Protein AF-E1F959-F1 (afdb_monomer)

Radius of gyration: 36.8 Å; Cα contacts (8 Å, |Δi|>4): 689; chains: 1; bounding box: 86×68×92 Å

Structure (mmCIF, N/CA/C/O backbone):
data_AF-E1F959-F1
#
_entry.id   AF-E1F959-F1
#
loop_
_atom_site.group_PDB
_atom_site.id
_atom_site.type_symbol
_atom_site.label_atom_id
_atom_site.label_alt_id
_atom_site.label_comp_id
_atom_site.label_asym_id
_atom_site.label_entity_id
_atom_site.label_seq_id
_atom_site.pdbx_PDB_ins_code
_atom_site.Cartn_x
_atom_site.Cartn_y
_atom_site.Cartn_z
_atom_site.occupancy
_atom_site.B_iso_or_equiv
_atom_site.auth_seq_id
_atom_site.auth_comp_id
_atom_site.auth_asym_id
_atom_site.auth_atom_id
_atom_site.pdbx_PDB_model_num
ATOM 1 N N . MET A 1 1 ? 36.340 -38.175 -16.592 1.00 57.31 1 MET A N 1
ATOM 2 C CA . MET A 1 1 ? 37.494 -37.799 -17.437 1.00 57.31 1 MET A CA 1
ATOM 3 C C . MET A 1 1 ? 37.056 -37.378 -18.830 1.00 57.31 1 MET A C 1
ATOM 5 O O . MET A 1 1 ? 37.502 -36.327 -19.255 1.00 57.31 1 MET A O 1
ATOM 9 N N . ALA A 1 2 ? 36.127 -38.097 -19.476 1.00 70.31 2 ALA A N 1
ATOM 10 C CA . ALA A 1 2 ? 35.686 -37.817 -20.850 1.00 70.31 2 ALA A CA 1
ATOM 11 C C . ALA A 1 2 ? 35.286 -36.357 -21.156 1.00 70.31 2 ALA A C 1
ATOM 13 O O . ALA A 1 2 ? 35.581 -35.875 -22.237 1.00 70.31 2 ALA A O 1
ATOM 14 N N . ALA A 1 3 ? 34.695 -35.631 -20.200 1.00 76.81 3 ALA A N 1
ATOM 15 C CA . ALA A 1 3 ? 34.267 -34.237 -20.387 1.00 76.81 3 ALA A CA 1
ATOM 16 C C . ALA A 1 3 ? 35.383 -33.254 -20.797 1.00 76.81 3 ALA A C 1
ATOM 18 O O . ALA A 1 3 ? 35.093 -32.242 -21.425 1.00 76.81 3 ALA A O 1
ATOM 19 N N . TYR A 1 4 ? 36.638 -33.537 -20.432 1.00 89.25 4 TYR A N 1
ATOM 20 C CA . TYR A 1 4 ? 37.782 -32.682 -20.779 1.00 89.25 4 TYR A CA 1
ATOM 21 C C . TYR A 1 4 ? 38.592 -33.244 -21.947 1.00 89.25 4 TYR A C 1
ATOM 23 O O . TYR A 1 4 ? 39.477 -32.568 -22.449 1.00 89.25 4 TYR A O 1
ATOM 31 N N . MET A 1 5 ? 38.309 -34.473 -22.381 1.00 90.75 5 MET A N 1
ATOM 32 C CA . MET A 1 5 ? 39.080 -35.118 -23.435 1.00 90.75 5 MET A CA 1
ATOM 33 C C . MET A 1 5 ? 38.601 -34.655 -24.807 1.00 90.75 5 MET A C 1
ATOM 35 O O . MET A 1 5 ? 37.400 -34.544 -25.058 1.00 90.75 5 MET A O 1
ATOM 39 N N . ALA A 1 6 ? 39.559 -34.422 -25.697 1.00 93.12 6 ALA A N 1
ATOM 40 C CA . ALA A 1 6 ? 39.275 -34.114 -27.087 1.00 93.12 6 ALA A CA 1
ATOM 41 C C . ALA A 1 6 ? 38.708 -35.335 -27.840 1.00 93.12 6 ALA A C 1
ATOM 43 O O . ALA A 1 6 ? 38.986 -36.477 -27.452 1.00 93.12 6 ALA A O 1
ATOM 44 N N . PRO A 1 7 ? 37.964 -35.127 -28.940 1.00 92.31 7 PRO A N 1
ATOM 45 C CA . PRO A 1 7 ? 37.422 -36.204 -29.766 1.00 92.31 7 PRO A CA 1
ATOM 46 C C . PRO A 1 7 ? 38.467 -37.233 -30.219 1.00 92.31 7 PRO A C 1
ATOM 48 O O . PRO A 1 7 ? 38.224 -38.430 -30.120 1.00 92.31 7 PRO A O 1
ATOM 51 N N . GLU A 1 8 ? 39.651 -36.805 -30.657 1.00 91.38 8 GLU A N 1
ATOM 52 C CA . GLU A 1 8 ? 40.739 -37.693 -31.090 1.00 91.38 8 GLU A CA 1
ATOM 53 C C . GLU A 1 8 ? 41.331 -38.515 -29.936 1.00 91.38 8 GLU A C 1
ATOM 55 O O . GLU A 1 8 ? 41.649 -39.692 -30.111 1.00 91.38 8 GLU A O 1
ATOM 60 N N . ALA A 1 9 ? 41.377 -37.946 -28.729 1.00 90.19 9 ALA A N 1
ATOM 61 C CA . ALA A 1 9 ? 41.812 -38.658 -27.534 1.00 90.19 9 ALA A CA 1
ATOM 62 C C . ALA A 1 9 ? 40.774 -39.705 -27.097 1.00 90.19 9 ALA A C 1
ATOM 64 O O . ALA A 1 9 ? 41.142 -40.762 -26.592 1.00 90.19 9 ALA A O 1
ATOM 65 N N . LEU A 1 10 ? 39.481 -39.440 -27.313 1.00 88.56 10 LEU A N 1
ATOM 66 C CA . LEU A 1 10 ? 38.388 -40.373 -27.009 1.00 88.56 10 LEU A CA 1
ATOM 67 C C . LEU A 1 10 ? 38.234 -41.481 -28.058 1.00 88.56 10 LEU A C 1
ATOM 69 O O . LEU A 1 10 ? 37.941 -42.618 -27.705 1.00 88.56 10 LEU A O 1
ATOM 73 N N . LEU A 1 11 ? 38.406 -41.151 -29.339 1.00 87.75 11 LEU A N 1
ATOM 74 C CA . LEU A 1 11 ? 38.149 -42.060 -30.459 1.00 87.75 11 LEU A CA 1
ATOM 75 C C . LEU A 1 11 ? 39.374 -42.879 -30.867 1.00 87.75 11 LEU A C 1
ATOM 77 O O . LEU A 1 11 ? 39.223 -43.982 -31.388 1.00 87.75 11 LEU A O 1
ATOM 81 N N . ARG A 1 12 ? 40.578 -42.326 -30.693 1.00 86.12 12 ARG A N 1
ATOM 82 C CA . ARG A 1 12 ? 41.828 -42.901 -31.219 1.00 86.12 12 ARG A CA 1
ATOM 83 C C . ARG A 1 12 ? 42.929 -43.020 -30.170 1.00 86.12 12 ARG A C 1
ATOM 85 O O . ARG A 1 12 ? 43.983 -43.565 -30.474 1.00 86.12 12 ARG A O 1
ATOM 92 N N . SER A 1 13 ? 42.688 -42.557 -28.940 1.00 85.62 13 SER A N 1
ATOM 93 C CA . SER A 1 13 ? 43.695 -42.493 -27.870 1.00 85.62 13 SER A CA 1
ATOM 94 C C . SER A 1 13 ? 44.940 -41.682 -28.259 1.00 85.62 13 SER A C 1
ATOM 96 O O . SER A 1 13 ? 46.043 -41.957 -27.788 1.00 85.62 13 SER A O 1
ATOM 98 N N . GLU A 1 14 ? 44.770 -40.676 -29.119 1.00 85.88 14 GLU A N 1
ATOM 99 C CA . GLU A 1 14 ? 45.839 -39.784 -29.570 1.00 85.88 14 GLU A CA 1
ATOM 100 C C . GLU A 1 14 ? 45.836 -38.500 -28.731 1.00 85.88 14 GLU A C 1
ATOM 102 O O . GLU A 1 14 ? 44.826 -37.802 -28.650 1.00 85.88 14 GLU A O 1
ATOM 107 N N . ALA A 1 15 ? 46.971 -38.179 -28.107 1.00 86.56 15 ALA A N 1
ATOM 108 C CA . ALA A 1 15 ? 47.177 -36.916 -27.404 1.00 86.56 15 ALA A CA 1
ATOM 109 C C . ALA A 1 15 ? 48.065 -35.990 -28.242 1.00 86.56 15 ALA A C 1
ATOM 111 O O . ALA A 1 15 ? 49.070 -36.409 -28.818 1.00 86.56 15 ALA A O 1
ATOM 112 N N . SER A 1 16 ? 47.692 -34.719 -28.298 1.00 91.19 16 SER A N 1
ATOM 113 C CA . SER A 1 16 ? 48.387 -33.669 -29.038 1.00 91.19 16 SER A CA 1
ATOM 114 C C . SER A 1 16 ? 48.251 -32.313 -28.333 1.00 91.19 16 SER A C 1
ATOM 116 O O . SER A 1 16 ? 47.322 -32.126 -27.541 1.00 91.19 16 SER A O 1
ATOM 118 N N . PRO A 1 17 ? 49.078 -31.310 -28.677 1.00 91.44 17 PRO A N 1
ATOM 119 C CA . PRO A 1 17 ? 48.876 -29.944 -28.191 1.00 91.44 17 PRO A CA 1
ATOM 120 C C . PRO A 1 17 ? 47.469 -29.389 -28.486 1.00 91.44 17 PRO A C 1
ATOM 122 O O . PRO A 1 17 ? 46.925 -28.609 -27.709 1.00 91.44 17 PRO A O 1
ATOM 125 N N . ALA A 1 18 ? 46.835 -29.818 -29.582 1.00 91.94 18 ALA A N 1
ATOM 126 C CA . ALA A 1 18 ? 45.460 -29.445 -29.914 1.00 91.94 18 ALA A CA 1
ATOM 127 C C . ALA A 1 18 ? 44.419 -30.127 -29.002 1.00 91.94 18 ALA A C 1
ATOM 129 O O . ALA A 1 18 ? 43.348 -29.564 -28.752 1.00 91.94 18 ALA A O 1
ATOM 130 N N . SER A 1 19 ? 44.723 -31.315 -28.472 1.00 93.38 19 SER A N 1
ATOM 131 C CA . SER A 1 19 ? 43.902 -31.977 -27.449 1.00 93.38 19 SER A CA 1
ATOM 132 C C . SER A 1 19 ? 44.046 -31.323 -26.065 1.00 93.38 19 SER A C 1
ATOM 134 O O . SER A 1 19 ? 43.071 -31.241 -25.313 1.00 93.38 19 SER A O 1
ATOM 136 N N . ASP A 1 20 ? 45.219 -30.756 -25.759 1.00 92.81 20 ASP A N 1
ATOM 137 C CA . ASP A 1 20 ? 45.430 -29.951 -24.549 1.00 92.81 20 ASP A CA 1
ATOM 138 C C . ASP A 1 20 ? 44.637 -28.641 -24.621 1.00 92.81 20 ASP A C 1
ATOM 140 O O . ASP A 1 20 ? 43.988 -28.246 -23.650 1.00 92.81 20 ASP A O 1
ATOM 144 N N . MET A 1 21 ? 44.606 -28.001 -25.797 1.00 95.56 21 MET A N 1
ATOM 145 C CA . MET A 1 21 ? 43.771 -26.818 -26.032 1.00 95.56 21 MET A CA 1
ATOM 146 C C . MET A 1 21 ? 42.283 -27.112 -25.830 1.00 95.56 21 MET A C 1
ATOM 148 O O . MET A 1 21 ? 41.586 -26.304 -25.220 1.00 95.56 21 MET A O 1
ATOM 152 N N . TRP A 1 22 ? 41.795 -28.280 -26.259 1.00 95.88 22 TRP A N 1
ATOM 153 C CA . TRP A 1 22 ? 40.418 -28.707 -25.982 1.00 95.88 22 TRP A CA 1
ATOM 154 C C . TRP A 1 22 ? 40.149 -28.845 -24.480 1.00 95.88 22 TRP A C 1
ATOM 156 O O . TRP A 1 22 ? 39.135 -28.355 -23.980 1.00 95.88 22 TRP A O 1
ATOM 166 N N . SER A 1 23 ? 41.079 -29.468 -23.752 1.00 94.75 23 SER A N 1
ATOM 167 C CA . SER A 1 23 ? 40.993 -29.625 -22.295 1.00 94.75 23 SER A CA 1
ATOM 168 C C . SER A 1 23 ? 40.932 -28.266 -21.594 1.00 94.75 23 SER A C 1
ATOM 170 O O . SER A 1 23 ? 40.102 -28.057 -20.707 1.00 94.75 23 SER A O 1
ATOM 172 N N . LEU A 1 24 ? 41.750 -27.310 -22.043 1.00 94.06 24 LEU A N 1
ATOM 173 C CA . LEU A 1 24 ? 41.714 -25.926 -21.576 1.00 94.06 24 LEU A CA 1
ATOM 174 C C . LEU A 1 24 ? 40.365 -25.257 -21.877 1.00 94.06 24 LEU A C 1
ATOM 176 O O . LEU A 1 24 ? 39.817 -24.582 -21.009 1.00 94.06 24 LEU A O 1
ATOM 180 N N . GLY A 1 25 ? 39.797 -25.476 -23.064 1.00 95.12 25 GLY A N 1
ATOM 181 C CA . GLY A 1 25 ? 38.454 -25.005 -23.411 1.00 95.12 25 GLY A CA 1
ATOM 182 C C . GLY A 1 25 ? 37.379 -25.560 -22.481 1.00 95.12 25 GLY A C 1
ATOM 183 O O . GLY A 1 25 ? 36.523 -24.816 -22.012 1.00 95.12 25 GLY A O 1
ATOM 184 N N . ALA A 1 26 ? 37.436 -26.851 -22.154 1.00 94.81 26 ALA A N 1
ATOM 185 C CA . ALA A 1 26 ? 36.497 -27.469 -21.221 1.00 94.81 26 ALA A CA 1
ATOM 186 C C . ALA A 1 26 ? 36.595 -26.860 -19.808 1.00 94.81 26 ALA A C 1
ATOM 188 O O . ALA A 1 26 ? 35.565 -26.617 -19.181 1.00 94.81 26 ALA A O 1
ATOM 189 N N . ILE A 1 27 ? 37.809 -26.534 -19.345 1.00 93.88 27 ILE A N 1
ATOM 190 C CA . ILE A 1 27 ? 38.030 -25.809 -18.083 1.00 93.88 27 ILE A CA 1
ATOM 191 C C . ILE A 1 27 ? 37.467 -24.383 -18.166 1.00 93.88 27 ILE A C 1
ATOM 193 O O . ILE A 1 27 ? 36.765 -23.946 -17.259 1.00 93.88 27 ILE A O 1
ATOM 197 N N . LEU A 1 28 ? 37.733 -23.656 -19.253 1.00 93.00 28 LEU A N 1
ATOM 198 C CA . LEU A 1 28 ? 37.223 -22.295 -19.454 1.00 93.00 28 LEU A CA 1
ATOM 199 C C . LEU A 1 28 ? 35.689 -22.254 -19.496 1.00 93.00 28 LEU A C 1
ATOM 201 O O . LEU A 1 28 ? 35.085 -21.380 -18.877 1.00 93.00 28 LEU A O 1
ATOM 205 N N . TYR A 1 29 ? 35.056 -23.212 -20.176 1.00 94.06 29 TYR A N 1
ATOM 206 C CA . TYR A 1 29 ? 33.602 -23.370 -20.190 1.00 94.06 29 TYR A CA 1
ATOM 207 C C . TYR A 1 29 ? 33.056 -23.596 -18.777 1.00 94.06 29 TYR A C 1
ATOM 209 O O . TYR A 1 29 ? 32.074 -22.970 -18.374 1.00 94.06 29 TYR A O 1
ATOM 217 N N . GLU A 1 30 ? 33.697 -24.470 -18.003 1.00 94.38 30 GLU A N 1
ATOM 218 C CA . GLU A 1 30 ? 33.279 -24.758 -16.635 1.00 94.38 30 GLU A CA 1
ATOM 219 C C . GLU A 1 30 ? 33.447 -23.549 -15.715 1.00 94.38 30 GLU A C 1
ATOM 221 O O . GLU A 1 30 ? 32.536 -23.245 -14.952 1.00 94.38 30 GLU A O 1
ATOM 226 N N . LEU A 1 31 ? 34.543 -22.800 -15.834 1.00 89.94 31 LEU A N 1
ATOM 227 C CA . LEU A 1 31 ? 34.739 -21.561 -15.078 1.00 89.94 31 LEU A CA 1
ATOM 228 C C . LEU A 1 31 ? 33.701 -20.493 -15.442 1.00 89.94 31 LEU A C 1
ATOM 230 O O . LEU A 1 31 ? 33.212 -19.790 -14.561 1.00 89.94 31 LEU A O 1
ATOM 234 N N . ALA A 1 32 ? 33.335 -20.384 -16.720 1.00 89.62 32 ALA A N 1
ATOM 235 C CA . ALA A 1 32 ? 32.368 -19.395 -17.187 1.00 89.62 32 ALA A CA 1
ATOM 236 C C . ALA A 1 32 ? 30.915 -19.733 -16.811 1.00 89.62 32 ALA A C 1
ATOM 238 O O . ALA A 1 32 ? 30.085 -18.832 -16.702 1.00 89.62 32 ALA A O 1
ATOM 239 N N . THR A 1 33 ? 30.592 -21.016 -16.631 1.00 91.06 33 THR A N 1
ATOM 240 C CA . THR A 1 33 ? 29.206 -21.484 -16.432 1.00 91.06 33 THR A CA 1
ATOM 241 C C . THR A 1 33 ? 28.951 -22.117 -15.065 1.00 91.06 33 THR A C 1
ATOM 243 O O . THR A 1 33 ? 27.796 -22.374 -14.721 1.00 91.06 33 THR A O 1
ATOM 246 N N . LEU A 1 34 ? 30.010 -22.393 -14.294 1.00 89.81 34 LEU A N 1
ATOM 247 C CA . LEU A 1 34 ? 30.013 -23.222 -13.082 1.00 89.81 34 LEU A CA 1
ATOM 248 C C . LEU A 1 34 ? 29.400 -24.616 -13.304 1.00 89.81 34 LEU A C 1
ATOM 250 O O . LEU A 1 34 ? 28.852 -25.228 -12.385 1.00 89.81 34 LEU A O 1
ATOM 254 N N . ARG A 1 35 ? 29.453 -25.114 -14.545 1.00 89.62 35 ARG A N 1
ATOM 255 C CA . ARG A 1 35 ? 28.904 -26.407 -14.954 1.00 89.62 35 ARG A CA 1
ATOM 256 C C . ARG A 1 35 ? 29.916 -27.162 -15.791 1.00 89.62 35 ARG A C 1
ATOM 258 O O . ARG A 1 35 ? 30.474 -26.636 -16.750 1.00 89.62 35 ARG A O 1
ATOM 265 N N . ARG A 1 36 ? 30.083 -28.441 -15.478 1.00 88.31 36 ARG A N 1
ATOM 266 C CA . ARG A 1 36 ? 30.911 -29.331 -16.282 1.00 88.31 36 ARG A CA 1
ATOM 267 C C . ARG A 1 36 ? 30.313 -29.483 -17.690 1.00 88.31 36 ARG A C 1
ATOM 269 O O . ARG A 1 36 ? 29.110 -29.740 -17.788 1.00 88.31 36 ARG A O 1
ATOM 276 N N . PRO A 1 37 ? 31.110 -29.368 -18.766 1.00 88.50 37 PRO A N 1
ATOM 277 C CA . PRO A 1 37 ? 30.608 -29.604 -20.111 1.00 88.50 37 PRO A CA 1
ATOM 278 C C . PRO A 1 37 ? 30.191 -31.069 -20.284 1.00 88.50 37 PRO A C 1
ATOM 280 O O . PRO A 1 37 ? 30.927 -31.989 -19.920 1.00 88.50 37 PRO A O 1
ATOM 283 N N . ASP A 1 38 ? 29.011 -31.278 -20.863 1.00 89.69 38 ASP A N 1
ATOM 284 C CA . ASP A 1 38 ? 28.498 -32.596 -21.236 1.00 89.69 38 ASP A CA 1
ATOM 285 C C . ASP A 1 38 ? 28.215 -32.634 -22.740 1.00 89.69 38 ASP A C 1
ATOM 287 O O . ASP A 1 38 ? 27.079 -32.513 -23.203 1.00 89.69 38 ASP A O 1
ATOM 291 N N . PHE A 1 39 ? 29.291 -32.750 -23.521 1.00 89.50 39 PHE A N 1
ATOM 292 C CA . PHE A 1 39 ? 29.199 -32.805 -24.980 1.00 89.50 39 PHE A CA 1
ATOM 293 C C . PHE A 1 39 ? 28.570 -34.108 -25.478 1.00 89.50 39 PHE A C 1
ATOM 295 O O . PHE A 1 39 ? 27.923 -34.110 -26.523 1.00 89.50 39 PHE A O 1
ATOM 302 N N . LEU A 1 40 ? 28.739 -35.202 -24.731 1.00 88.62 40 LEU A N 1
ATOM 303 C CA . LEU A 1 40 ? 28.311 -36.536 -25.145 1.00 88.62 40 LEU A CA 1
ATOM 304 C C . LEU A 1 40 ? 26.839 -36.812 -24.820 1.00 88.62 40 LEU A C 1
ATOM 306 O O . LEU A 1 40 ? 26.185 -37.545 -25.563 1.00 88.62 40 LEU A O 1
ATOM 310 N N . LYS A 1 41 ? 26.300 -36.231 -23.736 1.00 86.25 41 LYS A N 1
ATOM 311 C CA . LYS A 1 41 ? 24.921 -36.459 -23.263 1.00 86.25 41 LYS A CA 1
ATOM 312 C C . LYS A 1 41 ? 24.586 -37.953 -23.135 1.00 86.25 41 LYS A C 1
ATOM 314 O O . LYS A 1 41 ? 23.497 -38.390 -23.496 1.00 86.25 41 LYS A O 1
ATOM 319 N N . GLY A 1 42 ? 25.560 -38.742 -22.677 1.00 85.25 42 GLY A N 1
ATOM 320 C CA . GLY A 1 42 ? 25.441 -40.195 -22.507 1.00 85.25 42 GLY A CA 1
ATOM 321 C C . GLY A 1 42 ? 25.511 -41.038 -23.789 1.00 85.25 42 GLY A C 1
ATOM 322 O O . GLY A 1 42 ? 25.240 -42.232 -23.711 1.00 85.25 42 GLY A O 1
ATOM 323 N N . ARG A 1 43 ? 25.858 -40.456 -24.946 1.00 89.12 43 ARG A N 1
ATOM 324 C CA . ARG A 1 43 ? 26.044 -41.177 -26.221 1.00 89.12 43 ARG A CA 1
ATOM 325 C C . ARG A 1 43 ? 27.511 -41.499 -26.503 1.00 89.12 43 ARG A C 1
ATOM 327 O O . ARG A 1 43 ? 28.409 -40.862 -25.950 1.00 89.12 43 ARG A O 1
ATOM 334 N N . GLU A 1 44 ? 27.741 -42.459 -27.394 1.00 89.38 44 GLU A N 1
ATOM 335 C CA . GLU A 1 44 ? 29.087 -42.846 -27.821 1.00 89.38 44 GLU A CA 1
ATOM 336 C C . GLU A 1 44 ? 29.780 -41.695 -28.579 1.00 89.38 44 GLU A C 1
ATOM 338 O O . GLU A 1 44 ? 29.154 -41.067 -29.440 1.00 89.38 44 GLU A O 1
ATOM 343 N N . PRO A 1 45 ? 31.075 -41.406 -28.327 1.00 89.56 45 PRO A N 1
ATOM 344 C CA . PRO A 1 45 ? 31.782 -40.295 -28.971 1.00 89.56 45 PRO A CA 1
ATOM 345 C C . PRO A 1 45 ? 31.708 -40.294 -30.503 1.00 89.56 45 PRO A C 1
ATOM 347 O O . PRO A 1 45 ? 31.637 -39.224 -31.107 1.00 89.56 45 PRO A O 1
ATOM 350 N N . ALA A 1 46 ? 31.675 -41.474 -31.132 1.00 89.50 46 ALA A N 1
ATOM 351 C CA . ALA A 1 46 ? 31.609 -41.622 -32.589 1.00 89.50 46 ALA A CA 1
ATOM 352 C C . ALA A 1 46 ? 30.257 -41.188 -33.183 1.00 89.50 46 ALA A C 1
ATOM 354 O O . ALA A 1 46 ? 30.193 -40.818 -34.352 1.00 89.50 46 ALA A O 1
ATOM 355 N N . GLU A 1 47 ? 29.186 -41.209 -32.385 1.00 90.38 47 GLU A N 1
ATOM 356 C CA . GLU A 1 47 ? 27.847 -40.757 -32.789 1.00 90.38 47 GLU A CA 1
ATOM 357 C C . GLU A 1 47 ? 27.669 -39.245 -32.613 1.00 90.38 47 GLU A C 1
ATOM 359 O O . GLU A 1 47 ? 26.790 -38.634 -33.221 1.00 90.38 47 GLU A O 1
ATOM 364 N N . VAL A 1 48 ? 28.477 -38.641 -31.739 1.00 90.12 48 VAL A N 1
ATOM 365 C CA . VAL A 1 48 ? 28.372 -37.229 -31.364 1.00 90.12 48 VAL A CA 1
ATOM 366 C C . VAL A 1 48 ? 29.300 -36.371 -32.212 1.00 90.12 48 VAL A C 1
ATOM 368 O O . VAL A 1 48 ? 28.864 -35.363 -32.762 1.00 90.12 48 VAL A O 1
ATOM 371 N N . PHE A 1 49 ? 30.569 -36.758 -32.334 1.00 92.25 49 PHE A N 1
ATOM 372 C CA . PHE A 1 49 ? 31.594 -35.981 -33.028 1.00 92.25 49 PHE A CA 1
ATOM 373 C C . PHE A 1 49 ? 31.642 -36.320 -34.522 1.00 92.25 49 PHE A C 1
ATOM 375 O O . PHE A 1 49 ? 32.616 -36.877 -35.026 1.00 92.25 49 PHE A O 1
ATOM 382 N N . VAL A 1 50 ? 30.559 -35.984 -35.219 1.00 91.75 50 VAL A N 1
ATOM 383 C CA . VAL A 1 50 ? 30.402 -36.140 -36.672 1.00 91.75 50 VAL A CA 1
ATOM 384 C C . VAL A 1 50 ? 30.604 -34.812 -37.404 1.00 91.75 50 VAL A C 1
ATOM 386 O O . VAL A 1 50 ? 30.593 -33.744 -36.788 1.00 91.75 50 VAL A O 1
ATOM 389 N N . ASP A 1 51 ? 30.774 -34.867 -38.726 1.00 88.12 51 ASP A N 1
ATOM 390 C CA . ASP A 1 51 ? 30.933 -33.663 -39.546 1.00 88.12 51 ASP A CA 1
ATOM 391 C C . ASP A 1 51 ? 29.767 -32.677 -39.332 1.00 88.12 51 ASP A C 1
ATOM 393 O O . ASP A 1 51 ? 28.600 -33.067 -39.252 1.00 88.12 51 ASP A O 1
ATOM 397 N N . GLY A 1 52 ? 30.096 -31.394 -39.178 1.00 84.62 52 GLY A N 1
ATOM 398 C CA . GLY A 1 52 ? 29.137 -30.342 -38.825 1.00 84.62 52 GLY A CA 1
ATOM 399 C C . GLY A 1 52 ? 28.816 -30.188 -37.330 1.00 84.62 52 GLY A C 1
ATOM 400 O O . GLY A 1 52 ? 28.003 -29.327 -36.985 1.00 84.62 52 GLY A O 1
ATOM 401 N N . TRP A 1 53 ? 29.448 -30.948 -36.427 1.00 93.56 53 TRP A N 1
ATOM 402 C CA . TRP A 1 53 ? 29.257 -30.773 -34.981 1.00 93.56 53 TRP A CA 1
ATOM 403 C C . TRP A 1 53 ? 29.585 -29.346 -34.505 1.00 93.56 53 TRP A C 1
ATOM 405 O O . TRP A 1 53 ? 30.525 -28.688 -34.976 1.00 93.56 53 TRP A O 1
ATOM 415 N N . ARG A 1 54 ? 28.800 -28.870 -33.533 1.00 89.56 54 ARG A N 1
ATOM 416 C CA . ARG A 1 54 ? 28.973 -27.577 -32.864 1.00 89.56 54 ARG A CA 1
ATOM 417 C C . ARG A 1 54 ? 28.727 -27.718 -31.360 1.00 89.56 54 ARG A C 1
ATOM 419 O O . ARG A 1 54 ? 27.784 -28.415 -30.973 1.00 89.56 54 ARG A O 1
ATOM 426 N N . PRO A 1 55 ? 29.526 -27.048 -30.513 1.00 89.75 55 PRO A N 1
ATOM 427 C CA . PRO A 1 55 ? 29.282 -27.022 -29.078 1.00 89.75 55 PRO A CA 1
ATOM 428 C C . PRO A 1 55 ? 28.035 -26.186 -28.755 1.00 89.75 55 PRO A C 1
ATOM 430 O O . PRO A 1 55 ? 27.796 -25.140 -29.358 1.00 89.75 55 PRO A O 1
ATOM 433 N N . ASP A 1 56 ? 27.262 -26.610 -27.755 1.00 90.06 56 ASP A N 1
ATOM 434 C CA . ASP A 1 56 ? 26.254 -25.745 -27.140 1.00 90.06 56 ASP A CA 1
ATOM 435 C C . ASP A 1 56 ? 26.945 -24.815 -26.140 1.00 90.06 56 ASP A C 1
ATOM 437 O O . ASP A 1 56 ? 27.391 -25.243 -25.076 1.00 90.06 56 ASP A O 1
ATOM 441 N N . LEU A 1 57 ? 27.051 -23.539 -26.505 1.00 93.25 57 LEU A N 1
ATOM 442 C CA . LEU A 1 57 ? 27.651 -22.492 -25.677 1.00 93.25 57 LEU A CA 1
ATOM 443 C C . LEU A 1 57 ? 26.609 -21.472 -25.198 1.00 93.25 57 LEU A C 1
ATOM 445 O O . LEU A 1 57 ? 26.965 -20.360 -24.816 1.00 93.25 57 LEU A O 1
ATOM 449 N N . SER A 1 58 ? 25.317 -21.821 -25.222 1.00 91.31 58 SER A N 1
ATOM 450 C CA . SER A 1 58 ? 24.226 -20.924 -24.803 1.00 91.31 58 SER A CA 1
ATOM 451 C C . SER A 1 58 ? 24.331 -20.480 -23.340 1.00 91.31 58 SER A C 1
ATOM 453 O O . SER A 1 58 ? 23.891 -19.387 -22.993 1.00 91.31 58 SER A O 1
ATOM 455 N N . ALA A 1 59 ? 24.955 -21.302 -22.492 1.00 89.00 59 ALA A N 1
ATOM 456 C CA . ALA A 1 59 ? 25.187 -21.005 -21.083 1.00 89.00 59 ALA A CA 1
ATOM 457 C C . ALA A 1 59 ? 26.337 -20.008 -20.833 1.00 89.00 59 ALA A C 1
ATOM 459 O O . ALA A 1 59 ? 26.452 -19.488 -19.724 1.00 89.00 59 ALA A O 1
ATOM 460 N N . VAL A 1 60 ? 27.192 -19.742 -21.827 1.00 91.50 60 VAL A N 1
ATOM 461 C CA . VAL A 1 60 ? 28.335 -18.829 -21.693 1.00 91.50 60 VAL A CA 1
ATOM 462 C C . VAL A 1 60 ? 27.866 -17.401 -21.975 1.00 91.50 60 VAL A C 1
ATOM 464 O O . VAL A 1 60 ? 27.621 -17.036 -23.123 1.00 91.50 60 VAL A O 1
ATOM 467 N N . ALA A 1 61 ? 27.723 -16.597 -20.918 1.00 86.88 61 ALA A N 1
ATOM 468 C CA . ALA A 1 61 ? 27.208 -15.227 -21.012 1.00 86.88 61 ALA A CA 1
ATOM 469 C C . ALA A 1 61 ? 28.235 -14.220 -21.562 1.00 86.88 61 ALA A C 1
ATOM 471 O O . ALA A 1 61 ? 27.862 -13.249 -22.217 1.00 86.88 61 ALA A O 1
ATOM 472 N N . ASP A 1 62 ? 29.521 -14.442 -21.289 1.00 86.25 62 ASP A N 1
ATOM 473 C CA . ASP A 1 62 ? 30.600 -13.563 -21.732 1.00 86.25 62 ASP A CA 1
ATOM 474 C C . ASP A 1 62 ? 30.926 -13.820 -23.212 1.00 86.25 62 ASP A C 1
ATOM 476 O O . ASP A 1 62 ? 31.382 -14.905 -23.583 1.00 86.25 62 ASP A O 1
ATOM 480 N N . GLY A 1 63 ? 30.683 -12.821 -24.065 1.00 84.44 63 GLY A N 1
ATOM 481 C CA . GLY A 1 63 ? 30.883 -12.930 -25.513 1.00 84.44 63 GLY A CA 1
ATOM 482 C C . GLY A 1 63 ? 32.343 -13.141 -25.928 1.00 84.44 63 GLY A C 1
ATOM 483 O O . GLY A 1 63 ? 32.599 -13.801 -26.934 1.00 84.44 63 GLY A O 1
ATOM 484 N N . PHE A 1 64 ? 33.302 -12.649 -25.140 1.00 85.56 64 PHE A N 1
ATOM 485 C CA . PHE A 1 64 ? 34.728 -12.838 -25.400 1.00 85.56 64 PHE A CA 1
ATOM 486 C C . PHE A 1 64 ? 35.150 -14.280 -25.104 1.00 85.56 64 PHE A C 1
ATOM 488 O O . PHE A 1 64 ? 35.763 -14.937 -25.949 1.00 85.56 64 PHE A O 1
ATOM 495 N N . ILE A 1 65 ? 34.753 -14.813 -23.944 1.00 88.88 65 ILE A N 1
ATOM 496 C CA . ILE A 1 65 ? 34.996 -16.220 -23.596 1.00 88.88 65 ILE A CA 1
ATOM 497 C C . ILE A 1 65 ? 34.273 -17.148 -24.571 1.00 88.88 65 ILE A C 1
ATOM 499 O O . ILE A 1 65 ? 34.859 -18.129 -25.030 1.00 88.88 65 ILE A O 1
ATOM 503 N N . LYS A 1 66 ? 33.032 -16.821 -24.946 1.00 92.62 66 LYS A N 1
ATOM 504 C CA . LYS A 1 66 ? 32.273 -17.584 -25.938 1.00 92.62 66 LYS A CA 1
ATOM 505 C C . LYS A 1 66 ? 33.015 -17.669 -27.277 1.00 92.62 66 LYS A C 1
ATOM 507 O O . LYS A 1 66 ? 33.191 -18.774 -27.781 1.00 92.62 66 LYS A O 1
ATOM 512 N N . GLY A 1 67 ? 33.544 -16.554 -27.787 1.00 92.25 67 GLY A N 1
ATOM 513 C CA . GLY A 1 67 ? 34.331 -16.539 -29.026 1.00 92.25 67 GLY A CA 1
ATOM 514 C C . GLY A 1 67 ? 35.636 -17.347 -28.947 1.00 92.25 67 GLY A C 1
ATOM 515 O O . GLY A 1 67 ? 36.032 -17.988 -29.921 1.00 92.25 67 GLY A O 1
ATOM 516 N N . ILE A 1 68 ? 36.296 -17.384 -27.783 1.00 92.94 68 ILE A N 1
ATOM 517 C CA . ILE A 1 68 ? 37.462 -18.258 -27.561 1.00 92.94 68 ILE A CA 1
ATOM 518 C C . ILE A 1 68 ? 37.046 -19.735 -27.611 1.00 92.94 68 ILE A C 1
ATOM 520 O O . ILE A 1 68 ? 37.689 -20.532 -28.295 1.00 92.94 68 ILE A O 1
ATOM 524 N N . LEU A 1 69 ? 35.964 -20.101 -26.918 1.00 95.06 69 LEU A N 1
ATOM 525 C CA . LEU A 1 69 ? 35.470 -21.479 -26.855 1.00 95.06 69 LEU A CA 1
ATOM 526 C C . LEU A 1 69 ? 35.009 -21.998 -28.222 1.00 95.06 69 LEU A C 1
ATOM 528 O O . LEU A 1 69 ? 35.290 -23.149 -28.551 1.00 95.06 69 LEU A O 1
ATOM 532 N N . GLU A 1 70 ? 34.384 -21.155 -29.048 1.00 95.06 70 GLU A N 1
ATOM 533 C CA . GLU A 1 70 ? 33.996 -21.493 -30.428 1.00 95.06 70 GLU A CA 1
ATOM 534 C C . GLU A 1 70 ? 35.201 -21.869 -31.302 1.00 95.06 70 GLU A C 1
ATOM 536 O O . GLU A 1 70 ? 35.100 -22.757 -32.147 1.00 95.06 70 GLU A O 1
ATOM 541 N N . ARG A 1 71 ? 36.362 -21.241 -31.074 1.00 94.94 71 ARG A N 1
ATOM 542 C CA . ARG A 1 71 ? 37.606 -21.537 -31.806 1.00 94.94 71 ARG A CA 1
ATOM 543 C C . ARG A 1 71 ? 38.396 -22.709 -31.219 1.00 94.94 71 ARG A C 1
ATOM 545 O O . ARG A 1 71 ? 39.242 -23.275 -31.909 1.00 94.94 71 ARG A O 1
ATOM 552 N N . ILE A 1 72 ? 38.156 -23.067 -29.958 1.00 95.50 72 ILE A N 1
ATOM 553 C CA . ILE A 1 72 ? 38.785 -24.226 -29.309 1.00 95.50 72 ILE A CA 1
ATOM 554 C C . ILE A 1 72 ? 38.014 -25.518 -29.620 1.00 95.50 72 ILE A C 1
ATOM 556 O O . ILE A 1 72 ? 38.628 -26.534 -29.944 1.00 95.50 72 ILE A O 1
ATOM 560 N N . PHE A 1 73 ? 36.681 -25.495 -29.553 1.00 95.06 73 PHE A N 1
ATOM 561 C CA . PHE A 1 73 ? 35.827 -26.668 -29.767 1.00 95.06 73 PHE A CA 1
ATOM 562 C C . PHE A 1 73 ? 35.535 -26.913 -31.255 1.00 95.06 73 PHE A C 1
ATOM 564 O O . PHE A 1 73 ? 34.391 -26.883 -31.709 1.00 95.06 73 PHE A O 1
ATOM 571 N N . VAL A 1 74 ? 36.597 -27.187 -32.010 1.00 94.25 74 VAL A N 1
ATOM 572 C CA . VAL A 1 74 ? 36.561 -27.564 -33.431 1.00 94.25 74 VAL A CA 1
ATOM 573 C C . VAL A 1 74 ? 36.999 -29.021 -33.564 1.00 94.25 74 VAL A C 1
ATOM 575 O O . VAL A 1 74 ? 37.959 -29.421 -32.913 1.00 94.25 74 VAL A O 1
ATOM 578 N N . LEU A 1 75 ? 36.317 -29.843 -34.367 1.00 92.69 75 LEU A N 1
ATOM 579 C CA . LEU A 1 75 ? 36.642 -31.275 -34.441 1.00 92.69 75 LEU A CA 1
ATOM 580 C C . LEU A 1 75 ? 38.032 -31.530 -35.028 1.00 92.69 75 LEU A C 1
ATOM 582 O O . LEU A 1 75 ? 38.783 -32.312 -34.449 1.00 92.69 75 LEU A O 1
ATOM 586 N N . GLU A 1 76 ? 38.400 -30.839 -36.110 1.00 92.62 76 GLU A N 1
ATOM 587 C CA . GLU A 1 76 ? 39.714 -30.986 -36.742 1.00 92.62 76 GLU A CA 1
ATOM 588 C C . GLU A 1 76 ? 40.825 -30.382 -35.859 1.00 92.62 76 GLU A C 1
ATOM 590 O O . GLU A 1 76 ? 40.847 -29.159 -35.679 1.00 92.62 76 GLU A O 1
ATOM 595 N N . PRO A 1 77 ? 41.786 -31.182 -35.349 1.00 92.25 77 PRO A N 1
ATOM 596 C CA . PRO A 1 77 ? 42.836 -30.684 -34.454 1.00 92.25 77 PRO A CA 1
ATOM 597 C C . PRO A 1 77 ? 43.666 -29.542 -35.057 1.00 92.25 77 PRO A C 1
ATOM 599 O O . PRO A 1 77 ? 43.971 -28.573 -34.368 1.00 92.25 77 PRO A O 1
ATOM 602 N N . GLU A 1 78 ? 43.943 -29.609 -36.362 1.00 92.06 78 GLU A N 1
ATOM 603 C CA . GLU A 1 78 ? 44.732 -28.618 -37.116 1.00 92.06 78 GLU A CA 1
ATOM 604 C C . GLU A 1 78 ? 44.052 -27.240 -37.235 1.00 92.06 78 GLU A C 1
ATOM 606 O O . GLU A 1 78 ? 44.695 -26.255 -37.588 1.00 92.06 78 GLU A O 1
ATOM 611 N N . ARG A 1 79 ? 42.737 -27.161 -36.986 1.00 92.19 79 ARG A N 1
ATOM 612 C CA . ARG A 1 79 ? 41.944 -25.923 -37.089 1.00 92.19 79 ARG A CA 1
ATOM 613 C C . ARG A 1 79 ? 41.647 -25.281 -35.737 1.00 92.19 79 ARG A C 1
ATOM 615 O O . ARG A 1 79 ? 41.063 -24.197 -35.702 1.00 92.19 79 ARG A O 1
ATOM 622 N N . ARG A 1 80 ? 41.997 -25.945 -34.632 1.00 94.94 80 ARG A N 1
ATOM 623 C CA . ARG A 1 80 ? 41.756 -25.423 -33.283 1.00 94.94 80 ARG A CA 1
ATOM 624 C C . ARG A 1 80 ? 42.666 -24.243 -32.991 1.00 94.94 80 ARG A C 1
ATOM 626 O O . ARG A 1 80 ? 43.815 -24.202 -33.422 1.00 94.94 80 ARG A O 1
ATOM 633 N N . LEU A 1 81 ? 42.152 -23.320 -32.183 1.00 93.19 81 LEU A N 1
ATOM 634 C CA . LEU A 1 81 ? 42.938 -22.234 -31.615 1.00 93.19 81 LEU A CA 1
ATOM 635 C C . LEU A 1 81 ? 44.190 -22.786 -30.925 1.00 93.19 81 LEU A C 1
ATOM 637 O O . LEU A 1 81 ? 44.098 -23.633 -30.036 1.00 93.19 81 LEU A O 1
ATOM 641 N N . THR A 1 82 ? 45.353 -22.265 -31.298 1.00 94.62 82 THR A N 1
ATOM 642 C CA . THR A 1 82 ? 46.624 -22.637 -30.671 1.00 94.62 82 THR A CA 1
ATOM 643 C C . THR A 1 82 ? 46.890 -21.813 -29.409 1.00 94.62 82 THR A C 1
ATOM 645 O O . THR A 1 82 ? 46.403 -20.690 -29.255 1.00 94.62 82 THR A O 1
ATOM 648 N N . ALA A 1 83 ? 47.742 -22.321 -28.513 1.00 89.00 83 ALA A N 1
ATOM 649 C CA . ALA A 1 83 ? 48.151 -21.590 -27.310 1.00 89.00 83 ALA A CA 1
ATOM 650 C C . ALA A 1 83 ? 48.789 -20.221 -27.632 1.00 89.00 83 ALA A C 1
ATOM 652 O O . ALA A 1 83 ? 48.558 -19.240 -26.926 1.00 89.00 83 ALA A O 1
ATOM 653 N N . GLY A 1 84 ? 49.556 -20.131 -28.727 1.00 88.06 84 GLY A N 1
ATOM 654 C CA . GLY A 1 84 ? 50.175 -18.881 -29.173 1.00 88.06 84 GLY A CA 1
ATOM 655 C C . GLY A 1 84 ? 49.164 -17.848 -29.681 1.00 88.06 84 GLY A C 1
ATOM 656 O O . GLY A 1 84 ? 49.313 -16.655 -29.416 1.00 88.06 84 GLY A O 1
ATOM 657 N N . GLU A 1 85 ? 48.115 -18.282 -30.381 1.00 89.56 85 GLU A N 1
ATOM 658 C CA . GLU A 1 85 ? 47.022 -17.400 -30.814 1.00 89.56 85 GLU A CA 1
ATOM 659 C C . GLU A 1 85 ? 46.138 -16.966 -29.648 1.00 89.56 85 GLU A C 1
ATOM 661 O O . GLU A 1 85 ? 45.726 -15.805 -29.595 1.00 89.56 85 GLU A O 1
ATOM 666 N N . LEU A 1 86 ? 45.884 -17.863 -28.691 1.00 87.88 86 LEU A N 1
ATOM 667 C CA . LEU A 1 86 ? 45.179 -17.527 -27.459 1.00 87.88 86 LEU A CA 1
ATOM 668 C C . LEU A 1 86 ? 45.952 -16.463 -26.673 1.00 87.88 86 LEU A C 1
ATOM 670 O O . LEU A 1 86 ? 45.373 -15.447 -26.301 1.00 87.88 86 LEU A O 1
ATOM 674 N N . TYR A 1 87 ? 47.265 -16.642 -26.497 1.00 83.62 87 TYR A N 1
ATOM 675 C CA . TYR A 1 87 ? 48.124 -15.648 -25.851 1.00 83.62 87 TYR A CA 1
ATOM 676 C C . TYR A 1 87 ? 48.025 -14.283 -26.539 1.00 83.62 87 TYR A C 1
ATOM 678 O O . TYR A 1 87 ? 47.750 -13.286 -25.878 1.00 83.62 87 TYR A O 1
ATOM 686 N N . LYS A 1 88 ? 48.149 -14.240 -27.873 1.00 84.81 88 LYS A N 1
ATOM 687 C CA . LYS A 1 88 ? 48.009 -12.996 -28.649 1.00 84.81 88 LYS A CA 1
ATOM 688 C C . LYS A 1 88 ? 46.636 -12.344 -28.462 1.00 84.81 88 LYS A C 1
ATOM 690 O O . LYS A 1 88 ? 46.570 -11.137 -28.241 1.00 84.81 88 LYS A O 1
ATOM 695 N N . THR A 1 89 ? 45.564 -13.136 -28.499 1.00 82.81 89 THR A N 1
ATOM 696 C CA . THR A 1 89 ? 44.178 -12.670 -28.305 1.00 82.81 89 THR A CA 1
ATOM 697 C C . THR A 1 89 ? 43.994 -12.054 -26.916 1.00 82.81 89 THR A C 1
ATOM 699 O O . THR A 1 89 ? 43.447 -10.962 -26.793 1.00 82.81 89 THR A O 1
ATOM 702 N N . LEU A 1 90 ? 44.524 -12.703 -25.876 1.00 77.38 90 LEU A N 1
ATOM 703 C CA . LEU A 1 90 ? 44.477 -12.204 -24.501 1.00 77.38 90 LEU A CA 1
ATOM 704 C C . LEU A 1 90 ? 45.327 -10.938 -24.313 1.00 77.38 90 LEU A C 1
ATOM 706 O O . LEU A 1 90 ? 44.904 -10.020 -23.618 1.00 77.38 90 LEU A O 1
ATOM 710 N N . THR A 1 91 ? 46.495 -10.850 -24.958 1.00 73.69 91 THR A N 1
ATOM 711 C CA . THR A 1 91 ? 47.343 -9.646 -24.898 1.00 73.69 91 THR A CA 1
ATOM 712 C C . THR A 1 91 ? 46.773 -8.463 -25.680 1.00 73.69 91 THR A C 1
ATOM 714 O O . THR A 1 91 ? 46.972 -7.323 -25.273 1.00 73.69 91 THR A O 1
ATOM 717 N N . ALA A 1 92 ? 46.054 -8.708 -26.780 1.00 73.25 92 ALA A N 1
ATOM 718 C CA . ALA A 1 92 ? 45.398 -7.661 -27.562 1.00 73.25 92 ALA A CA 1
ATOM 719 C C . ALA A 1 92 ? 44.150 -7.105 -26.854 1.00 73.25 92 ALA A C 1
ATOM 721 O O . ALA A 1 92 ? 43.823 -5.933 -27.015 1.00 73.25 92 ALA A O 1
ATOM 722 N N . ALA A 1 93 ? 43.490 -7.921 -26.028 1.00 66.50 93 ALA A N 1
ATOM 723 C CA . ALA A 1 93 ? 42.315 -7.551 -25.240 1.00 66.50 93 ALA A CA 1
ATOM 724 C C . ALA A 1 93 ? 42.641 -6.812 -23.919 1.00 66.50 93 ALA A C 1
ATOM 726 O O . ALA A 1 93 ? 41.786 -6.747 -23.041 1.00 66.50 93 ALA A O 1
ATOM 727 N N . ALA A 1 94 ? 43.867 -6.299 -23.747 1.00 51.94 94 ALA A N 1
ATOM 728 C CA . ALA A 1 94 ? 44.438 -5.844 -22.475 1.00 51.94 94 ALA A CA 1
ATOM 729 C C . ALA A 1 94 ? 43.503 -4.987 -21.587 1.00 51.94 94 ALA A C 1
ATOM 731 O O . ALA A 1 94 ? 43.462 -3.762 -21.690 1.00 51.94 94 ALA A O 1
ATOM 732 N N . ILE A 1 95 ? 42.854 -5.639 -20.615 1.00 55.97 95 ILE A N 1
ATOM 733 C CA . ILE A 1 95 ? 42.463 -5.034 -19.338 1.00 55.97 95 ILE A CA 1
ATOM 734 C C . ILE A 1 95 ? 43.760 -4.899 -18.522 1.00 55.97 95 ILE A C 1
ATOM 736 O O . ILE A 1 95 ? 44.444 -5.909 -18.321 1.00 55.97 95 ILE A O 1
ATOM 740 N N . PRO A 1 96 ? 44.144 -3.701 -18.046 1.00 54.44 96 PRO A N 1
ATOM 741 C CA . PRO A 1 96 ? 45.342 -3.540 -17.234 1.00 54.44 96 PRO A CA 1
ATOM 742 C C . PRO A 1 96 ? 45.292 -4.456 -16.004 1.00 54.44 96 PRO A C 1
ATOM 744 O O . PRO A 1 96 ? 44.330 -4.443 -15.237 1.00 54.44 96 PRO A O 1
ATOM 747 N N . VAL A 1 97 ? 46.350 -5.237 -15.775 1.00 53.47 97 VAL A N 1
ATOM 748 C CA . VAL A 1 97 ? 46.474 -6.154 -14.621 1.00 53.47 97 VAL A CA 1
ATOM 749 C C . VAL A 1 97 ? 46.296 -5.418 -13.278 1.00 53.47 97 VAL A C 1
ATOM 751 O O . VAL A 1 97 ? 45.813 -5.994 -12.303 1.00 53.47 97 VAL A O 1
ATOM 754 N N . SER A 1 98 ? 46.601 -4.117 -13.237 1.00 56.84 98 SER A N 1
ATOM 755 C CA . SER A 1 98 ? 46.348 -3.231 -12.094 1.00 56.84 98 SER A CA 1
ATOM 756 C C . SER A 1 98 ? 44.858 -3.062 -11.758 1.00 56.84 98 SER A C 1
ATOM 758 O O . SER A 1 98 ? 44.501 -2.942 -10.587 1.00 56.84 98 SER A O 1
ATOM 760 N N . GLU A 1 99 ? 43.977 -3.093 -12.757 1.00 55.31 99 GLU A N 1
ATOM 761 C CA . GLU A 1 99 ? 42.532 -2.915 -12.595 1.00 55.31 99 GLU A CA 1
ATOM 762 C C . GLU A 1 99 ? 41.840 -4.218 -12.161 1.00 55.31 99 GLU A C 1
ATOM 764 O O . GLU A 1 99 ? 40.909 -4.195 -11.353 1.00 55.31 99 GLU A O 1
ATOM 769 N N . LEU A 1 100 ? 42.363 -5.372 -12.590 1.00 57.53 100 LEU A N 1
ATOM 770 C CA . LEU A 1 100 ? 41.967 -6.695 -12.089 1.00 57.53 100 LEU A CA 1
ATOM 771 C C . LEU A 1 100 ? 42.304 -6.874 -10.604 1.00 57.53 100 LEU A C 1
ATOM 773 O O . LEU A 1 100 ? 41.464 -7.364 -9.852 1.00 57.53 100 LEU A O 1
ATOM 777 N N . GLY A 1 101 ? 43.481 -6.420 -10.161 1.00 61.53 101 GLY A N 1
ATOM 778 C CA . GLY A 1 101 ? 43.862 -6.453 -8.745 1.00 61.53 101 GLY A CA 1
ATOM 779 C C . GLY A 1 101 ? 42.930 -5.615 -7.864 1.00 61.53 101 GLY A C 1
ATOM 780 O O . GLY A 1 101 ? 42.485 -6.073 -6.812 1.00 61.53 101 GLY A O 1
ATOM 781 N N . HIS A 1 102 ? 42.557 -4.416 -8.326 1.00 62.31 102 HIS A N 1
ATOM 782 C CA . HIS A 1 102 ? 41.598 -3.569 -7.615 1.00 62.31 102 HIS A CA 1
ATOM 783 C C . HIS A 1 102 ? 40.191 -4.189 -7.588 1.00 62.31 102 HIS A C 1
ATOM 785 O O . HIS A 1 102 ? 39.549 -4.226 -6.539 1.00 62.31 102 HIS A O 1
ATOM 791 N N . ARG A 1 103 ? 39.704 -4.721 -8.719 1.00 61.81 103 ARG A N 1
ATOM 792 C CA . ARG A 1 103 ? 38.387 -5.380 -8.791 1.00 61.81 103 ARG A CA 1
ATOM 793 C C . ARG A 1 103 ? 38.327 -6.648 -7.941 1.00 61.81 103 ARG A C 1
ATOM 795 O O . ARG A 1 103 ? 37.310 -6.860 -7.289 1.00 61.81 103 ARG A O 1
ATOM 802 N N . HIS A 1 104 ? 39.396 -7.444 -7.907 1.00 72.19 104 HIS A N 1
ATOM 803 C CA . HIS A 1 104 ? 39.495 -8.627 -7.052 1.00 72.19 104 HIS A CA 1
ATOM 804 C C . HIS A 1 104 ? 39.420 -8.243 -5.574 1.00 72.19 104 HIS A C 1
ATOM 806 O O . HIS A 1 104 ? 38.574 -8.772 -4.864 1.00 72.19 104 HIS A O 1
ATOM 812 N N . LYS A 1 105 ? 40.200 -7.243 -5.145 1.00 71.75 105 LYS A N 1
ATOM 813 C CA . LYS A 1 105 ? 40.185 -6.760 -3.760 1.00 71.75 105 LYS A CA 1
ATOM 814 C C . LYS A 1 105 ? 38.810 -6.227 -3.335 1.00 71.75 105 LYS A C 1
ATOM 816 O O . LYS A 1 105 ? 38.319 -6.568 -2.266 1.00 71.75 105 LYS A O 1
ATOM 821 N N . VAL A 1 106 ? 38.141 -5.455 -4.198 1.00 75.25 106 VAL A N 1
ATOM 822 C CA . VAL A 1 106 ? 36.774 -4.963 -3.934 1.00 75.25 106 VAL A CA 1
ATOM 823 C C . VAL A 1 106 ? 35.758 -6.110 -3.871 1.00 75.25 106 VAL A C 1
ATOM 825 O O . VAL A 1 106 ? 34.813 -6.049 -3.083 1.00 75.25 106 VAL A O 1
ATOM 828 N N . LEU A 1 107 ? 35.905 -7.146 -4.703 1.00 72.69 107 LEU A N 1
ATOM 829 C CA . LEU A 1 107 ? 35.047 -8.330 -4.629 1.00 72.69 107 LEU A CA 1
ATOM 830 C C . LEU A 1 107 ? 35.304 -9.140 -3.358 1.00 72.69 107 LEU A C 1
ATOM 832 O O . LEU A 1 107 ? 34.341 -9.580 -2.743 1.00 72.69 107 LEU A O 1
ATOM 836 N N . GLU A 1 108 ? 36.559 -9.306 -2.958 1.00 81.25 108 GLU A N 1
ATOM 837 C CA . GLU A 1 108 ? 36.963 -10.024 -1.748 1.00 81.25 108 GLU A CA 1
ATOM 838 C C . GLU A 1 108 ? 36.427 -9.328 -0.486 1.00 81.25 108 GLU A C 1
ATOM 840 O O . GLU A 1 108 ? 35.805 -9.963 0.361 1.00 81.25 108 GLU A O 1
ATOM 845 N N . GLU A 1 109 ? 36.532 -7.998 -0.404 1.00 84.38 109 GLU A N 1
ATOM 846 C CA . GLU A 1 109 ? 35.952 -7.202 0.689 1.00 84.38 109 GLU A CA 1
ATOM 847 C C . GLU A 1 109 ? 34.419 -7.331 0.756 1.00 84.38 109 GLU A C 1
ATOM 849 O O . GLU A 1 109 ? 33.839 -7.473 1.839 1.00 84.38 109 GLU A O 1
ATOM 854 N N . LYS A 1 110 ? 33.743 -7.320 -0.402 1.00 86.25 110 LYS A N 1
ATOM 855 C CA . LYS A 1 110 ? 32.289 -7.533 -0.484 1.00 86.25 110 LYS A CA 1
ATOM 856 C C . LYS A 1 110 ? 31.891 -8.961 -0.126 1.00 86.25 110 LYS A C 1
ATOM 858 O O . LYS A 1 110 ? 30.876 -9.138 0.541 1.00 86.25 110 LYS A O 1
ATOM 863 N N . TYR A 1 111 ? 32.668 -9.951 -0.557 1.00 85.38 111 TYR A N 1
ATOM 864 C CA . TYR A 1 111 ? 32.443 -11.358 -0.249 1.00 85.38 111 TYR A CA 1
ATOM 865 C C . TYR A 1 111 ? 32.569 -11.602 1.255 1.00 85.38 111 TYR A C 1
ATOM 867 O O . TYR A 1 111 ? 31.629 -12.108 1.855 1.00 85.38 111 TYR A O 1
ATOM 875 N N . ASN A 1 112 ? 33.641 -11.114 1.883 1.00 87.62 112 ASN A N 1
ATOM 876 C CA . ASN A 1 112 ? 33.838 -11.216 3.331 1.00 87.62 112 ASN A CA 1
ATOM 877 C C . ASN A 1 112 ? 32.713 -10.511 4.108 1.00 87.62 112 ASN A C 1
ATOM 879 O O . ASN A 1 112 ? 32.201 -11.033 5.095 1.00 87.62 112 ASN A O 1
ATOM 883 N N . SER A 1 113 ? 32.270 -9.339 3.636 1.00 88.81 113 SER A N 1
ATOM 884 C CA . SER A 1 113 ? 31.131 -8.626 4.234 1.00 88.81 113 SER A CA 1
ATOM 885 C C . SER A 1 113 ? 29.826 -9.422 4.123 1.00 88.81 113 SER A C 1
ATOM 887 O O . SER A 1 113 ? 29.019 -9.431 5.054 1.00 88.81 113 SER A O 1
ATOM 889 N N . LEU A 1 114 ? 29.612 -10.093 2.989 1.00 86.50 114 LEU A N 1
ATOM 890 C CA . LEU A 1 114 ? 28.443 -10.936 2.763 1.00 86.50 114 LEU A CA 1
ATOM 891 C C . LEU A 1 114 ? 28.500 -12.211 3.609 1.00 86.50 114 LEU A C 1
ATOM 893 O O . LEU A 1 114 ? 27.487 -12.586 4.185 1.00 86.50 114 LEU A O 1
ATOM 897 N N . GLU A 1 115 ? 29.666 -12.841 3.728 1.00 91.06 115 GLU A N 1
ATOM 898 C CA . GLU A 1 115 ? 29.883 -14.036 4.545 1.00 91.06 115 GLU A CA 1
ATOM 899 C C . GLU A 1 115 ? 29.586 -13.758 6.025 1.00 91.06 115 GLU A C 1
ATOM 901 O O . GLU A 1 115 ? 28.825 -14.494 6.653 1.00 91.06 115 GLU A O 1
ATOM 906 N N . ILE A 1 116 ? 30.063 -12.624 6.551 1.00 91.25 116 ILE A N 1
ATOM 907 C CA . ILE A 1 116 ? 29.732 -12.162 7.908 1.00 91.25 116 ILE A CA 1
ATOM 908 C C . ILE A 1 116 ? 28.223 -11.922 8.051 1.00 91.25 116 ILE A C 1
ATOM 910 O O . ILE A 1 116 ? 27.614 -12.343 9.035 1.00 91.25 116 ILE A O 1
ATOM 914 N N . ALA A 1 117 ? 27.591 -11.258 7.078 1.00 87.94 117 ALA A N 1
ATOM 915 C CA . ALA A 1 117 ? 26.153 -10.994 7.120 1.00 87.94 117 ALA A CA 1
ATOM 916 C C . ALA A 1 117 ? 25.322 -12.288 7.082 1.00 87.94 117 ALA A C 1
ATOM 918 O O . ALA A 1 117 ? 24.322 -12.395 7.792 1.00 87.94 117 ALA A O 1
ATOM 919 N N . VAL A 1 118 ? 25.738 -13.273 6.283 1.00 88.94 118 VAL A N 1
ATOM 920 C CA . VAL A 1 118 ? 25.104 -14.594 6.207 1.00 88.94 118 VAL A CA 1
ATOM 921 C C . VAL A 1 118 ? 25.283 -15.350 7.520 1.00 88.94 118 VAL A C 1
ATOM 923 O O . VAL A 1 118 ? 24.292 -15.857 8.037 1.00 88.94 118 VAL A O 1
ATOM 926 N N . SER A 1 119 ? 26.484 -15.359 8.107 1.00 91.44 119 SER A N 1
ATOM 927 C CA . SER A 1 119 ? 26.723 -15.974 9.421 1.00 91.44 119 SER A CA 1
ATOM 928 C C . SER A 1 119 ? 25.822 -15.364 10.496 1.00 91.44 119 SER A C 1
ATOM 930 O O . SER A 1 119 ? 25.082 -16.083 11.158 1.00 91.44 119 SER A O 1
ATOM 932 N N . ASN A 1 120 ? 25.779 -14.031 10.589 1.00 91.62 120 ASN A N 1
ATOM 933 C CA . ASN A 1 120 ? 24.926 -13.330 11.551 1.00 91.62 120 ASN A CA 1
ATOM 934 C C . ASN A 1 120 ? 23.433 -13.625 11.334 1.00 91.62 120 ASN A C 1
ATOM 936 O O . ASN A 1 120 ? 22.665 -13.715 12.290 1.00 91.62 120 ASN A O 1
ATOM 940 N N . ASN A 1 121 ? 22.990 -13.744 10.079 1.00 89.00 121 ASN A N 1
ATOM 941 C CA . ASN A 1 121 ? 21.606 -14.100 9.781 1.00 89.00 121 ASN A CA 1
ATOM 942 C C . ASN A 1 121 ? 21.301 -15.552 10.158 1.00 89.00 121 ASN A C 1
ATOM 944 O O . ASN A 1 121 ? 20.228 -15.800 10.700 1.00 89.00 121 ASN A O 1
ATOM 948 N N . ASN A 1 122 ? 22.230 -16.483 9.936 1.00 90.62 122 ASN A N 1
ATOM 949 C CA . ASN A 1 122 ? 22.078 -17.873 10.361 1.00 90.62 122 ASN A CA 1
ATOM 950 C C . ASN A 1 122 ? 21.978 -17.982 11.889 1.00 90.62 122 ASN A C 1
ATOM 952 O O . ASN A 1 122 ? 21.086 -18.667 12.383 1.00 90.62 122 ASN A O 1
ATOM 956 N N . ASP A 1 123 ? 22.800 -17.237 12.635 1.00 91.88 123 ASP A N 1
ATOM 957 C CA . ASP A 1 123 ? 22.727 -17.192 14.103 1.00 91.88 123 ASP A CA 1
ATOM 958 C C . ASP A 1 123 ? 21.375 -16.639 14.585 1.00 91.88 123 ASP A C 1
ATOM 960 O O . ASP A 1 123 ? 20.755 -17.170 15.509 1.00 91.88 123 ASP A O 1
ATOM 964 N N . ARG A 1 124 ? 20.863 -15.592 13.922 1.00 91.62 124 ARG A N 1
ATOM 965 C CA . ARG A 1 124 ? 19.532 -15.036 14.216 1.00 91.62 124 ARG A CA 1
ATOM 966 C C . ARG A 1 124 ? 18.408 -16.018 13.904 1.00 91.62 124 ARG A C 1
ATOM 968 O O . ARG A 1 124 ? 17.446 -16.073 14.664 1.00 91.62 124 ARG A O 1
ATOM 975 N N . VAL A 1 125 ? 18.506 -16.761 12.803 1.00 90.62 125 VAL A N 1
ATOM 976 C CA . VAL A 1 125 ? 17.525 -17.796 12.445 1.00 90.62 125 VAL A CA 1
ATOM 977 C C . VAL A 1 125 ? 17.531 -18.907 13.490 1.00 90.62 125 VAL A C 1
ATOM 979 O O . VAL A 1 125 ? 16.462 -19.249 13.981 1.00 90.62 125 VAL A O 1
ATOM 982 N N . ALA A 1 126 ? 18.703 -19.385 13.915 1.00 92.56 126 ALA A N 1
ATOM 983 C CA . ALA A 1 126 ? 18.812 -20.403 14.960 1.00 92.56 126 ALA A CA 1
ATOM 984 C C . ALA A 1 126 ? 18.153 -19.958 16.281 1.00 92.56 126 ALA A C 1
ATOM 986 O O . ALA A 1 126 ? 17.394 -20.717 16.882 1.00 92.56 126 ALA A O 1
ATOM 987 N N . LEU A 1 127 ? 18.367 -18.702 16.698 1.00 92.31 127 LEU A N 1
ATOM 988 C CA . LEU A 1 127 ? 17.715 -18.134 17.886 1.00 92.31 127 LEU A CA 1
ATOM 989 C C . LEU A 1 127 ? 16.188 -18.048 17.744 1.00 92.31 127 LEU A C 1
ATOM 991 O O . LEU A 1 127 ? 15.457 -18.318 18.696 1.00 92.31 127 LEU A O 1
ATOM 995 N N . LEU A 1 128 ? 15.693 -17.668 16.562 1.00 90.75 128 LEU A N 1
ATOM 996 C CA . LEU A 1 128 ? 14.255 -17.601 16.292 1.00 90.75 128 LEU A CA 1
ATOM 997 C C . LEU A 1 128 ? 13.614 -18.993 16.249 1.00 90.75 128 LEU A C 1
ATOM 999 O O . LEU A 1 128 ? 12.494 -19.155 16.730 1.00 90.75 128 LEU A O 1
ATOM 1003 N N . GLU A 1 129 ? 14.309 -19.994 15.710 1.00 93.31 129 GLU A N 1
ATOM 1004 C CA . GLU A 1 129 ? 13.857 -21.387 15.715 1.00 93.31 129 GLU A CA 1
ATOM 1005 C C . GLU A 1 129 ? 13.780 -21.950 17.140 1.00 93.31 129 GLU A C 1
ATOM 1007 O O . GLU A 1 129 ? 12.810 -22.633 17.480 1.00 93.31 129 GLU A O 1
ATOM 1012 N N . GLU A 1 130 ? 14.751 -21.627 17.998 1.00 94.12 130 GLU A N 1
ATOM 1013 C CA . GLU A 1 130 ? 14.736 -22.028 19.407 1.00 94.12 130 GLU A CA 1
ATOM 1014 C C . GLU A 1 130 ? 13.574 -21.374 20.176 1.00 94.12 130 GLU A C 1
ATOM 1016 O O . GLU A 1 130 ? 12.829 -22.068 20.874 1.00 94.12 130 GLU A O 1
ATOM 1021 N N . ASP A 1 131 ? 13.349 -20.067 19.992 1.00 93.88 131 ASP A N 1
ATOM 1022 C CA . ASP A 1 131 ? 12.220 -19.347 20.598 1.00 93.88 131 ASP A CA 1
ATOM 1023 C C . ASP A 1 131 ? 10.865 -19.866 20.088 1.00 93.88 131 ASP A C 1
ATOM 1025 O O . ASP A 1 131 ? 9.941 -20.089 20.875 1.00 93.88 131 ASP A O 1
ATOM 1029 N N . ALA A 1 132 ? 10.743 -20.137 18.785 1.00 89.62 132 ALA A N 1
ATOM 1030 C CA . ALA A 1 132 ? 9.540 -20.729 18.204 1.00 89.62 132 ALA A CA 1
ATOM 1031 C C . ALA A 1 132 ? 9.261 -22.121 18.787 1.00 89.62 132 ALA A C 1
ATOM 1033 O O . ALA A 1 132 ? 8.122 -22.423 19.151 1.00 89.62 132 ALA A O 1
ATOM 1034 N N . LYS A 1 133 ? 10.298 -22.949 18.952 1.00 93.50 133 LYS A N 1
ATOM 1035 C CA . LYS A 1 133 ? 10.179 -24.271 19.575 1.00 93.50 133 LYS A CA 1
ATOM 1036 C C . LYS A 1 133 ? 9.760 -24.168 21.043 1.00 93.50 133 LYS A C 1
ATOM 1038 O O . LYS A 1 133 ? 8.876 -24.908 21.467 1.00 93.50 133 LYS A O 1
ATOM 1043 N N . ALA A 1 134 ? 10.328 -23.229 21.801 1.00 92.62 134 ALA A N 1
ATOM 1044 C CA . ALA A 1 134 ? 9.948 -22.974 23.192 1.00 92.62 134 ALA A CA 1
ATOM 1045 C C . ALA A 1 134 ? 8.504 -22.459 23.329 1.00 92.62 134 ALA A C 1
ATOM 1047 O O . ALA A 1 134 ? 7.792 -22.806 24.273 1.00 92.62 134 ALA A O 1
ATOM 1048 N N . LYS A 1 135 ? 8.040 -21.642 22.379 1.00 92.81 135 LYS A N 1
ATOM 1049 C CA . LYS A 1 135 ? 6.642 -21.195 22.321 1.00 92.81 135 LYS A CA 1
ATOM 1050 C C . LYS A 1 135 ? 5.698 -22.337 21.955 1.00 92.81 135 LYS A C 1
ATOM 1052 O O . LYS A 1 135 ? 4.660 -22.459 22.598 1.00 92.81 135 LYS A O 1
ATOM 1057 N N . SER A 1 136 ? 6.068 -23.189 20.997 1.00 93.06 136 SER A N 1
ATOM 1058 C CA . SER A 1 136 ? 5.282 -24.369 20.610 1.00 93.06 136 SER A CA 1
ATOM 1059 C C . SER A 1 136 ? 5.064 -25.308 21.794 1.00 93.06 136 SER A C 1
ATOM 1061 O O . SER A 1 136 ? 3.924 -25.629 22.102 1.00 93.06 136 SER A O 1
ATOM 1063 N N . THR A 1 137 ? 6.119 -25.661 22.536 1.00 93.50 137 THR A N 1
ATOM 1064 C CA . THR A 1 137 ? 5.984 -26.546 23.708 1.00 93.50 137 THR A CA 1
ATOM 1065 C C . THR A 1 137 ? 5.114 -25.936 24.806 1.00 93.50 137 THR A C 1
ATOM 1067 O O . THR A 1 137 ? 4.407 -26.648 25.517 1.00 93.50 137 THR A O 1
ATOM 1070 N N . LYS A 1 138 ? 5.132 -24.606 24.950 1.00 93.81 138 LYS A N 1
ATOM 1071 C CA . LYS A 1 138 ? 4.257 -23.896 25.887 1.00 93.81 138 LYS A CA 1
ATOM 1072 C C . LYS A 1 138 ? 2.798 -23.886 25.431 1.00 93.81 138 LYS A C 1
ATOM 1074 O O . LYS A 1 138 ? 1.917 -23.957 26.284 1.00 93.81 138 LYS A O 1
ATOM 1079 N N . ILE A 1 139 ? 2.543 -23.796 24.125 1.00 90.62 139 ILE A N 1
ATOM 1080 C CA . ILE A 1 139 ? 1.200 -23.942 23.551 1.00 90.62 139 ILE A CA 1
ATOM 1081 C C . ILE A 1 139 ? 0.693 -25.362 23.800 1.00 90.62 139 ILE A C 1
ATOM 1083 O O . ILE A 1 139 ? -0.385 -25.496 24.368 1.00 90.62 139 ILE A O 1
ATOM 1087 N N . ASP A 1 140 ? 1.494 -26.389 23.507 1.00 92.00 140 ASP A N 1
ATOM 1088 C CA . ASP A 1 140 ? 1.125 -27.793 23.738 1.00 92.00 140 ASP A CA 1
ATOM 1089 C C . ASP A 1 140 ? 0.756 -28.040 25.214 1.00 92.00 140 ASP A C 1
ATOM 1091 O O . ASP A 1 140 ? -0.286 -28.617 25.523 1.00 92.00 140 ASP A O 1
ATOM 1095 N N . ALA A 1 141 ? 1.557 -27.513 26.151 1.00 91.31 141 ALA A N 1
ATOM 1096 C CA . ALA A 1 141 ? 1.273 -27.613 27.584 1.00 91.31 141 ALA A CA 1
ATOM 1097 C C . ALA A 1 141 ? -0.034 -26.903 27.989 1.00 91.31 141 ALA A C 1
ATOM 1099 O O . ALA A 1 141 ? -0.778 -27.400 28.836 1.00 91.31 141 ALA A O 1
ATOM 1100 N N . LEU A 1 142 ? -0.326 -25.741 27.396 1.00 90.69 142 LEU A N 1
ATOM 1101 C CA . LEU A 1 142 ? -1.574 -25.014 27.639 1.00 90.69 142 LEU A CA 1
ATOM 1102 C C . LEU A 1 142 ? -2.781 -25.716 27.011 1.00 90.69 142 LEU A C 1
ATOM 1104 O O . LEU A 1 142 ? -3.863 -25.683 27.595 1.00 90.69 142 LEU A O 1
ATOM 1108 N N . GLU A 1 143 ? -2.620 -26.358 25.855 1.00 92.00 143 GLU A N 1
ATOM 1109 C CA . GLU A 1 143 ? -3.665 -27.174 25.238 1.00 92.00 143 GLU A CA 1
ATOM 1110 C C . GLU A 1 143 ? -3.994 -28.394 26.093 1.00 92.00 143 GLU A C 1
ATOM 1112 O O . GLU A 1 143 ? -5.171 -28.687 26.307 1.00 92.00 143 GLU A O 1
ATOM 1117 N N . ASP A 1 144 ? -2.983 -29.080 26.622 1.00 91.38 144 ASP A N 1
ATOM 1118 C CA . ASP A 1 144 ? -3.185 -30.216 27.518 1.00 91.38 144 ASP A CA 1
ATOM 1119 C C . ASP A 1 144 ? -3.844 -29.781 28.830 1.00 91.38 144 ASP A C 1
ATOM 1121 O O . ASP A 1 144 ? -4.832 -30.389 29.247 1.00 91.38 144 ASP A O 1
ATOM 1125 N N . GLN A 1 145 ? -3.421 -28.652 29.405 1.00 89.56 145 GLN A N 1
ATOM 1126 C CA . GLN A 1 145 ? -4.114 -28.047 30.543 1.00 89.56 145 GLN A CA 1
ATOM 1127 C C . GLN A 1 145 ? -5.566 -27.671 30.192 1.00 89.56 145 GLN A C 1
ATOM 1129 O O . GLN A 1 145 ? -6.483 -27.869 30.989 1.00 89.56 145 GLN A O 1
ATOM 1134 N N . GLY A 1 146 ? -5.809 -27.164 28.982 1.00 89.00 146 GLY A N 1
ATOM 1135 C CA . GLY A 1 146 ? -7.145 -26.876 28.468 1.00 89.00 146 GLY A CA 1
ATOM 1136 C C . GLY A 1 146 ? -8.014 -28.130 28.349 1.00 89.00 146 GLY A C 1
ATOM 1137 O O . GLY A 1 146 ? -9.183 -28.102 28.737 1.00 89.00 146 GLY A O 1
ATOM 1138 N N . LYS A 1 147 ? -7.449 -29.251 27.881 1.00 90.88 147 LYS A N 1
ATOM 1139 C CA . LYS A 1 147 ? -8.129 -30.556 27.826 1.00 90.88 147 LYS A CA 1
ATOM 1140 C C . LYS A 1 147 ? -8.440 -31.077 29.227 1.00 90.88 147 LYS A C 1
ATOM 1142 O O . LYS A 1 147 ? -9.556 -31.544 29.441 1.00 90.88 147 LYS A O 1
ATOM 1147 N N . GLU A 1 148 ? -7.514 -30.969 30.180 1.00 88.94 148 GLU A N 1
ATOM 1148 C CA . GLU A 1 148 ? -7.746 -31.333 31.587 1.00 88.94 148 GLU A CA 1
ATOM 1149 C C . GLU A 1 148 ? -8.842 -30.480 32.227 1.00 88.94 148 GLU A C 1
ATOM 1151 O O . GLU A 1 148 ? -9.749 -30.992 32.882 1.00 88.94 148 GLU A O 1
ATOM 1156 N N . HIS A 1 149 ? -8.819 -29.169 31.999 1.00 88.50 149 HIS A N 1
ATOM 1157 C CA . HIS A 1 149 ? -9.884 -28.291 32.465 1.00 88.50 149 HIS A CA 1
ATOM 1158 C C . HIS A 1 149 ? -11.220 -28.655 31.811 1.00 88.50 149 HIS A C 1
ATOM 1160 O O . HIS A 1 149 ? -12.239 -28.687 32.494 1.00 88.50 149 HIS A O 1
ATOM 1166 N N . LEU A 1 150 ? -11.235 -28.992 30.519 1.00 89.12 150 LEU A N 1
ATOM 1167 C CA . LEU A 1 150 ? -12.444 -29.415 29.817 1.00 89.12 150 LEU A CA 1
ATOM 1168 C C . LEU A 1 150 ? -12.992 -30.745 30.354 1.00 89.12 150 LEU A C 1
ATOM 1170 O O . LEU A 1 150 ? -14.206 -30.886 30.492 1.00 89.12 150 LEU A O 1
ATOM 1174 N N . THR A 1 151 ? -12.139 -31.722 30.676 1.00 88.06 151 THR A N 1
ATOM 1175 C CA . THR A 1 151 ? -12.581 -32.983 31.295 1.00 88.06 151 THR A CA 1
ATOM 1176 C C . THR A 1 151 ? -13.074 -32.758 32.721 1.00 88.06 151 THR A C 1
ATOM 1178 O O . THR A 1 151 ? -14.101 -33.322 33.093 1.00 88.06 151 THR A O 1
ATOM 1181 N N . MET A 1 152 ? -12.420 -31.883 33.490 1.00 86.38 152 MET A N 1
ATOM 1182 C CA . MET A 1 152 ? -12.859 -31.471 34.825 1.00 86.38 152 MET A CA 1
ATOM 1183 C C . MET A 1 152 ? -14.211 -30.747 34.775 1.00 86.38 152 MET A C 1
ATOM 1185 O O . MET A 1 152 ? -15.084 -31.044 35.589 1.00 86.38 152 MET A O 1
ATOM 1189 N N . ILE A 1 153 ? -14.412 -29.849 33.804 1.00 83.62 153 ILE A N 1
ATOM 1190 C CA . ILE A 1 153 ? -15.687 -29.162 33.551 1.00 83.62 153 ILE A CA 1
ATOM 1191 C C . ILE A 1 153 ? -16.759 -30.185 33.188 1.00 83.62 153 ILE A C 1
ATOM 1193 O O . ILE A 1 153 ? -17.776 -30.225 33.863 1.00 83.62 153 ILE A O 1
ATOM 1197 N N . LYS A 1 154 ? -16.511 -31.088 32.232 1.00 85.56 154 LYS A N 1
ATOM 1198 C CA . LYS A 1 154 ? -17.461 -32.160 31.879 1.00 85.56 154 LYS A CA 1
ATOM 1199 C C . LYS A 1 154 ? -17.783 -33.073 33.066 1.00 85.56 154 LYS A C 1
ATOM 1201 O O . LYS A 1 154 ? -18.923 -33.489 33.242 1.00 85.56 154 LYS A O 1
ATOM 1206 N N . ALA A 1 155 ? -16.803 -33.389 33.913 1.00 84.06 155 ALA A N 1
ATOM 1207 C CA . ALA A 1 155 ? -17.010 -34.184 35.123 1.00 84.06 155 ALA A CA 1
ATOM 1208 C C . ALA A 1 155 ? -17.794 -33.414 36.199 1.00 84.06 155 ALA A C 1
ATOM 1210 O O . ALA A 1 155 ? -18.599 -33.999 36.922 1.00 84.06 155 ALA A O 1
ATOM 1211 N N . LEU A 1 156 ? -17.574 -32.104 36.323 1.00 75.06 156 LEU A N 1
ATOM 1212 C CA . LEU A 1 156 ? -18.368 -31.218 37.170 1.00 75.06 156 LEU A CA 1
ATOM 1213 C C . LEU A 1 156 ? -19.794 -31.087 36.641 1.00 75.06 156 LEU A C 1
ATOM 1215 O O . LEU A 1 156 ? -20.709 -31.229 37.435 1.00 75.06 156 LEU A O 1
ATOM 1219 N N . GLU A 1 157 ? -19.995 -30.912 35.338 1.00 76.44 157 GLU A N 1
ATOM 1220 C CA . GLU A 1 157 ? -21.302 -30.894 34.673 1.00 76.44 157 GLU A CA 1
ATOM 1221 C C . GLU A 1 157 ? -22.038 -32.225 34.856 1.00 76.44 157 GLU A C 1
ATOM 1223 O O . GLU A 1 157 ? -23.220 -32.227 35.183 1.00 76.44 157 GLU A O 1
ATOM 1228 N N . ASN A 1 158 ? -21.352 -33.366 34.749 1.00 77.50 158 ASN A N 1
ATOM 1229 C CA . ASN A 1 158 ? -21.937 -34.683 35.024 1.00 77.50 158 ASN A CA 1
ATOM 1230 C C . ASN A 1 158 ? -22.318 -34.862 36.504 1.00 77.50 158 ASN A C 1
ATOM 1232 O O . ASN A 1 158 ? -23.382 -35.392 36.815 1.00 77.50 158 ASN A O 1
ATOM 1236 N N . ARG A 1 159 ? -21.487 -34.388 37.440 1.00 77.44 159 ARG A N 1
ATOM 1237 C CA . ARG A 1 159 ? -21.830 -34.393 38.875 1.00 77.44 159 ARG A CA 1
ATOM 1238 C C . ARG A 1 159 ? -22.952 -33.414 39.201 1.00 77.44 159 ARG A C 1
ATOM 1240 O O . ARG A 1 159 ? -23.787 -33.699 40.051 1.00 77.44 159 ARG A O 1
ATOM 1247 N N . PHE A 1 160 ? -22.980 -32.275 38.521 1.00 56.97 160 PHE A N 1
ATOM 1248 C CA . PHE A 1 160 ? -24.022 -31.276 38.664 1.00 56.97 160 PHE A CA 1
ATOM 1249 C C . PHE A 1 160 ? -25.336 -31.819 38.112 1.00 56.97 160 PHE A C 1
ATOM 1251 O O . PHE A 1 160 ? -26.321 -31.776 38.820 1.00 56.97 160 PHE A O 1
ATOM 1258 N N . THR A 1 161 ? -25.348 -32.458 36.940 1.00 60.88 161 THR A N 1
ATOM 1259 C CA . THR A 1 161 ? -26.540 -33.110 36.366 1.00 60.88 161 THR A CA 1
ATOM 1260 C C . THR A 1 161 ? -27.030 -34.308 37.185 1.00 60.88 161 THR A C 1
ATOM 1262 O O . THR A 1 161 ? -28.239 -34.486 37.301 1.00 60.88 161 THR A O 1
ATOM 1265 N N . GLN A 1 162 ? -26.136 -35.072 37.827 1.00 58.56 162 GLN A N 1
ATOM 1266 C CA . GLN A 1 162 ? -26.513 -36.095 38.817 1.00 58.56 162 GLN A CA 1
ATOM 1267 C C . GLN A 1 162 ? -27.066 -35.503 40.125 1.00 58.56 162 GLN A C 1
ATOM 1269 O O . GLN A 1 162 ? -27.929 -36.111 40.745 1.00 58.56 162 GLN A O 1
ATOM 1274 N N . SER A 1 163 ? -26.611 -34.318 40.537 1.00 52.84 163 SER A N 1
ATOM 1275 C CA . SER A 1 163 ? -27.187 -33.565 41.665 1.00 52.84 163 SER A CA 1
ATOM 1276 C C . SER A 1 163 ? -28.505 -32.864 41.273 1.00 52.84 163 SER A C 1
ATOM 1278 O O . SER A 1 163 ? -29.419 -32.702 42.076 1.00 52.84 163 SER A O 1
ATOM 1280 N N . SER A 1 164 ? -28.647 -32.495 39.998 1.00 42.75 164 SER A N 1
ATOM 1281 C CA . SER A 1 164 ? -29.809 -31.815 39.421 1.00 42.75 164 SER A CA 1
ATOM 1282 C C . SER A 1 164 ? -30.936 -32.761 39.001 1.00 42.75 164 SER A C 1
ATOM 1284 O O . SER A 1 164 ? -31.998 -32.273 38.623 1.00 42.75 164 SER A O 1
ATOM 1286 N N . SER A 1 165 ? -30.800 -34.088 39.135 1.00 43.47 165 SER A N 1
ATOM 1287 C CA . SER A 1 165 ? -31.973 -34.977 39.055 1.00 43.47 165 SER A CA 1
ATOM 1288 C C . SER A 1 165 ? -32.938 -34.807 40.237 1.00 43.47 165 SER A C 1
ATOM 1290 O O . SER A 1 165 ? -34.014 -35.396 40.222 1.00 43.47 165 SER A O 1
ATOM 1292 N N . GLU A 1 166 ? -32.600 -33.967 41.223 1.00 43.03 166 GLU A N 1
ATOM 1293 C CA . GLU A 1 166 ? -33.523 -33.542 42.280 1.00 43.03 166 GLU A CA 1
ATOM 1294 C C . GLU A 1 166 ? -34.083 -32.119 42.107 1.00 43.03 166 GLU A C 1
ATOM 1296 O O . GLU A 1 166 ? -35.010 -31.762 42.829 1.00 43.03 166 GLU A O 1
ATOM 1301 N N . THR A 1 167 ? -33.633 -31.300 41.142 1.00 38.53 167 THR A N 1
ATOM 1302 C CA . THR A 1 167 ? -34.237 -29.967 40.925 1.00 38.53 167 THR A CA 1
ATOM 1303 C C . THR A 1 167 ? -34.191 -29.487 39.469 1.00 38.53 167 THR A C 1
ATOM 1305 O O . THR A 1 167 ? -33.164 -29.458 38.801 1.00 38.53 167 THR A O 1
ATOM 1308 N N . ASN A 1 168 ? -35.374 -29.099 38.998 1.00 38.97 168 ASN A N 1
ATOM 1309 C CA . ASN A 1 168 ? -35.752 -28.756 37.634 1.00 38.97 168 ASN A CA 1
ATOM 1310 C C . ASN A 1 168 ? -34.984 -27.603 36.946 1.00 38.97 168 ASN A C 1
ATOM 1312 O O . ASN A 1 168 ? -34.750 -26.545 37.520 1.00 38.97 168 ASN A O 1
ATOM 1316 N N . THR A 1 169 ? -34.879 -27.778 35.620 1.00 40.78 169 THR A N 1
ATOM 1317 C CA . THR A 1 169 ? -35.008 -26.805 34.506 1.00 40.78 169 THR A CA 1
ATOM 1318 C C . THR A 1 169 ? -33.928 -25.756 34.187 1.00 40.78 169 THR A C 1
ATOM 1320 O O . THR A 1 169 ? -33.591 -24.881 34.975 1.00 40.78 169 THR A O 1
ATOM 1323 N N . SER A 1 170 ? -33.622 -25.738 32.880 1.00 40.50 170 SER A N 1
ATOM 1324 C CA . SER A 1 170 ? -33.063 -24.669 32.031 1.00 40.50 170 SER A CA 1
ATOM 1325 C C . SER A 1 170 ? -31.535 -24.544 31.952 1.00 40.50 170 SER A C 1
ATOM 1327 O O . SER A 1 170 ? -30.851 -24.131 32.882 1.00 40.50 170 SER A O 1
ATOM 1329 N N . GLY A 1 171 ? -31.012 -24.913 30.777 1.00 42.47 171 GLY A N 1
ATOM 1330 C CA . GLY A 1 171 ? -29.631 -24.689 30.366 1.00 42.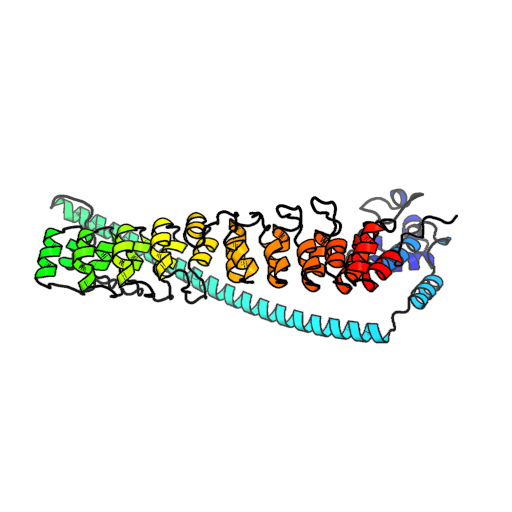47 171 GLY A CA 1
ATOM 1331 C C . GLY A 1 171 ? -29.363 -23.235 29.961 1.00 42.47 171 GLY A C 1
ATOM 1332 O O . GLY A 1 171 ? -30.283 -22.481 29.650 1.00 42.47 171 GLY A O 1
ATOM 1333 N N . SER A 1 172 ? -28.069 -22.899 29.928 1.00 43.94 172 SER A N 1
ATOM 1334 C CA . SER A 1 172 ? -27.461 -21.580 29.675 1.00 43.94 172 SER A CA 1
ATOM 1335 C C . SER A 1 172 ? -27.320 -20.640 30.885 1.00 43.94 172 SER A C 1
ATOM 1337 O O . SER A 1 172 ? -27.503 -19.428 30.772 1.00 43.94 172 SER A O 1
ATOM 1339 N N . GLN A 1 173 ? -26.913 -21.166 32.042 1.00 43.72 173 GLN A N 1
ATOM 1340 C CA . GLN A 1 173 ? -26.346 -20.349 33.119 1.00 43.72 173 GLN A CA 1
ATOM 1341 C C . GLN A 1 173 ? -24.960 -20.848 33.511 1.00 43.72 173 GLN A C 1
ATOM 1343 O O . GLN A 1 173 ? -24.820 -21.678 34.402 1.00 43.72 173 GLN A O 1
ATOM 1348 N N . THR A 1 174 ? -23.921 -20.285 32.909 1.00 48.56 174 THR A N 1
ATOM 1349 C CA . THR A 1 174 ? -22.594 -20.281 33.524 1.00 48.56 174 THR A CA 1
ATOM 1350 C C . THR A 1 174 ? -22.007 -18.870 33.383 1.00 48.56 174 THR A C 1
ATOM 1352 O O . THR A 1 174 ? -21.973 -18.296 32.302 1.00 48.56 174 THR A O 1
ATOM 1355 N N . ASN A 1 175 ? -21.619 -18.284 34.523 1.00 55.00 175 ASN A N 1
ATOM 1356 C CA . ASN A 1 175 ? -20.976 -16.973 34.752 1.00 55.00 175 ASN A CA 1
ATOM 1357 C C . ASN A 1 175 ? -21.777 -15.655 34.885 1.00 55.00 175 ASN A C 1
ATOM 1359 O O . ASN A 1 175 ? -21.189 -14.676 35.342 1.00 55.00 175 ASN A O 1
ATOM 1363 N N . LEU A 1 176 ? -23.096 -15.583 34.655 1.00 60.22 176 LEU A N 1
ATOM 1364 C CA . LEU A 1 176 ? -23.856 -14.346 34.973 1.00 60.22 176 LEU A CA 1
ATOM 1365 C C . LEU A 1 176 ? -23.966 -14.047 36.487 1.00 60.22 176 LEU A C 1
ATOM 1367 O O . LEU A 1 176 ? -24.288 -12.917 36.871 1.00 60.22 176 LEU A O 1
ATOM 1371 N N . SER A 1 177 ? -23.731 -15.043 37.349 1.00 62.06 177 SER A N 1
ATOM 1372 C CA . SER A 1 177 ? -23.863 -14.917 38.808 1.00 62.06 177 SER A CA 1
ATOM 1373 C C . SER A 1 177 ? -22.773 -14.052 39.449 1.00 62.06 177 SER A C 1
ATOM 1375 O O . SER A 1 177 ? -23.050 -13.397 40.451 1.00 62.06 177 SER A O 1
ATOM 1377 N N . LEU A 1 178 ? -21.570 -14.007 38.861 1.00 74.06 178 LEU A N 1
ATOM 1378 C CA . LEU A 1 178 ? -20.434 -13.212 39.352 1.00 74.06 178 LEU A CA 1
ATOM 1379 C C . LEU A 1 178 ? -20.496 -11.741 38.915 1.00 74.06 178 LEU A C 1
ATOM 1381 O O . LEU A 1 178 ? -19.780 -10.897 39.452 1.00 74.06 178 LEU A O 1
ATOM 1385 N N . LEU A 1 179 ? -21.362 -11.413 37.954 1.00 86.31 179 LEU A N 1
ATOM 1386 C CA . LEU A 1 179 ? -21.563 -10.041 37.508 1.00 86.31 179 LEU A CA 1
ATOM 1387 C C . LEU A 1 179 ? -22.367 -9.245 38.538 1.00 86.31 179 LEU A C 1
ATOM 1389 O O . LEU A 1 179 ? -23.374 -9.724 39.080 1.00 86.31 179 LEU A O 1
ATOM 1393 N N . THR A 1 180 ? -21.967 -7.984 38.729 1.00 91.50 180 THR A N 1
ATOM 1394 C CA . THR A 1 180 ? -22.787 -6.997 39.444 1.00 91.50 180 THR A CA 1
ATOM 1395 C C . THR A 1 180 ? -24.166 -6.902 38.791 1.00 91.50 180 THR A C 1
ATOM 1397 O O . THR A 1 180 ? -24.329 -7.180 37.599 1.00 91.50 180 THR A O 1
ATOM 1400 N N . GLU A 1 181 ? -25.174 -6.480 39.550 1.00 90.69 181 GLU A N 1
ATOM 1401 C CA . GLU A 1 181 ? -26.535 -6.356 39.019 1.00 90.69 181 GLU A CA 1
ATOM 1402 C C . GLU A 1 181 ? -26.592 -5.415 37.803 1.00 90.69 181 GLU A C 1
ATOM 1404 O O . GLU A 1 181 ? -27.273 -5.713 36.822 1.00 90.69 181 GLU A O 1
ATOM 1409 N N . LEU A 1 182 ? -25.803 -4.332 37.824 1.00 94.88 182 LEU A N 1
ATOM 1410 C CA . LEU A 1 182 ? -25.710 -3.392 36.710 1.00 94.88 182 LEU A CA 1
ATOM 1411 C C . LEU A 1 182 ? -25.067 -4.027 35.469 1.00 94.88 182 LEU A C 1
ATOM 1413 O O . LEU A 1 182 ? -25.602 -3.875 34.375 1.00 94.88 182 LEU A O 1
ATOM 1417 N N . MET A 1 183 ? -23.962 -4.765 35.624 1.00 96.12 183 MET A N 1
ATOM 1418 C CA . MET A 1 183 ? -23.321 -5.472 34.505 1.00 96.12 183 MET A CA 1
ATOM 1419 C C . MET A 1 183 ? -24.253 -6.514 33.898 1.00 96.12 183 MET A C 1
ATOM 1421 O O . MET A 1 183 ? -24.372 -6.592 32.682 1.00 96.12 183 MET A O 1
ATOM 1425 N N . ARG A 1 184 ? -24.956 -7.285 34.733 1.00 94.44 184 ARG A N 1
ATOM 1426 C CA . ARG A 1 184 ? -25.906 -8.299 34.270 1.00 94.44 184 ARG A CA 1
ATOM 1427 C C . ARG A 1 184 ? -27.078 -7.673 33.517 1.00 94.44 184 ARG A C 1
ATOM 1429 O O . ARG A 1 184 ? -27.472 -8.179 32.469 1.00 94.44 184 ARG A O 1
ATOM 1436 N N . ALA A 1 185 ? -27.618 -6.566 34.027 1.00 94.19 185 ALA A N 1
ATOM 1437 C CA . ALA A 1 185 ? -28.683 -5.820 33.363 1.00 94.19 185 ALA A CA 1
ATOM 1438 C C . ALA A 1 185 ? -28.218 -5.243 32.018 1.00 94.19 185 ALA A C 1
ATOM 1440 O O . ALA A 1 185 ? -28.939 -5.352 31.029 1.00 94.19 185 ALA A O 1
ATOM 1441 N N . ALA A 1 186 ? -27.001 -4.698 31.963 1.00 96.50 186 ALA A N 1
ATOM 1442 C CA . ALA A 1 186 ? -26.399 -4.193 30.736 1.00 96.50 186 ALA A CA 1
ATOM 1443 C C . ALA A 1 186 ? -26.139 -5.309 29.709 1.00 96.50 186 ALA A C 1
ATOM 1445 O O . ALA A 1 186 ? -26.469 -5.133 28.544 1.00 96.50 186 ALA A O 1
ATOM 1446 N N . HIS A 1 187 ? -25.635 -6.465 30.151 1.00 95.12 187 HIS A N 1
ATOM 1447 C CA . HIS A 1 187 ? -25.351 -7.642 29.321 1.00 95.12 187 HIS A CA 1
ATOM 1448 C C . HIS A 1 187 ? -26.610 -8.300 28.736 1.00 95.12 187 HIS A C 1
ATOM 1450 O O . HIS A 1 187 ? -26.550 -8.892 27.672 1.00 95.12 187 HIS A O 1
ATOM 1456 N N . THR A 1 188 ? -27.750 -8.226 29.431 1.00 93.88 188 THR A N 1
ATOM 1457 C CA . THR A 1 188 ? -29.015 -8.880 29.024 1.00 93.88 188 THR A CA 1
ATOM 1458 C C . THR A 1 188 ? -30.028 -7.913 28.406 1.00 93.88 188 THR A C 1
ATOM 1460 O O . THR A 1 188 ? -31.203 -8.248 28.264 1.00 93.88 188 THR A O 1
ATOM 1463 N N . ASN A 1 189 ? -29.600 -6.688 28.092 1.00 96.38 189 ASN A N 1
ATOM 1464 C CA . ASN A 1 189 ? -30.448 -5.600 27.601 1.00 96.38 189 ASN A CA 1
ATOM 1465 C C . ASN A 1 189 ? -31.649 -5.255 28.508 1.00 96.38 189 ASN A C 1
ATOM 1467 O O . ASN A 1 189 ? -32.708 -4.832 28.041 1.00 96.38 189 ASN A O 1
ATOM 1471 N N . ASN A 1 190 ? -31.525 -5.412 29.830 1.00 96.00 190 ASN A N 1
ATOM 1472 C CA . ASN A 1 190 ? -32.588 -5.036 30.762 1.00 96.00 190 ASN A CA 1
ATOM 1473 C C . ASN A 1 190 ? -32.590 -3.518 31.007 1.00 96.00 190 ASN A C 1
ATOM 1475 O O . ASN A 1 190 ? -32.162 -3.028 32.055 1.00 96.00 190 ASN A O 1
ATOM 1479 N N . VAL A 1 191 ? -33.103 -2.765 30.030 1.00 96.75 191 VAL A N 1
ATOM 1480 C CA . VAL A 1 191 ? -33.116 -1.291 30.005 1.00 96.75 191 VAL A CA 1
ATOM 1481 C C . VAL A 1 191 ? -33.724 -0.689 31.272 1.00 96.75 191 VAL A C 1
ATOM 1483 O O . VAL A 1 191 ? -33.198 0.281 31.822 1.00 96.75 191 VAL A O 1
ATOM 1486 N N . ARG A 1 192 ? -34.819 -1.272 31.779 1.00 95.69 192 ARG A N 1
ATOM 1487 C CA . ARG A 1 192 ? -35.503 -0.781 32.983 1.00 95.69 192 ARG A CA 1
ATOM 1488 C C . ARG A 1 192 ? -34.603 -0.877 34.212 1.00 95.69 192 ARG A C 1
ATOM 1490 O O . ARG A 1 192 ? -34.477 0.107 34.945 1.00 95.69 192 ARG A O 1
ATOM 1497 N N . THR A 1 193 ? -33.980 -2.034 34.427 1.00 93.81 193 THR A N 1
ATOM 1498 C CA . THR A 1 193 ? -33.062 -2.244 35.551 1.00 93.81 193 THR A CA 1
ATOM 1499 C C . THR A 1 193 ? -31.810 -1.388 35.394 1.00 93.81 193 THR A C 1
ATOM 1501 O O . THR A 1 193 ? -31.444 -0.691 36.339 1.00 93.81 193 THR A O 1
ATOM 1504 N N . THR A 1 194 ? -31.222 -1.325 34.196 1.00 95.88 194 THR A N 1
ATOM 1505 C CA . THR A 1 194 ? -30.071 -0.456 33.907 1.00 95.88 194 THR A CA 1
ATOM 1506 C C . THR A 1 194 ? -30.383 1.003 34.243 1.00 95.88 194 THR A C 1
ATOM 1508 O O . THR A 1 194 ? -29.663 1.625 35.020 1.00 95.88 194 THR A O 1
ATOM 1511 N N . LYS A 1 195 ? -31.510 1.547 33.765 1.00 96.06 195 LYS A N 1
ATOM 1512 C CA . LYS A 1 195 ? -31.919 2.936 34.035 1.00 96.06 195 LYS A CA 1
ATOM 1513 C C . LYS A 1 195 ? -32.117 3.214 35.526 1.00 96.06 195 LYS A C 1
ATOM 1515 O O . LYS A 1 195 ? -31.688 4.258 36.027 1.00 96.06 195 LYS A O 1
ATOM 1520 N N . MET A 1 196 ? -32.763 2.291 36.239 1.00 94.81 196 MET A N 1
ATOM 1521 C CA . MET A 1 196 ? -32.971 2.392 37.685 1.00 94.81 196 MET A CA 1
ATOM 1522 C C . MET A 1 196 ? -31.634 2.422 38.441 1.00 94.81 196 MET A C 1
ATOM 1524 O O . MET A 1 196 ? -31.426 3.304 39.278 1.00 94.81 196 MET A O 1
ATOM 1528 N N . LEU A 1 197 ? -30.728 1.489 38.140 1.00 93.06 197 LEU A N 1
ATOM 1529 C CA . LEU A 1 197 ? -29.429 1.367 38.807 1.00 93.06 197 LEU A CA 1
ATOM 1530 C C . LEU A 1 197 ? -28.505 2.552 38.492 1.00 93.06 197 LEU A C 1
ATOM 1532 O O . LEU A 1 197 ? -27.882 3.091 39.408 1.00 93.06 197 LEU A O 1
ATOM 1536 N N . VAL A 1 198 ? -28.498 3.034 37.243 1.00 94.38 198 VAL A N 1
ATOM 1537 C CA . VAL A 1 198 ? -27.758 4.240 36.830 1.00 94.38 198 VAL A CA 1
ATOM 1538 C C . VAL A 1 198 ? -28.255 5.480 37.574 1.00 94.38 198 VAL A C 1
ATOM 1540 O O . VAL A 1 198 ? -27.448 6.256 38.087 1.00 94.38 198 VAL A O 1
ATOM 1543 N N . THR A 1 199 ? -29.575 5.650 37.705 1.00 93.19 199 THR A N 1
ATOM 1544 C CA . THR A 1 199 ? -30.174 6.792 38.422 1.00 93.19 199 THR A CA 1
ATOM 1545 C C . THR A 1 199 ? -29.808 6.772 39.907 1.00 93.19 199 THR A C 1
ATOM 1547 O O . THR A 1 199 ? -29.536 7.815 40.500 1.00 93.19 199 THR A O 1
ATOM 1550 N N . ARG A 1 200 ? -29.741 5.578 40.505 1.00 91.12 200 ARG A N 1
ATOM 1551 C CA . ARG A 1 200 ? -29.308 5.377 41.894 1.00 91.12 200 ARG A CA 1
ATOM 1552 C C . ARG A 1 200 ? -27.783 5.367 42.071 1.00 91.12 200 ARG A C 1
ATOM 1554 O O . ARG A 1 200 ? -27.327 5.256 43.204 1.00 91.12 200 ARG A O 1
ATOM 1561 N N . LYS A 1 201 ? -27.002 5.490 40.988 1.00 89.75 201 LYS A N 1
ATOM 1562 C CA . LYS A 1 201 ? -25.529 5.406 40.970 1.00 89.75 201 LYS A CA 1
ATOM 1563 C C . LYS A 1 201 ? -24.979 4.124 41.620 1.00 89.75 201 L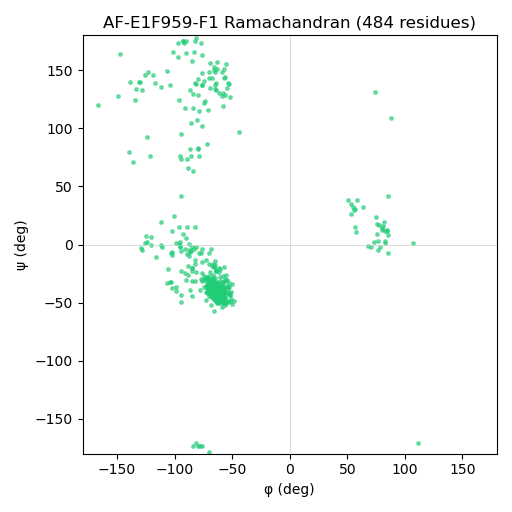YS A C 1
ATOM 1565 O O . LYS A 1 201 ? -23.924 4.146 42.249 1.00 89.75 201 LYS A O 1
ATOM 1570 N N . VAL A 1 202 ? -25.690 3.007 41.480 1.00 85.38 202 VAL A N 1
ATOM 1571 C CA . VAL A 1 202 ? -25.293 1.714 42.061 1.00 85.38 202 VAL A CA 1
ATOM 1572 C C . VAL A 1 202 ? -24.307 1.015 41.129 1.00 85.38 202 VAL A C 1
ATOM 1574 O O . VAL A 1 202 ? -24.585 0.882 39.942 1.00 85.38 202 VAL A O 1
ATOM 1577 N N . SER A 1 203 ? -23.169 0.561 41.665 1.00 86.56 203 SER A N 1
ATOM 1578 C CA . SER A 1 203 ? -22.150 -0.233 40.950 1.00 86.56 203 SER A CA 1
ATOM 1579 C C . SER A 1 203 ? -21.555 0.396 39.678 1.00 86.56 203 SER A C 1
ATOM 1581 O O . SER A 1 203 ? -20.881 -0.294 38.917 1.00 86.56 203 SER A O 1
ATOM 1583 N N . ILE A 1 204 ? -21.742 1.701 39.460 1.00 92.12 204 ILE A N 1
ATOM 1584 C CA . ILE A 1 204 ? -21.152 2.431 38.329 1.00 92.12 204 ILE A CA 1
ATOM 1585 C C . ILE A 1 204 ? -19.625 2.370 38.407 1.00 92.12 204 ILE A C 1
ATOM 1587 O O . ILE A 1 204 ? -19.040 2.658 39.452 1.00 92.12 204 ILE A O 1
ATOM 1591 N N . GLY A 1 205 ? -18.982 2.001 37.299 1.00 92.44 205 GLY A N 1
ATOM 1592 C CA . GLY A 1 205 ? -17.527 1.897 37.199 1.00 92.44 205 GLY A CA 1
ATOM 1593 C C . GLY A 1 205 ? -16.921 0.694 37.930 1.00 92.44 205 GLY A C 1
ATOM 1594 O O . GLY A 1 205 ? -15.697 0.536 37.910 1.00 92.44 205 GLY A O 1
ATOM 1595 N N . GLN A 1 206 ? -17.741 -0.166 38.553 1.00 94.06 206 GLN A N 1
ATOM 1596 C CA . GLN A 1 206 ? -17.262 -1.455 39.050 1.00 94.06 206 GLN A CA 1
ATOM 1597 C C . GLN A 1 206 ? -16.794 -2.324 37.883 1.00 94.06 206 GLN A C 1
ATOM 1599 O O . GLN A 1 206 ? -17.189 -2.129 36.732 1.00 94.06 206 GLN A O 1
ATOM 1604 N N . ARG A 1 207 ? -15.921 -3.281 38.195 1.00 94.88 207 ARG A N 1
ATOM 1605 C CA . ARG A 1 207 ? -15.276 -4.148 37.213 1.00 94.88 207 ARG A CA 1
ATOM 1606 C C . ARG A 1 207 ? -15.399 -5.604 37.623 1.00 94.88 207 ARG A C 1
ATOM 1608 O O . ARG A 1 207 ? -15.266 -5.909 38.805 1.00 94.88 207 ARG A O 1
ATOM 1615 N N . ASP A 1 208 ? -15.650 -6.470 36.652 1.00 91.75 208 ASP A N 1
ATOM 1616 C CA . ASP A 1 208 ? -15.621 -7.916 36.857 1.00 91.75 208 ASP A CA 1
ATOM 1617 C C . ASP A 1 208 ? -14.178 -8.461 36.900 1.00 91.75 208 ASP A C 1
ATOM 1619 O O . ASP A 1 208 ? -13.190 -7.717 36.871 1.00 91.75 208 ASP A O 1
ATOM 1623 N N . GLU A 1 209 ? -14.035 -9.784 36.942 1.00 92.31 209 GLU A N 1
ATOM 1624 C CA . GLU A 1 209 ? -12.734 -10.456 36.983 1.00 92.31 209 GLU A CA 1
ATOM 1625 C C . GLU A 1 209 ? -11.876 -10.226 35.730 1.00 92.31 209 GLU A C 1
ATOM 1627 O O . GLU A 1 209 ? -10.648 -10.312 35.804 1.00 92.31 209 GLU A O 1
ATOM 1632 N N . ARG A 1 210 ? -12.475 -9.886 34.584 1.00 92.88 210 ARG A N 1
ATOM 1633 C CA . ARG A 1 210 ? -11.763 -9.501 33.353 1.00 92.88 210 ARG A CA 1
ATOM 1634 C C . ARG A 1 210 ? -11.430 -8.008 33.333 1.00 92.88 210 ARG A C 1
ATOM 1636 O O . ARG A 1 210 ? -10.677 -7.549 32.473 1.00 92.88 210 ARG A O 1
ATOM 1643 N N . GLY A 1 211 ? -11.917 -7.256 34.316 1.00 95.50 211 GLY A N 1
ATOM 1644 C CA . GLY A 1 211 ? -11.796 -5.809 34.388 1.00 95.50 211 GLY A CA 1
ATOM 1645 C C . GLY A 1 211 ? -12.892 -5.072 33.618 1.00 95.50 211 GLY A C 1
ATOM 1646 O O . GLY A 1 211 ? -12.776 -3.857 33.472 1.00 95.50 211 GLY A O 1
ATOM 1647 N N . MET A 1 212 ? -13.909 -5.774 33.110 1.00 97.75 212 MET A N 1
ATOM 1648 C CA . MET A 1 212 ? -14.952 -5.186 32.274 1.00 97.75 212 MET A CA 1
ATOM 1649 C C . MET A 1 212 ? -16.001 -4.459 33.109 1.00 97.75 212 MET A C 1
ATOM 1651 O O . MET A 1 212 ? -16.368 -4.914 34.192 1.00 97.75 212 MET A O 1
ATOM 1655 N N . THR A 1 213 ? -16.491 -3.334 32.591 1.00 98.19 213 THR A N 1
ATOM 1656 C CA . THR A 1 213 ? -17.578 -2.546 33.190 1.00 98.19 213 THR A CA 1
ATOM 1657 C C . THR A 1 213 ? -18.924 -2.880 32.544 1.00 98.19 213 THR A C 1
ATOM 1659 O O . THR A 1 213 ? -18.984 -3.606 31.549 1.00 98.19 213 THR A O 1
ATOM 1662 N N . ALA A 1 214 ? -20.020 -2.333 33.075 1.00 98.00 214 ALA A N 1
ATOM 1663 C CA . ALA A 1 214 ? -21.348 -2.539 32.499 1.00 98.00 214 ALA A CA 1
ATOM 1664 C C . ALA A 1 214 ? -21.456 -1.994 31.062 1.00 98.00 214 ALA A C 1
ATOM 1666 O O . ALA A 1 214 ? -22.043 -2.652 30.206 1.00 98.00 214 ALA A O 1
ATOM 1667 N N . LEU A 1 215 ? -20.836 -0.843 30.778 1.00 98.75 215 LEU A N 1
ATOM 1668 C CA . LEU A 1 215 ? -20.764 -0.261 29.437 1.00 98.75 215 LEU A CA 1
ATOM 1669 C C . LEU A 1 215 ? -20.044 -1.187 28.449 1.00 98.75 215 LEU A C 1
ATOM 1671 O O . LEU A 1 215 ? -20.513 -1.352 27.329 1.00 98.75 215 LEU A O 1
ATOM 1675 N N . MET A 1 216 ? -18.941 -1.825 28.862 1.00 98.69 216 MET A N 1
ATOM 1676 C CA . MET A 1 216 ? -18.215 -2.774 28.007 1.00 98.69 216 MET A CA 1
ATOM 1677 C C . MET A 1 216 ? -19.046 -4.021 27.710 1.00 98.69 216 MET A C 1
ATOM 1679 O O . MET A 1 216 ? -19.051 -4.481 26.575 1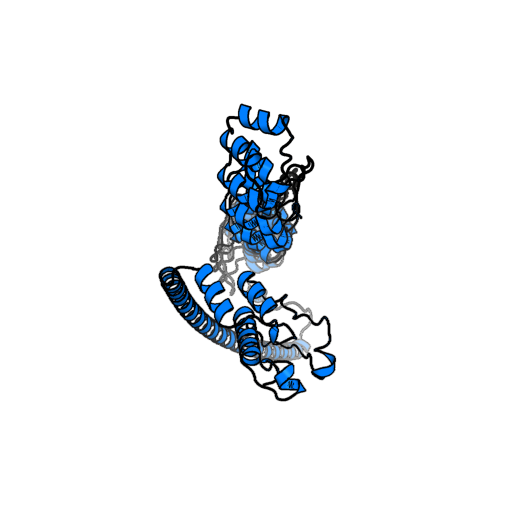.00 98.69 216 MET A O 1
ATOM 1683 N N . HIS A 1 217 ? -19.779 -4.542 28.700 1.00 98.00 217 HIS A N 1
ATOM 1684 C CA . HIS A 1 217 ? -20.708 -5.657 28.488 1.00 98.00 217 HIS A CA 1
ATOM 1685 C C . HIS A 1 217 ? -21.827 -5.284 27.511 1.00 98.00 217 HIS A C 1
ATOM 1687 O O . HIS A 1 217 ? -22.083 -6.038 26.582 1.00 98.00 217 HIS A O 1
ATOM 1693 N N . ALA A 1 218 ? -22.454 -4.115 27.667 1.00 98.50 218 ALA A N 1
ATOM 1694 C CA . ALA A 1 218 ? -23.476 -3.645 26.729 1.00 98.50 218 ALA A CA 1
ATOM 1695 C C . ALA A 1 218 ? -22.928 -3.458 25.306 1.00 98.50 218 ALA A C 1
ATOM 1697 O O . ALA A 1 218 ? -23.572 -3.862 24.340 1.00 98.50 218 ALA A O 1
ATOM 1698 N N . ALA A 1 219 ? -21.733 -2.874 25.191 1.00 98.69 219 ALA A N 1
ATOM 1699 C CA . ALA A 1 219 ? -21.067 -2.639 23.918 1.00 98.69 219 ALA A CA 1
ATOM 1700 C C . ALA A 1 219 ? -20.685 -3.945 23.210 1.00 98.69 219 ALA A C 1
ATOM 1702 O O . ALA A 1 219 ? -20.911 -4.060 22.013 1.00 98.69 219 ALA A O 1
ATOM 1703 N N . GLN A 1 220 ? -20.181 -4.940 23.949 1.00 98.38 220 GLN A N 1
ATOM 1704 C CA . GLN A 1 220 ? -19.846 -6.265 23.415 1.00 98.38 220 GLN A CA 1
ATOM 1705 C C . GLN A 1 220 ? -21.089 -7.055 22.959 1.00 98.38 220 GLN A C 1
ATOM 1707 O O . GLN A 1 220 ? -20.964 -7.945 22.133 1.00 98.38 220 GLN A O 1
ATOM 1712 N N . GLN A 1 221 ? -22.273 -6.785 23.521 1.00 97.62 221 GLN A N 1
ATOM 1713 C CA . GLN A 1 221 ? -23.516 -7.501 23.186 1.00 97.62 221 GLN A CA 1
ATOM 1714 C C . GLN A 1 221 ? -24.414 -6.752 22.185 1.00 97.62 221 GLN A C 1
ATOM 1716 O O . GLN A 1 221 ? -25.520 -7.206 21.890 1.00 97.62 221 GLN A O 1
ATOM 1721 N N . GLY A 1 222 ? -24.006 -5.578 21.695 1.00 97.69 222 GLY A N 1
ATOM 1722 C CA . GLY A 1 222 ? -24.815 -4.834 20.724 1.00 97.69 222 GLY A CA 1
ATOM 1723 C C . GLY A 1 222 ? -26.044 -4.149 21.336 1.00 97.69 222 GLY A C 1
ATOM 1724 O O . GLY A 1 222 ? -27.024 -3.880 20.646 1.00 97.69 222 GLY A O 1
ATOM 1725 N N . HIS A 1 223 ? -26.039 -3.859 22.641 1.00 98.44 223 HIS A N 1
ATOM 1726 C CA . HIS A 1 223 ? -27.191 -3.279 23.338 1.00 98.44 223 HIS A CA 1
ATOM 1727 C C . HIS A 1 223 ? -27.133 -1.743 23.425 1.00 98.44 223 HIS A C 1
ATOM 1729 O O . HIS A 1 223 ? -26.562 -1.171 24.356 1.00 98.44 223 HIS A O 1
ATOM 1735 N N . ILE A 1 224 ? -27.792 -1.073 22.472 1.00 98.56 224 ILE A N 1
ATOM 1736 C CA . ILE A 1 224 ? -27.798 0.394 22.298 1.00 98.56 224 ILE A CA 1
ATOM 1737 C C . ILE A 1 224 ? -28.333 1.149 23.528 1.00 98.56 224 ILE A C 1
ATOM 1739 O O . ILE A 1 224 ? -27.709 2.100 24.000 1.00 98.56 224 ILE A O 1
ATOM 1743 N N . ASP A 1 225 ? -29.482 0.742 24.073 1.00 98.31 225 ASP A N 1
ATOM 1744 C CA . ASP A 1 225 ? -30.133 1.464 25.175 1.00 98.31 225 ASP A CA 1
ATOM 1745 C C . ASP A 1 225 ? -29.276 1.487 26.459 1.00 98.31 225 ASP A C 1
ATOM 1747 O O . ASP A 1 225 ? -29.051 2.570 27.013 1.00 98.31 225 ASP A O 1
ATOM 1751 N N . PRO A 1 226 ? -28.735 0.347 26.945 1.00 98.38 226 PRO A N 1
ATOM 1752 C CA . PRO A 1 226 ? -27.756 0.356 28.024 1.00 98.38 226 PRO A CA 1
ATOM 1753 C C . PRO A 1 226 ? -26.515 1.205 27.730 1.00 98.38 226 PRO A C 1
ATOM 1755 O O . PRO A 1 226 ? -26.068 1.913 28.633 1.00 98.38 226 PRO A O 1
ATOM 1758 N N . VAL A 1 227 ? -25.982 1.190 26.500 1.00 98.75 227 VAL A N 1
ATOM 1759 C CA . VAL A 1 227 ? -24.840 2.042 26.120 1.00 98.75 227 VAL A CA 1
ATOM 1760 C C . VAL A 1 227 ? -25.175 3.522 26.305 1.00 98.75 227 VAL A C 1
ATOM 1762 O O . VAL A 1 227 ? -24.442 4.223 27.003 1.00 98.75 227 VAL A O 1
ATOM 1765 N N . ASN A 1 228 ? -26.311 3.988 25.780 1.00 98.56 228 ASN A N 1
ATOM 1766 C CA . ASN A 1 228 ? -26.750 5.383 25.918 1.00 98.56 228 ASN A CA 1
ATOM 1767 C C . ASN A 1 228 ? -26.912 5.816 27.383 1.00 98.56 228 ASN A C 1
ATOM 1769 O O . ASN A 1 228 ? -26.607 6.951 27.748 1.00 98.56 228 ASN A O 1
ATOM 1773 N N . LEU A 1 229 ? -27.373 4.910 28.249 1.00 98.25 229 LEU A N 1
ATOM 1774 C CA . LEU A 1 229 ? -27.519 5.186 29.680 1.00 98.25 229 LEU A CA 1
ATOM 1775 C C . LEU A 1 229 ? -26.172 5.253 30.419 1.00 98.25 229 LEU A C 1
ATOM 1777 O O . LEU A 1 229 ? -26.072 5.939 31.441 1.00 98.25 229 LEU A O 1
ATOM 1781 N N . LEU A 1 230 ? -25.155 4.532 29.941 1.00 98.44 230 LEU A N 1
ATOM 1782 C CA . LEU A 1 230 ? -23.894 4.309 30.653 1.00 98.44 230 LEU A CA 1
ATOM 1783 C C . LEU A 1 230 ? -22.709 5.114 30.109 1.00 98.44 230 LEU A C 1
ATOM 1785 O O . LEU A 1 230 ? -21.758 5.341 30.859 1.00 98.44 230 LEU A O 1
ATOM 1789 N N . VAL A 1 231 ? -22.751 5.579 28.858 1.00 98.31 231 VAL A N 1
ATOM 1790 C CA . VAL A 1 231 ? -21.611 6.222 28.179 1.00 98.31 231 VAL A CA 1
ATOM 1791 C C . VAL A 1 231 ? -21.027 7.387 28.981 1.00 98.31 231 VAL A C 1
ATOM 1793 O O . VAL A 1 231 ? -19.843 7.393 29.305 1.00 98.31 231 VAL A O 1
ATOM 1796 N N . GLU A 1 232 ? -21.859 8.315 29.455 1.00 97.69 232 GLU A N 1
ATOM 1797 C CA . GLU A 1 232 ? -21.402 9.465 30.251 1.00 97.69 232 GLU A CA 1
ATOM 1798 C C . GLU A 1 232 ? -20.916 9.099 31.663 1.00 97.69 232 GLU A C 1
ATOM 1800 O O . GLU A 1 232 ? -20.421 9.958 32.395 1.00 97.69 232 GLU A O 1
ATOM 1805 N N . LYS A 1 233 ? -21.087 7.843 32.087 1.00 97.38 233 LYS A N 1
ATOM 1806 C CA . LYS A 1 233 ? -20.691 7.355 33.414 1.00 97.38 233 LYS A CA 1
ATOM 1807 C C . LYS A 1 233 ? -19.426 6.513 33.380 1.00 97.38 233 LYS A C 1
ATOM 1809 O O . LYS A 1 233 ? -18.670 6.546 34.345 1.00 97.38 233 LYS A O 1
ATOM 1814 N N . GLU A 1 234 ? -19.206 5.776 32.296 1.00 98.12 234 GLU A N 1
ATOM 1815 C CA . GLU A 1 234 ? -18.141 4.774 32.212 1.00 98.12 234 GLU A CA 1
ATOM 1816 C C . GLU A 1 234 ? -17.194 4.958 31.015 1.00 98.12 234 GLU A C 1
ATOM 1818 O O . GLU A 1 234 ? -16.256 4.169 30.878 1.00 98.12 234 GLU A O 1
ATOM 1823 N N . LYS A 1 235 ? -17.375 5.998 30.181 1.00 97.19 235 LYS A N 1
ATOM 1824 C CA . LYS A 1 235 ? -16.481 6.263 29.041 1.00 97.19 235 LYS A CA 1
ATOM 1825 C C . LYS A 1 235 ? -15.011 6.332 29.449 1.00 97.19 235 LYS A C 1
ATOM 1827 O O . LYS A 1 235 ? -14.636 6.949 30.448 1.00 97.19 235 LYS A O 1
ATOM 1832 N N . GLY A 1 236 ? -14.161 5.725 28.631 1.00 97.06 236 GLY A N 1
ATOM 183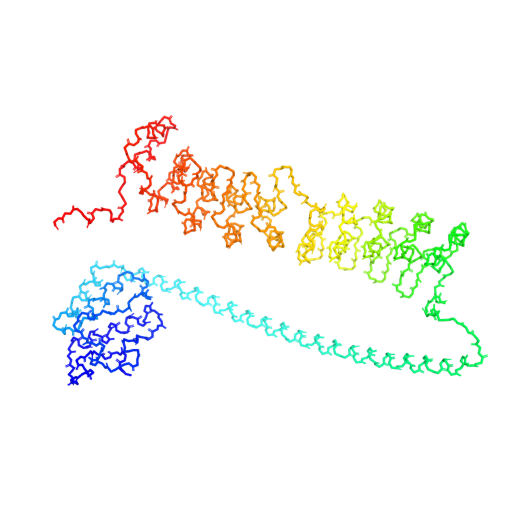3 C CA . GLY A 1 236 ? -12.708 5.749 28.770 1.00 97.06 236 GLY A CA 1
ATOM 1834 C C . GLY A 1 236 ? -12.148 4.804 29.834 1.00 97.06 236 GLY A C 1
ATOM 1835 O O . GLY A 1 236 ? -10.923 4.720 29.970 1.00 97.06 236 GLY A O 1
ATOM 1836 N N . LEU A 1 237 ? -12.997 4.077 30.571 1.00 98.19 237 LEU A N 1
ATOM 1837 C CA . LEU A 1 237 ? -12.542 2.971 31.410 1.00 98.19 237 LEU A CA 1
ATOM 1838 C C . LEU A 1 237 ? -11.988 1.845 30.525 1.00 98.19 237 LEU A C 1
ATOM 1840 O O . LEU A 1 237 ? -12.366 1.695 29.366 1.00 98.19 237 LEU A O 1
ATOM 1844 N N . LYS A 1 238 ? -11.054 1.067 31.080 1.00 98.25 238 LYS A N 1
ATOM 1845 C CA . LYS A 1 238 ? -10.331 0.010 30.362 1.00 98.25 238 LYS A CA 1
ATOM 1846 C C . LYS A 1 238 ? -10.329 -1.296 31.134 1.00 98.25 238 LYS A C 1
ATOM 1848 O O . LYS A 1 238 ? -10.108 -1.267 32.345 1.00 98.25 238 LYS A O 1
ATOM 1853 N N . ASP A 1 239 ? -10.496 -2.413 30.441 1.00 97.94 239 ASP A N 1
ATOM 1854 C CA . ASP A 1 239 ? -10.370 -3.748 31.027 1.00 97.94 239 ASP A CA 1
ATOM 1855 C C . ASP A 1 239 ? -8.898 -4.162 31.258 1.00 97.94 239 ASP A C 1
ATOM 1857 O O . ASP A 1 239 ? -7.962 -3.374 31.075 1.00 97.94 239 ASP A O 1
ATOM 1861 N N . LYS A 1 240 ? -8.659 -5.415 31.671 1.00 97.69 240 LYS A N 1
ATOM 1862 C CA . LYS A 1 240 ? -7.298 -5.930 31.915 1.00 97.69 240 LYS A CA 1
ATOM 1863 C C . LYS A 1 240 ? -6.429 -6.033 30.651 1.00 97.69 240 LYS A C 1
ATOM 1865 O O . LYS A 1 240 ? -5.203 -6.071 30.788 1.00 97.69 240 LYS A O 1
ATOM 1870 N N . ARG A 1 241 ? -7.008 -6.058 29.446 1.00 96.25 241 ARG A N 1
ATOM 1871 C CA . ARG A 1 241 ? -6.298 -6.001 28.149 1.00 96.25 241 ARG A CA 1
ATOM 1872 C C . ARG A 1 241 ? -6.063 -4.558 27.684 1.00 96.25 241 ARG A C 1
ATOM 1874 O O . ARG A 1 241 ? -5.379 -4.329 26.688 1.00 96.25 241 ARG A O 1
ATOM 1881 N N . GLY A 1 242 ? -6.587 -3.581 28.422 1.00 97.69 242 GLY A N 1
ATOM 1882 C CA . GLY A 1 242 ? -6.557 -2.173 28.049 1.00 97.69 242 GLY A CA 1
ATOM 1883 C C . GLY A 1 242 ? -7.678 -1.780 27.086 1.00 97.69 242 GLY A C 1
ATOM 1884 O O . GLY A 1 242 ? -7.608 -0.686 26.533 1.00 97.69 242 GLY A O 1
ATOM 1885 N N . TRP A 1 243 ? -8.674 -2.644 26.865 1.00 98.62 243 TRP A N 1
ATOM 1886 C CA . TRP A 1 243 ? -9.759 -2.387 25.921 1.00 98.62 243 TRP A CA 1
ATOM 1887 C C . TRP A 1 243 ? -10.832 -1.494 26.533 1.00 98.62 243 TRP A C 1
ATOM 1889 O O . TRP A 1 243 ? -11.196 -1.669 27.697 1.00 98.62 243 TRP A O 1
ATOM 1899 N N . THR A 1 244 ? -11.327 -0.541 25.745 1.00 98.69 244 THR A N 1
ATOM 1900 C CA . THR A 1 244 ? -12.491 0.289 26.085 1.00 98.69 244 THR A CA 1
ATOM 1901 C C . THR A 1 244 ? -13.777 -0.329 25.531 1.00 98.69 244 THR A C 1
ATOM 1903 O O . THR A 1 244 ? -13.727 -1.321 24.801 1.00 98.69 244 THR A O 1
ATOM 1906 N N . ALA A 1 245 ? -14.936 0.252 25.846 1.00 98.75 245 ALA A N 1
ATOM 1907 C CA . ALA A 1 245 ? -16.209 -0.211 25.298 1.00 98.75 245 ALA A CA 1
ATOM 1908 C C . ALA A 1 245 ? -16.253 -0.092 23.762 1.00 98.75 245 ALA A C 1
ATOM 1910 O O . ALA A 1 245 ? -16.726 -1.010 23.097 1.00 98.75 245 ALA A O 1
ATOM 1911 N N . LEU A 1 246 ? -15.673 0.975 23.202 1.00 98.88 246 LEU A N 1
ATOM 1912 C CA . LEU A 1 246 ? -15.532 1.175 21.759 1.00 98.88 246 LEU A CA 1
ATOM 1913 C C . LEU A 1 246 ? -14.742 0.045 21.087 1.00 98.88 246 LEU A C 1
ATOM 1915 O O . LEU A 1 246 ? -15.126 -0.407 20.015 1.00 98.88 246 LEU A O 1
ATOM 1919 N N . MET A 1 247 ? -13.671 -0.449 21.718 1.00 98.81 247 MET A N 1
ATOM 1920 C CA . MET A 1 247 ? -12.879 -1.565 21.178 1.00 98.81 247 MET A CA 1
ATOM 1921 C C . MET A 1 247 ? -13.652 -2.885 21.181 1.00 98.81 247 MET A C 1
ATOM 1923 O O . MET A 1 247 ? -13.537 -3.650 20.230 1.00 98.81 247 MET A O 1
ATOM 1927 N N . HIS A 1 248 ? -14.453 -3.141 22.221 1.00 98.69 248 HIS A N 1
ATOM 1928 C CA . HIS A 1 248 ? -15.341 -4.309 22.262 1.00 98.69 248 HIS A CA 1
ATOM 1929 C C . HIS A 1 248 ? -16.429 -4.222 21.182 1.00 98.69 248 HIS A C 1
ATOM 1931 O O . HIS A 1 248 ? -16.623 -5.186 20.452 1.00 98.69 248 HIS A O 1
ATOM 1937 N N . ALA A 1 249 ? -17.074 -3.063 21.011 1.00 98.75 249 ALA A N 1
ATOM 1938 C CA . ALA A 1 249 ? -18.059 -2.862 19.942 1.00 98.75 249 ALA A CA 1
ATOM 1939 C C . ALA A 1 249 ? -17.442 -3.001 18.542 1.00 98.75 249 ALA A C 1
ATOM 1941 O O . ALA A 1 249 ? -18.042 -3.611 17.661 1.00 98.75 249 ALA A O 1
ATOM 1942 N N . ALA A 1 250 ? -16.229 -2.472 18.349 1.00 98.69 250 ALA A N 1
ATOM 1943 C CA . ALA A 1 250 ? -15.512 -2.574 17.086 1.00 98.69 250 ALA A CA 1
ATOM 1944 C C . ALA A 1 250 ? -15.088 -4.014 16.766 1.00 98.69 250 ALA A C 1
ATOM 1946 O O . ALA A 1 250 ? -15.143 -4.413 15.610 1.00 98.69 250 ALA A O 1
ATOM 1947 N N . HIS A 1 251 ? -14.702 -4.805 17.772 1.00 98.50 251 HIS A N 1
ATOM 1948 C CA . HIS A 1 251 ? -14.357 -6.219 17.605 1.00 98.50 251 HIS A CA 1
ATOM 1949 C C . HIS A 1 251 ? -15.552 -7.068 17.141 1.00 98.50 251 HIS A C 1
ATOM 1951 O O . HIS A 1 251 ? -15.393 -7.908 16.255 1.00 98.50 251 HIS A O 1
ATOM 1957 N N . GLU A 1 252 ? -16.735 -6.814 17.709 1.00 97.88 252 GLU A N 1
ATOM 1958 C CA . GLU A 1 252 ? -17.984 -7.552 17.447 1.00 97.88 252 GLU A CA 1
ATOM 1959 C C . GLU A 1 252 ? -18.828 -6.965 16.292 1.00 97.88 252 GLU A C 1
ATOM 1961 O O . GLU A 1 252 ? -19.933 -7.432 16.030 1.00 97.88 252 GLU A O 1
ATOM 1966 N N . ASN A 1 253 ? -18.317 -5.950 15.583 1.00 97.62 253 ASN A N 1
ATOM 1967 C CA . ASN A 1 253 ? -18.993 -5.261 14.473 1.00 97.62 253 ASN A CA 1
ATOM 1968 C C . ASN A 1 253 ? -20.348 -4.610 14.825 1.00 97.62 253 ASN A C 1
ATOM 1970 O O . ASN A 1 253 ? -21.290 -4.618 14.032 1.00 97.62 253 ASN A O 1
ATOM 1974 N N . HIS A 1 254 ? -20.468 -4.024 16.015 1.00 98.25 254 HIS A N 1
ATOM 1975 C CA . HIS A 1 254 ? -21.664 -3.279 16.418 1.00 98.25 254 HIS A CA 1
ATOM 1976 C C . HIS A 1 254 ? -21.549 -1.800 16.022 1.00 98.25 254 HIS A C 1
ATOM 1978 O O . HIS A 1 254 ? -21.315 -0.936 16.873 1.00 98.25 254 HIS A O 1
ATOM 1984 N N . PHE A 1 255 ? -21.681 -1.507 14.724 1.00 96.38 255 PHE A N 1
ATOM 1985 C CA . PHE A 1 255 ? -21.380 -0.184 14.165 1.00 96.38 255 PHE A CA 1
ATOM 1986 C C . PHE A 1 255 ? -22.247 0.951 14.749 1.00 96.38 255 PHE A C 1
ATOM 1988 O O . PHE A 1 255 ? -21.721 2.035 14.986 1.00 96.38 255 PHE A O 1
ATOM 1995 N N . GLU A 1 256 ? -23.522 0.722 15.091 1.00 98.19 256 GLU A N 1
ATOM 1996 C CA . GLU A 1 256 ? -24.365 1.754 15.723 1.00 98.19 256 GLU A CA 1
ATOM 1997 C C . GLU A 1 256 ? -23.862 2.126 17.126 1.00 98.19 256 GLU A C 1
ATOM 1999 O O . GLU A 1 256 ? -23.937 3.277 17.557 1.00 98.19 256 GLU A O 1
ATOM 2004 N N . ILE A 1 257 ? -23.302 1.160 17.861 1.00 98.69 257 ILE A N 1
ATOM 2005 C CA . ILE A 1 257 ? -22.658 1.431 19.153 1.00 98.69 257 ILE A CA 1
ATOM 2006 C C . ILE A 1 257 ? -21.338 2.167 18.948 1.00 98.69 257 ILE A C 1
ATOM 2008 O O . ILE A 1 257 ? -20.995 3.048 19.739 1.00 98.69 257 ILE A O 1
ATOM 2012 N N . VAL A 1 258 ? -20.602 1.829 17.892 1.00 98.75 258 VAL A N 1
ATOM 2013 C CA . VAL A 1 258 ? -19.375 2.531 17.514 1.00 98.75 258 VAL A CA 1
ATOM 2014 C C . VAL A 1 258 ? -19.672 3.999 17.197 1.00 98.75 258 VAL A C 1
ATOM 2016 O O . VAL A 1 258 ? -18.949 4.856 17.698 1.00 98.75 258 VAL A O 1
ATOM 2019 N N . GLU A 1 259 ? -20.758 4.314 16.484 1.00 98.50 259 GLU A N 1
ATOM 2020 C CA . GLU A 1 259 ? -21.202 5.699 16.248 1.00 98.50 259 GLU A CA 1
ATOM 2021 C C . GLU A 1 259 ? -21.456 6.461 17.557 1.00 98.50 259 GLU A C 1
ATOM 2023 O O . GLU A 1 259 ? -21.050 7.616 17.697 1.00 98.50 259 GLU A O 1
ATOM 2028 N N . ILE A 1 260 ? -22.076 5.807 18.546 1.00 98.56 260 ILE A N 1
ATOM 2029 C CA . ILE A 1 260 ? -22.342 6.408 19.861 1.00 98.56 260 ILE A CA 1
ATOM 2030 C C . ILE A 1 260 ? -21.041 6.626 20.648 1.00 98.56 260 ILE A C 1
ATOM 2032 O O . ILE A 1 260 ? -20.873 7.653 21.304 1.00 98.56 260 ILE A O 1
ATOM 2036 N N . LEU A 1 261 ? -20.118 5.663 20.622 1.00 98.69 261 LEU A N 1
ATOM 2037 C CA . LEU A 1 261 ? -18.928 5.663 21.478 1.00 98.69 261 LEU A CA 1
ATOM 2038 C C . LEU A 1 261 ? -17.722 6.404 20.876 1.00 98.69 261 LEU A C 1
ATOM 2040 O O . LEU A 1 261 ? -16.893 6.913 21.637 1.00 98.69 261 LEU A O 1
ATOM 2044 N N . ALA A 1 262 ? -17.606 6.504 19.548 1.00 98.31 262 ALA A N 1
ATOM 2045 C CA . ALA A 1 262 ? -16.458 7.113 18.869 1.00 98.31 262 ALA A CA 1
ATOM 2046 C C . ALA A 1 262 ? -16.172 8.563 19.317 1.00 98.31 262 ALA A C 1
ATOM 2048 O O . ALA A 1 262 ? -15.017 8.863 19.639 1.00 98.31 262 ALA A O 1
ATOM 2049 N N . PRO A 1 263 ? -17.169 9.459 19.482 1.00 98.12 263 PRO A N 1
ATOM 2050 C CA . PRO A 1 263 ? -16.931 10.813 19.993 1.00 98.12 263 PRO A CA 1
ATOM 2051 C C . PRO A 1 263 ? -16.321 10.859 21.404 1.00 98.12 263 PRO A C 1
ATOM 2053 O O . PRO A 1 263 ? -15.725 11.865 21.786 1.00 98.12 263 PRO A O 1
ATOM 2056 N N . HIS A 1 264 ? -16.463 9.786 22.185 1.00 97.94 264 HIS A N 1
ATOM 2057 C CA . HIS A 1 264 ? -16.044 9.725 23.584 1.00 97.94 264 HIS A CA 1
ATOM 2058 C C . HIS A 1 264 ? -14.738 8.958 23.809 1.00 97.94 264 HIS A C 1
ATOM 2060 O O . HIS A 1 264 ? -14.001 9.275 24.747 1.00 97.94 264 HIS A O 1
ATOM 2066 N N . GLU A 1 265 ? -14.466 7.938 22.994 1.00 98.44 265 GLU A N 1
ATOM 2067 C CA . GLU A 1 265 ? -13.387 6.976 23.244 1.00 98.44 265 GLU A CA 1
ATOM 2068 C C . GLU A 1 265 ? -12.366 6.837 22.109 1.00 98.44 265 GLU A C 1
ATOM 2070 O O . GLU A 1 265 ? -11.428 6.052 22.260 1.00 98.44 265 GLU A O 1
ATOM 2075 N N . HIS A 1 266 ? -12.484 7.594 21.012 1.00 97.56 266 HIS A N 1
ATOM 2076 C CA . HIS A 1 266 ? -11.494 7.526 19.935 1.00 97.56 266 HIS A CA 1
ATOM 2077 C C . HIS A 1 266 ? -10.067 7.826 20.421 1.00 97.56 266 HIS A C 1
ATOM 2079 O O . HIS A 1 266 ? -9.830 8.556 21.391 1.00 97.56 266 HIS A O 1
ATOM 2085 N N . GLY A 1 267 ? -9.087 7.238 19.740 1.00 97.75 267 GLY A N 1
ATOM 2086 C CA . GLY A 1 267 ? -7.663 7.414 20.018 1.00 97.75 267 GLY A CA 1
ATOM 2087 C C . GLY A 1 267 ? -7.191 6.748 21.313 1.00 97.75 267 GLY A C 1
ATOM 2088 O O . GLY A 1 267 ? -5.995 6.772 21.621 1.00 97.75 267 GLY A O 1
ATOM 2089 N N . LYS A 1 268 ? -8.088 6.123 22.089 1.00 98.19 268 LYS A N 1
ATOM 2090 C CA . LYS A 1 268 ? -7.682 5.258 23.198 1.00 98.19 268 LYS A CA 1
ATOM 2091 C C . LYS A 1 268 ? -6.996 4.017 22.635 1.00 98.19 268 LYS A C 1
ATOM 2093 O O . LYS A 1 268 ? -7.368 3.485 21.598 1.00 98.19 268 LYS A O 1
ATOM 2098 N N . ARG A 1 269 ? -5.978 3.561 23.362 1.00 97.50 269 ARG A N 1
ATOM 2099 C CA . ARG A 1 269 ? -5.106 2.454 22.963 1.00 97.50 269 ARG A CA 1
ATOM 2100 C C . ARG A 1 269 ? -5.197 1.273 23.919 1.00 97.50 269 ARG A C 1
ATOM 2102 O O . ARG A 1 269 ? -5.256 1.477 25.139 1.00 97.50 269 ARG A O 1
ATOM 2109 N N . SER A 1 270 ? -5.206 0.064 23.368 1.00 96.25 270 SER A N 1
ATOM 2110 C CA . SER A 1 270 ? -5.035 -1.178 24.125 1.00 96.25 270 SER A CA 1
ATOM 2111 C C . SER A 1 270 ? -3.593 -1.312 24.634 1.00 96.25 270 SER A C 1
ATOM 2113 O O . SER A 1 270 ? -2.763 -0.434 24.411 1.00 96.25 270 SER A O 1
ATOM 2115 N N . LYS A 1 271 ? -3.265 -2.411 25.323 1.00 95.31 271 LYS A N 1
ATOM 2116 C CA . LYS A 1 271 ? -1.882 -2.677 25.758 1.00 95.31 271 LYS A CA 1
ATOM 2117 C C . LYS A 1 271 ? -0.882 -2.882 24.611 1.00 95.31 271 LYS A C 1
ATOM 2119 O O . LYS A 1 271 ? 0.302 -2.680 24.839 1.00 95.31 271 LYS A O 1
ATOM 2124 N N . ASN A 1 272 ? -1.353 -3.242 23.418 1.00 90.31 272 ASN A N 1
ATOM 2125 C CA . ASN A 1 272 ? -0.521 -3.409 22.219 1.00 90.31 272 ASN A CA 1
ATOM 2126 C C . ASN A 1 272 ? -0.624 -2.181 21.298 1.00 90.31 272 ASN A C 1
ATOM 2128 O O . ASN A 1 272 ? -0.535 -2.299 20.083 1.00 90.31 272 ASN A O 1
ATOM 2132 N N . ASP A 1 273 ? -0.964 -1.017 21.856 1.00 95.44 273 ASP A N 1
ATOM 2133 C CA . ASP A 1 273 ? -1.182 0.237 21.129 1.00 95.44 273 ASP A CA 1
ATOM 2134 C C . ASP A 1 273 ? -2.255 0.223 20.022 1.00 95.44 273 ASP A C 1
ATOM 2136 O O . ASP A 1 273 ? -2.432 1.212 19.315 1.00 95.44 273 ASP A O 1
ATOM 2140 N N . ARG A 1 274 ? -3.057 -0.845 19.942 1.00 97.44 274 ARG A N 1
ATOM 2141 C CA . ARG A 1 274 ? -4.181 -0.967 18.999 1.00 97.44 274 ARG A CA 1
ATOM 2142 C C . ARG A 1 274 ? -5.316 -0.011 19.355 1.00 97.44 274 ARG A C 1
ATOM 2144 O O . ARG A 1 274 ? -5.711 0.042 20.527 1.00 97.44 274 ARG A O 1
ATOM 2151 N N . THR A 1 275 ? -5.857 0.681 18.355 1.00 98.56 275 THR A N 1
ATOM 2152 C CA . THR A 1 275 ? -7.093 1.476 18.451 1.00 98.56 275 THR A CA 1
ATOM 2153 C C . THR A 1 275 ? -8.317 0.642 18.060 1.00 98.56 275 THR A C 1
ATOM 2155 O O . THR A 1 27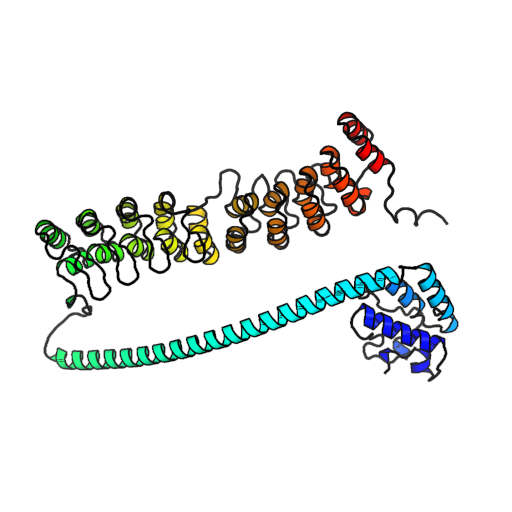5 ? -8.176 -0.498 17.611 1.00 98.56 275 THR A O 1
ATOM 2158 N N . ALA A 1 276 ? -9.525 1.187 18.223 1.00 98.69 276 ALA A N 1
ATOM 2159 C CA . ALA A 1 276 ? -10.747 0.490 17.820 1.00 98.69 276 ALA A CA 1
ATOM 2160 C C . ALA A 1 276 ? -10.793 0.255 16.301 1.00 98.69 276 ALA A C 1
ATOM 2162 O O . ALA A 1 276 ? -11.157 -0.833 15.858 1.00 98.69 276 ALA A O 1
ATOM 2163 N N . LEU A 1 277 ? -10.341 1.233 15.512 1.00 98.81 277 LEU A N 1
ATOM 2164 C CA . LEU A 1 277 ? -10.282 1.122 14.059 1.00 98.81 277 LEU A CA 1
ATOM 2165 C C . LEU A 1 277 ? -9.319 0.025 13.595 1.00 98.81 277 LEU A C 1
ATOM 2167 O O . LEU A 1 277 ? -9.633 -0.700 12.660 1.00 98.81 277 LEU A O 1
ATOM 2171 N N . MET A 1 278 ? -8.168 -0.129 14.253 1.00 98.75 278 MET A N 1
ATOM 2172 C CA . MET A 1 278 ? -7.211 -1.197 13.932 1.00 98.75 278 MET A CA 1
ATOM 2173 C C . MET A 1 278 ? -7.792 -2.587 14.196 1.00 98.75 278 MET A C 1
ATOM 2175 O O . MET A 1 278 ? -7.568 -3.498 13.407 1.00 98.75 278 MET A O 1
ATOM 2179 N N . ILE A 1 279 ? -8.557 -2.736 15.283 1.00 98.56 279 ILE A N 1
ATOM 2180 C CA . ILE A 1 279 ? -9.251 -3.987 15.615 1.00 98.56 279 ILE A CA 1
ATOM 2181 C C . ILE A 1 279 ? -10.326 -4.293 14.563 1.00 98.56 279 ILE A C 1
ATOM 2183 O O . ILE A 1 279 ? -10.385 -5.409 14.057 1.00 98.56 279 ILE A O 1
ATOM 2187 N N . ALA A 1 280 ? -11.141 -3.302 14.188 1.00 98.69 280 ALA A N 1
ATOM 2188 C CA . ALA A 1 280 ? -12.139 -3.462 13.129 1.00 98.69 280 ALA A CA 1
ATOM 2189 C C . ALA A 1 280 ? -11.497 -3.811 11.778 1.00 98.69 280 ALA A C 1
ATOM 2191 O O . ALA A 1 280 ? -12.012 -4.649 11.042 1.00 98.69 280 ALA A O 1
ATOM 2192 N N . ALA A 1 281 ? -10.358 -3.187 11.471 1.00 98.69 281 ALA A N 1
ATOM 2193 C CA . ALA A 1 281 ? -9.649 -3.391 10.222 1.00 98.69 281 ALA A CA 1
ATOM 2194 C C . ALA A 1 281 ? -9.036 -4.787 10.096 1.00 98.69 281 ALA A C 1
ATOM 2196 O O . ALA A 1 281 ? -9.152 -5.399 9.039 1.00 98.69 281 ALA A O 1
ATOM 2197 N N . GLU A 1 282 ? -8.441 -5.302 11.172 1.00 98.06 282 GLU A N 1
ATOM 2198 C CA . GLU A 1 282 ? -7.906 -6.668 11.247 1.00 98.06 282 GLU A CA 1
ATOM 2199 C C . GLU A 1 282 ? -9.004 -7.740 11.173 1.00 98.06 282 GLU A C 1
ATOM 2201 O O . GLU A 1 282 ? -8.754 -8.819 10.650 1.00 98.06 282 GLU A O 1
ATOM 2206 N N . ASN A 1 283 ? -10.217 -7.435 11.646 1.00 97.69 283 ASN A N 1
ATOM 2207 C CA . ASN A 1 283 ? -11.361 -8.353 11.614 1.00 97.69 283 ASN A CA 1
ATOM 2208 C C . ASN A 1 283 ? -12.238 -8.229 10.351 1.00 97.69 283 ASN A C 1
ATOM 2210 O O . ASN A 1 283 ? -13.196 -8.988 10.201 1.00 97.69 283 ASN A O 1
ATOM 2214 N N . GLY A 1 284 ? -11.953 -7.279 9.455 1.00 98.19 284 GLY A N 1
ATOM 2215 C CA . GLY A 1 284 ? -12.678 -7.127 8.188 1.00 98.19 284 GLY A CA 1
ATOM 2216 C C . GLY A 1 284 ? -14.008 -6.370 8.268 1.00 98.19 284 GLY A C 1
ATOM 2217 O O . GLY A 1 284 ? -14.824 -6.469 7.352 1.00 98.19 284 GLY A O 1
ATOM 2218 N N . HIS A 1 285 ? -14.232 -5.591 9.326 1.00 98.56 285 HIS A N 1
ATOM 2219 C CA . HIS A 1 285 ? -15.501 -4.906 9.597 1.00 98.56 285 HIS A CA 1
ATOM 2220 C C . HIS A 1 285 ? -15.577 -3.537 8.904 1.00 98.56 285 HIS A C 1
ATOM 2222 O O . HIS A 1 285 ? -15.283 -2.503 9.508 1.00 98.56 285 HIS A O 1
ATOM 2228 N N . ALA A 1 286 ? -15.945 -3.525 7.619 1.00 98.25 286 ALA A N 1
ATOM 2229 C CA . ALA A 1 286 ? -15.889 -2.342 6.750 1.00 98.25 286 ALA A CA 1
ATOM 2230 C C . ALA A 1 286 ? -16.785 -1.177 7.207 1.00 98.25 286 ALA A C 1
ATOM 2232 O O . ALA A 1 286 ? -16.335 -0.031 7.217 1.00 98.25 286 ALA A O 1
ATOM 2233 N N . GLU A 1 287 ? -18.019 -1.444 7.633 1.00 97.62 287 GLU A N 1
ATOM 2234 C CA . GLU A 1 287 ? -18.958 -0.420 8.106 1.00 97.62 287 GLU A CA 1
ATOM 2235 C C . GLU A 1 287 ? -18.434 0.251 9.380 1.00 97.62 287 GLU A C 1
ATOM 2237 O O . GLU A 1 287 ? -18.331 1.477 9.457 1.00 97.62 287 GLU A O 1
ATOM 2242 N N . THR A 1 288 ? -18.004 -0.559 10.350 1.00 98.44 288 THR A N 1
ATOM 2243 C CA . THR A 1 288 ? -17.352 -0.083 11.576 1.00 98.44 288 THR A CA 1
ATOM 2244 C C . THR A 1 288 ? -16.098 0.741 11.258 1.00 98.44 288 THR A C 1
ATOM 2246 O O . THR A 1 288 ? -15.880 1.804 11.846 1.00 98.44 288 THR A O 1
ATOM 2249 N N . ALA A 1 289 ? -15.275 0.281 10.310 1.00 98.56 289 ALA A N 1
ATOM 2250 C CA . ALA A 1 289 ? -14.078 0.997 9.893 1.00 98.56 289 ALA A CA 1
ATOM 2251 C C . ALA A 1 289 ? -14.411 2.355 9.257 1.00 98.56 289 ALA A C 1
ATOM 2253 O O . ALA A 1 289 ? -13.760 3.350 9.576 1.00 98.56 289 ALA A O 1
ATOM 2254 N N . SER A 1 290 ? -15.459 2.427 8.431 1.00 98.12 290 SER A N 1
ATOM 2255 C CA . SER A 1 290 ? -15.937 3.676 7.828 1.00 98.12 290 SER A CA 1
ATOM 2256 C C . SER A 1 290 ? -16.371 4.698 8.882 1.00 98.12 290 SER A C 1
ATOM 2258 O O . SER A 1 290 ? -16.066 5.882 8.744 1.00 98.12 290 SER A O 1
ATOM 2260 N N . VAL A 1 291 ? -17.054 4.261 9.945 1.00 98.12 291 VAL A N 1
ATOM 2261 C CA . VAL A 1 291 ? -17.474 5.143 11.050 1.00 98.12 291 VAL A CA 1
ATOM 2262 C C . VAL A 1 291 ? -16.268 5.681 11.825 1.00 98.12 291 VAL A C 1
ATOM 2264 O O . VAL A 1 291 ? -16.246 6.845 12.225 1.00 98.12 291 VAL A O 1
ATOM 2267 N N . LEU A 1 292 ? -15.244 4.851 12.037 1.00 98.50 292 LEU A N 1
ATOM 2268 C CA . LEU A 1 292 ? -14.062 5.213 12.825 1.00 98.50 292 LEU A CA 1
ATOM 2269 C C . LEU A 1 292 ? -12.981 5.961 12.033 1.00 98.50 292 LEU A C 1
ATOM 2271 O O . LEU A 1 292 ? -12.154 6.654 12.633 1.00 98.50 292 LEU A O 1
ATOM 2275 N N . ALA A 1 293 ? -12.980 5.859 10.703 1.00 98.06 293 ALA A N 1
ATOM 2276 C CA . ALA A 1 293 ? -11.973 6.466 9.835 1.00 98.06 293 ALA A CA 1
ATOM 2277 C C . ALA A 1 293 ? -11.754 7.976 10.076 1.00 98.06 293 ALA A C 1
ATOM 2279 O O . ALA A 1 293 ? -10.592 8.387 10.151 1.00 98.06 293 ALA A O 1
ATOM 2280 N N . PRO A 1 294 ? -12.794 8.818 10.270 1.00 97.81 294 PRO A N 1
ATOM 2281 C CA . PRO A 1 294 ? -12.613 10.244 10.552 1.00 97.81 294 PRO A CA 1
ATOM 2282 C C . PRO A 1 294 ? -11.846 10.540 11.848 1.00 97.81 294 PRO A C 1
ATOM 2284 O O . PRO A 1 294 ? -11.316 11.638 11.998 1.00 97.81 294 PRO A O 1
ATOM 2287 N N . TYR A 1 295 ? -11.791 9.581 12.776 1.00 97.75 295 TYR A N 1
ATOM 2288 C CA . TYR A 1 295 ? -11.191 9.757 14.095 1.00 97.75 295 TYR A CA 1
ATOM 2289 C C . TYR A 1 295 ? -9.796 9.133 14.216 1.00 97.75 295 TYR A C 1
ATOM 2291 O O . TYR A 1 295 ? -8.943 9.685 14.909 1.00 97.75 295 TYR A O 1
ATOM 2299 N N . GLU A 1 296 ? -9.563 7.972 13.595 1.00 98.12 296 GLU A N 1
ATOM 2300 C CA . GLU A 1 296 ? -8.411 7.123 13.938 1.00 98.12 296 GLU A CA 1
ATOM 2301 C C . GLU A 1 296 ? -7.535 6.685 12.754 1.00 98.12 296 GLU A C 1
ATOM 2303 O O . GLU A 1 296 ? -6.511 6.045 12.987 1.00 98.12 296 GLU A O 1
ATOM 2308 N N . LYS A 1 297 ? -7.887 7.002 11.498 1.00 96.50 297 LYS A N 1
ATOM 2309 C CA . LYS A 1 297 ? -7.246 6.391 10.308 1.00 96.50 297 LYS A CA 1
ATOM 2310 C C . LYS A 1 297 ? -5.725 6.556 10.214 1.00 96.50 297 LYS A C 1
ATOM 2312 O O . LYS A 1 297 ? -5.058 5.675 9.679 1.00 96.50 297 LYS A O 1
ATOM 2317 N N . ASP A 1 298 ? -5.191 7.658 10.739 1.00 95.00 298 ASP A N 1
ATOM 2318 C CA . ASP A 1 298 ? -3.764 8.001 10.668 1.00 95.00 298 ASP A CA 1
ATOM 2319 C C . ASP A 1 298 ? -2.985 7.568 11.927 1.00 95.00 298 ASP A C 1
ATOM 2321 O O . ASP A 1 298 ? -1.787 7.829 12.048 1.00 95.00 298 ASP A O 1
ATOM 2325 N N . LEU A 1 299 ? -3.648 6.919 12.891 1.00 97.44 299 LEU A N 1
ATOM 2326 C CA . LEU A 1 299 ? -2.989 6.382 14.079 1.00 97.44 299 LEU A CA 1
ATOM 2327 C C . LEU A 1 299 ? -2.236 5.090 13.737 1.00 97.44 299 LEU A C 1
ATOM 2329 O O . LEU A 1 299 ? -2.670 4.307 12.895 1.00 97.44 299 LEU A O 1
ATOM 2333 N N . ILE A 1 300 ? -1.123 4.867 14.440 1.00 96.38 300 ILE A N 1
ATOM 2334 C CA . ILE A 1 300 ? -0.254 3.689 14.294 1.00 96.38 300 ILE A CA 1
ATOM 2335 C C . ILE A 1 300 ? -0.166 2.877 15.587 1.00 96.38 300 ILE A C 1
ATOM 2337 O O . ILE A 1 300 ? -0.205 3.460 16.680 1.00 96.38 300 ILE A O 1
ATOM 2341 N N . ASP A 1 301 ? -0.053 1.557 15.462 1.00 95.06 301 ASP A N 1
ATOM 2342 C CA . ASP A 1 301 ? 0.198 0.652 16.586 1.00 95.06 301 ASP A CA 1
ATOM 2343 C C . ASP A 1 301 ? 1.689 0.594 16.972 1.00 95.06 301 ASP A C 1
ATOM 2345 O O . ASP A 1 301 ? 2.503 1.399 16.510 1.00 95.06 301 ASP A O 1
ATOM 2349 N N . SER A 1 302 ? 2.051 -0.342 17.855 1.00 94.00 302 SER A N 1
ATOM 2350 C CA . SER A 1 302 ? 3.429 -0.524 18.329 1.00 94.00 302 SER A CA 1
ATOM 2351 C C . SER A 1 302 ? 4.409 -0.988 17.247 1.00 94.00 302 SER A C 1
ATOM 2353 O O . SER A 1 302 ? 5.615 -0.847 17.430 1.00 94.00 302 SER A O 1
ATOM 2355 N N . GLU A 1 303 ? 3.914 -1.546 16.141 1.00 92.38 303 GLU A N 1
ATOM 2356 C CA . GLU A 1 303 ? 4.723 -1.992 15.000 1.00 92.38 303 GLU A CA 1
ATOM 2357 C C . GLU A 1 303 ? 4.799 -0.923 13.898 1.00 92.38 303 GLU A C 1
ATOM 2359 O O . GLU A 1 303 ? 5.506 -1.094 12.906 1.00 92.38 303 GLU A O 1
ATOM 2364 N N . GLY A 1 304 ? 4.120 0.212 14.090 1.00 93.50 304 GLY A N 1
ATOM 2365 C CA . GLY A 1 304 ? 4.052 1.296 13.115 1.00 93.50 304 GLY A CA 1
ATOM 2366 C C . GLY A 1 304 ? 2.965 1.103 12.056 1.00 93.50 304 GLY A C 1
ATOM 2367 O O . GLY A 1 304 ? 2.946 1.850 11.077 1.00 93.50 304 GLY A O 1
ATOM 2368 N N . ASN A 1 305 ? 2.053 0.146 12.241 1.00 96.06 305 ASN A N 1
ATOM 2369 C CA . ASN A 1 305 ? 1.010 -0.162 11.273 1.00 96.06 305 ASN A CA 1
ATOM 2370 C C . ASN A 1 305 ? -0.222 0.724 11.483 1.00 96.06 305 ASN A C 1
ATOM 2372 O O . ASN A 1 305 ? -0.722 0.870 12.600 1.00 96.06 305 ASN A O 1
ATOM 2376 N N . THR A 1 306 ? -0.738 1.299 10.395 1.00 98.06 306 THR A N 1
ATOM 2377 C CA . THR A 1 306 ? -2.056 1.951 10.372 1.00 98.06 306 THR A CA 1
ATOM 2378 C C . THR A 1 306 ? -3.160 0.917 10.172 1.00 98.06 306 THR A C 1
ATOM 2380 O O . THR A 1 306 ? -2.913 -0.200 9.715 1.00 98.06 306 THR A O 1
ATOM 2383 N N . ALA A 1 307 ? -4.412 1.304 10.424 1.00 98.38 307 ALA A N 1
ATOM 2384 C CA . ALA A 1 307 ? -5.569 0.460 10.119 1.00 98.38 307 ALA A CA 1
ATOM 2385 C C . ALA A 1 307 ? -5.620 -0.000 8.650 1.00 98.38 307 ALA A C 1
ATOM 2387 O O . ALA A 1 307 ? -5.980 -1.142 8.378 1.00 98.38 307 ALA A O 1
ATOM 2388 N N . LEU A 1 308 ? -5.200 0.856 7.710 1.00 98.56 308 LEU A N 1
ATOM 2389 C CA . LEU A 1 308 ? -5.139 0.519 6.285 1.00 98.56 308 LEU A CA 1
ATOM 2390 C C . LEU A 1 308 ? -4.162 -0.633 6.009 1.00 98.56 308 LEU A C 1
ATOM 2392 O O . LEU A 1 308 ? -4.474 -1.523 5.222 1.00 98.56 308 LEU A O 1
ATOM 2396 N N . ILE A 1 309 ? -2.994 -0.624 6.660 1.00 98.44 309 ILE A N 1
ATOM 2397 C CA . ILE A 1 309 ? -1.979 -1.676 6.508 1.00 98.44 309 ILE A CA 1
ATOM 2398 C C . ILE A 1 309 ? -2.513 -2.998 7.042 1.00 98.44 309 ILE A C 1
ATOM 2400 O O . ILE A 1 309 ? -2.428 -4.007 6.356 1.00 98.44 309 ILE A O 1
ATOM 2404 N N . LEU A 1 310 ? -3.132 -2.973 8.219 1.00 98.31 310 LEU A N 1
ATOM 2405 C CA . LEU A 1 310 ? -3.654 -4.167 8.881 1.00 98.31 310 LEU A CA 1
ATOM 2406 C C . LEU A 1 310 ? -4.790 -4.809 8.084 1.00 98.31 310 LEU A C 1
ATOM 2408 O O . LEU A 1 310 ? -4.792 -6.020 7.890 1.00 98.31 310 LEU A O 1
ATOM 2412 N N . ALA A 1 311 ? -5.710 -3.995 7.557 1.00 98.56 311 ALA A N 1
ATOM 2413 C CA . ALA A 1 311 ? -6.737 -4.468 6.634 1.00 98.56 311 ALA A CA 1
ATOM 2414 C C . ALA A 1 311 ? -6.121 -5.110 5.386 1.00 98.56 311 ALA A C 1
ATOM 2416 O O . ALA A 1 311 ? -6.580 -6.155 4.928 1.00 98.56 311 ALA A O 1
ATOM 2417 N N . ALA A 1 312 ? -5.075 -4.493 4.835 1.00 98.25 312 ALA A N 1
ATOM 2418 C CA . ALA A 1 312 ? -4.429 -4.982 3.630 1.00 98.25 312 ALA A CA 1
ATOM 2419 C C . ALA A 1 312 ? -3.643 -6.287 3.863 1.00 98.25 312 ALA A C 1
ATOM 2421 O O . ALA A 1 312 ? -3.733 -7.209 3.055 1.00 98.25 312 ALA A O 1
ATOM 2422 N N . GLU A 1 313 ? -2.935 -6.410 4.987 1.00 97.56 313 GLU A N 1
ATOM 2423 C CA . GLU A 1 313 ? -2.231 -7.636 5.384 1.00 97.56 313 GLU A CA 1
ATOM 2424 C C . GLU A 1 313 ? -3.196 -8.786 5.693 1.00 97.56 313 GLU A C 1
ATOM 2426 O O . GLU A 1 313 ? -2.918 -9.930 5.332 1.00 97.56 313 GLU A O 1
ATOM 2431 N N . ALA A 1 314 ? -4.359 -8.480 6.277 1.00 96.69 314 ALA A N 1
ATOM 2432 C CA . ALA A 1 314 ? -5.435 -9.441 6.509 1.00 96.69 314 ALA A CA 1
ATOM 2433 C C . ALA A 1 314 ? -6.251 -9.779 5.240 1.00 96.69 314 ALA A C 1
ATOM 2435 O O . ALA A 1 314 ? -7.082 -10.686 5.255 1.00 96.69 314 ALA A O 1
ATOM 2436 N N . GLY A 1 315 ? -6.021 -9.083 4.118 1.00 97.25 315 GLY A N 1
ATOM 2437 C CA . GLY A 1 315 ? -6.731 -9.322 2.855 1.00 97.25 315 GLY A CA 1
ATOM 2438 C C . GLY A 1 315 ? -8.152 -8.744 2.799 1.00 97.25 315 GLY A C 1
ATOM 2439 O O . GLY A 1 315 ? -8.944 -9.129 1.938 1.00 97.25 315 GLY A O 1
ATOM 2440 N N . HIS A 1 316 ? -8.498 -7.819 3.693 1.00 98.19 316 HIS A N 1
ATOM 2441 C CA . HIS A 1 316 ? -9.828 -7.222 3.802 1.00 98.19 316 HIS A CA 1
ATOM 2442 C C . HIS A 1 316 ? -10.002 -6.029 2.857 1.00 98.19 316 HIS A C 1
ATOM 2444 O O . HIS A 1 316 ? -9.996 -4.867 3.265 1.00 98.19 316 HIS A O 1
ATOM 2450 N N . GLU A 1 317 ? -10.197 -6.321 1.569 1.00 97.06 317 GLU A N 1
ATOM 2451 C CA . GLU A 1 317 ? -10.343 -5.301 0.523 1.00 97.06 317 GLU A CA 1
ATOM 2452 C C . GLU A 1 317 ? -11.479 -4.300 0.798 1.00 97.06 317 GLU A C 1
ATOM 2454 O O . GLU A 1 317 ? -11.291 -3.101 0.614 1.00 97.06 317 GLU A O 1
ATOM 2459 N N . ALA A 1 318 ? -12.633 -4.757 1.295 1.00 98.00 318 ALA A N 1
ATOM 2460 C CA . ALA A 1 318 ? -13.758 -3.869 1.605 1.00 98.00 318 ALA A CA 1
ATOM 2461 C C . ALA A 1 318 ? -13.395 -2.805 2.659 1.00 98.00 318 ALA A C 1
ATOM 2463 O O . ALA A 1 318 ? -13.822 -1.659 2.554 1.00 98.00 318 ALA A O 1
ATOM 2464 N N . VAL A 1 319 ? -12.560 -3.161 3.642 1.00 98.56 319 VAL A N 1
ATOM 2465 C CA . VAL A 1 319 ? -12.047 -2.207 4.634 1.00 98.56 319 VAL A CA 1
ATOM 2466 C C . VAL A 1 319 ? -11.033 -1.257 3.999 1.00 98.56 319 VAL A C 1
ATOM 2468 O O . VAL A 1 319 ? -11.070 -0.061 4.273 1.00 98.56 319 VAL A O 1
ATOM 2471 N N . VAL A 1 320 ? -10.136 -1.762 3.143 1.00 98.31 320 VAL A N 1
ATOM 2472 C CA . VAL A 1 320 ? -9.170 -0.925 2.410 1.00 98.31 320 VAL A CA 1
ATOM 2473 C C . VAL A 1 320 ? -9.897 0.169 1.627 1.00 98.31 320 VAL A C 1
ATOM 2475 O O . VAL A 1 320 ? -9.529 1.337 1.735 1.00 98.31 320 VAL A O 1
ATOM 2478 N N . GLU A 1 321 ? -10.960 -0.189 0.906 1.00 96.69 321 GLU A N 1
ATOM 2479 C CA . GLU A 1 321 ? -11.771 0.761 0.138 1.00 96.69 321 GLU A CA 1
ATOM 2480 C C . GLU A 1 321 ? -12.623 1.679 1.035 1.00 96.69 321 GLU A C 1
ATOM 2482 O O . GLU A 1 321 ? -12.848 2.834 0.684 1.00 96.69 321 GLU A O 1
ATOM 2487 N N . ALA A 1 322 ? -13.050 1.226 2.219 1.00 97.06 322 ALA A N 1
ATOM 2488 C CA . ALA A 1 322 ? -13.709 2.096 3.198 1.00 97.06 322 ALA A CA 1
ATOM 2489 C C . ALA A 1 322 ? -12.749 3.151 3.788 1.00 97.06 322 ALA A C 1
ATOM 2491 O O . ALA A 1 322 ? -13.165 4.271 4.088 1.00 97.06 322 ALA A O 1
ATOM 2492 N N . LEU A 1 323 ? -11.467 2.807 3.960 1.00 97.69 323 LEU A N 1
ATOM 2493 C CA . LEU A 1 323 ? -10.462 3.686 4.568 1.00 97.69 323 LEU A CA 1
ATOM 2494 C C . LEU A 1 323 ? -9.787 4.636 3.573 1.00 97.69 323 LEU A C 1
ATOM 2496 O O . LEU A 1 323 ? -9.510 5.788 3.919 1.00 97.69 323 LEU A O 1
ATOM 2500 N N . ASP A 1 324 ? -9.500 4.166 2.361 1.00 96.75 324 ASP A N 1
ATOM 2501 C CA . ASP A 1 324 ? -8.883 4.948 1.287 1.00 96.75 324 ASP A CA 1
ATOM 2502 C C . ASP A 1 324 ? -9.547 4.587 -0.058 1.00 96.75 324 ASP A C 1
ATOM 2504 O O . ASP A 1 324 ? -9.003 3.786 -0.828 1.00 96.75 324 ASP A O 1
ATOM 2508 N N . PRO A 1 325 ? -10.743 5.148 -0.333 1.00 95.88 325 PRO A N 1
ATOM 2509 C CA . PRO A 1 325 ? -11.565 4.756 -1.472 1.00 95.88 325 PRO A CA 1
ATOM 2510 C C . PRO A 1 325 ? -10.913 5.074 -2.817 1.00 95.88 325 PRO A C 1
ATOM 2512 O O . PRO A 1 325 ? -10.211 6.083 -2.993 1.00 95.88 325 PRO A O 1
ATOM 2515 N N . ILE A 1 326 ? -11.212 4.241 -3.814 1.00 95.44 326 ILE A N 1
ATOM 2516 C CA . ILE A 1 326 ? -10.963 4.572 -5.219 1.00 95.44 326 ILE A CA 1
ATOM 2517 C C . ILE A 1 326 ? -11.714 5.860 -5.595 1.00 95.44 326 ILE A C 1
ATOM 2519 O O . ILE A 1 326 ? -12.920 5.976 -5.382 1.00 95.44 326 ILE A O 1
ATOM 2523 N N . ASP A 1 327 ? -10.997 6.835 -6.165 1.00 95.12 327 ASP A N 1
ATOM 2524 C CA . ASP A 1 327 ? -11.627 8.073 -6.646 1.00 95.12 327 ASP A CA 1
ATOM 2525 C C . ASP A 1 327 ? -12.256 7.924 -8.041 1.00 95.12 327 ASP A C 1
ATOM 2527 O O . ASP A 1 327 ? -12.128 6.903 -8.717 1.00 95.12 327 ASP A O 1
ATOM 2531 N N . ASP A 1 328 ? -12.927 8.982 -8.495 1.00 93.94 328 ASP A N 1
ATOM 2532 C CA . ASP A 1 328 ? -13.593 9.082 -9.799 1.00 93.94 328 ASP A CA 1
ATOM 2533 C C . ASP A 1 328 ? -12.664 8.834 -11.002 1.00 93.94 328 ASP A C 1
ATOM 2535 O O . ASP A 1 328 ? -13.125 8.511 -12.097 1.00 93.94 328 ASP A O 1
ATOM 2539 N N . LYS A 1 329 ? -11.346 8.953 -10.808 1.00 92.69 329 LYS A N 1
ATOM 2540 C CA . LYS A 1 329 ? -10.320 8.711 -11.831 1.00 92.69 329 LYS A CA 1
ATOM 2541 C C . LYS A 1 329 ? -9.736 7.302 -11.769 1.00 92.69 329 LYS A C 1
ATOM 2543 O O . LYS A 1 329 ? -8.848 6.993 -12.573 1.00 92.69 329 LYS A O 1
ATOM 2548 N N . GLY A 1 330 ? -10.208 6.469 -10.841 1.00 95.31 330 GLY A N 1
ATOM 2549 C CA . GLY A 1 330 ? -9.717 5.117 -10.607 1.00 95.31 330 GLY A CA 1
ATOM 2550 C C . GLY A 1 330 ? -8.437 5.057 -9.770 1.00 95.31 330 GLY A C 1
ATOM 2551 O O . GLY A 1 330 ? -7.764 4.027 -9.780 1.00 95.31 330 GLY A O 1
ATOM 2552 N N . VAL A 1 331 ? -8.040 6.143 -9.091 1.00 97.19 331 VAL A N 1
ATOM 2553 C CA . VAL A 1 331 ? -6.804 6.146 -8.294 1.00 97.19 331 VAL A CA 1
ATOM 2554 C C . VAL A 1 331 ? -7.022 5.352 -7.013 1.00 97.19 331 VAL A C 1
ATOM 2556 O O . VAL A 1 331 ? -7.877 5.693 -6.200 1.00 97.19 331 VAL A O 1
ATOM 2559 N N . THR A 1 332 ? -6.207 4.315 -6.826 1.00 97.88 332 THR A N 1
ATOM 2560 C CA . THR A 1 332 ? -6.246 3.431 -5.656 1.00 97.88 332 THR A CA 1
ATOM 2561 C C . THR A 1 332 ? -5.340 3.921 -4.523 1.00 97.88 332 THR A C 1
ATOM 2563 O O . THR A 1 332 ? -4.406 4.708 -4.739 1.00 97.88 332 THR A O 1
ATOM 2566 N N . ALA A 1 333 ? -5.536 3.369 -3.324 1.00 97.62 333 ALA A N 1
ATOM 2567 C CA . ALA A 1 333 ? -4.629 3.538 -2.189 1.00 97.62 333 ALA A CA 1
ATOM 2568 C C . ALA A 1 333 ? -3.171 3.166 -2.540 1.00 97.62 333 ALA A C 1
ATOM 2570 O O . ALA A 1 333 ? -2.244 3.910 -2.212 1.00 97.62 333 ALA A O 1
ATOM 2571 N N . LEU A 1 334 ? -2.943 2.080 -3.295 1.00 98.56 334 LEU A N 1
ATOM 2572 C CA . LEU A 1 334 ? -1.607 1.661 -3.737 1.00 98.56 334 LEU A CA 1
ATOM 2573 C C . LEU A 1 334 ? -0.947 2.715 -4.638 1.00 98.56 334 LEU A C 1
ATOM 2575 O O . LEU A 1 334 ? 0.243 2.994 -4.494 1.00 98.56 334 LEU A O 1
ATOM 2579 N N . MET A 1 335 ? -1.707 3.353 -5.532 1.00 98.50 335 MET A N 1
ATOM 2580 C CA . MET A 1 335 ? -1.192 4.444 -6.369 1.00 98.50 335 MET A CA 1
ATOM 2581 C C . MET A 1 335 ? -0.833 5.682 -5.537 1.00 98.50 335 MET A C 1
ATOM 2583 O O . MET A 1 335 ? 0.180 6.335 -5.805 1.00 98.50 335 MET A O 1
ATOM 2587 N N . ARG A 1 336 ? -1.627 6.005 -4.506 1.00 97.94 336 ARG A N 1
ATOM 2588 C CA . ARG A 1 336 ? -1.326 7.100 -3.565 1.00 97.94 336 ARG A CA 1
ATOM 2589 C C . ARG A 1 336 ? -0.101 6.776 -2.702 1.00 97.94 336 ARG A C 1
ATOM 2591 O O . ARG A 1 336 ? 0.752 7.645 -2.518 1.00 97.94 336 ARG A O 1
ATOM 2598 N N . ALA A 1 337 ? 0.037 5.537 -2.228 1.00 98.00 337 ALA A N 1
ATOM 2599 C CA . ALA A 1 337 ? 1.219 5.051 -1.511 1.00 98.00 337 ALA A CA 1
ATOM 2600 C C . ALA A 1 337 ? 2.479 5.126 -2.388 1.00 98.00 337 ALA A C 1
ATOM 2602 O O . ALA A 1 337 ? 3.503 5.655 -1.954 1.00 98.00 337 ALA A O 1
ATOM 2603 N N . ALA A 1 338 ? 2.377 4.707 -3.653 1.00 98.31 338 ALA A N 1
ATOM 2604 C CA . ALA A 1 338 ? 3.465 4.790 -4.617 1.00 98.31 338 ALA A CA 1
ATOM 2605 C C . ALA A 1 338 ? 3.947 6.229 -4.835 1.00 98.31 338 ALA A C 1
ATOM 2607 O O . ALA A 1 338 ? 5.148 6.478 -4.795 1.00 98.31 338 ALA A O 1
ATOM 2608 N N . ARG A 1 339 ? 3.027 7.192 -4.978 1.00 97.62 339 ARG A N 1
ATOM 2609 C CA . ARG A 1 339 ? 3.355 8.621 -5.136 1.00 97.62 339 ARG A CA 1
ATOM 2610 C C . ARG A 1 339 ? 4.075 9.210 -3.916 1.00 97.62 339 ARG A C 1
ATOM 2612 O O . ARG A 1 339 ? 4.960 10.050 -4.069 1.00 97.62 339 ARG A O 1
ATOM 2619 N N . ARG A 1 340 ? 3.716 8.755 -2.711 1.00 97.06 340 ARG A N 1
ATOM 2620 C CA . ARG A 1 340 ? 4.326 9.174 -1.435 1.00 97.06 340 ARG A CA 1
ATOM 2621 C C . ARG A 1 340 ? 5.619 8.426 -1.087 1.00 97.06 340 ARG A C 1
ATOM 2623 O O . ARG A 1 340 ? 6.232 8.747 -0.077 1.00 97.06 340 ARG A O 1
ATOM 2630 N N . ASN A 1 341 ? 6.030 7.447 -1.899 1.00 97.62 341 ASN A N 1
ATOM 2631 C CA . ASN A 1 341 ? 7.107 6.503 -1.581 1.00 97.62 341 ASN A CA 1
ATOM 2632 C C . ASN A 1 341 ? 6.880 5.733 -0.263 1.00 97.62 341 ASN A C 1
ATOM 2634 O O . ASN A 1 341 ? 7.831 5.335 0.411 1.00 97.62 341 ASN A O 1
ATOM 2638 N N . ASP A 1 342 ? 5.620 5.512 0.108 1.00 97.31 342 ASP A N 1
ATOM 2639 C CA . ASP A 1 342 ? 5.259 4.752 1.301 1.00 97.31 342 ASP A CA 1
ATOM 2640 C C . ASP A 1 342 ? 5.362 3.250 1.007 1.00 97.31 342 ASP A C 1
ATOM 2642 O O . ASP A 1 342 ? 4.399 2.579 0.629 1.00 97.31 342 ASP A O 1
ATOM 2646 N N . THR A 1 343 ? 6.591 2.740 1.095 1.00 96.44 343 THR A N 1
ATOM 2647 C CA . THR A 1 343 ? 6.914 1.343 0.767 1.00 96.44 343 THR A CA 1
ATOM 2648 C C . THR A 1 343 ? 6.279 0.335 1.719 1.00 96.44 343 THR A C 1
ATOM 2650 O O . THR A 1 343 ? 5.982 -0.774 1.281 1.00 96.44 343 THR A O 1
ATOM 2653 N N . LEU A 1 344 ? 6.040 0.706 2.980 1.00 95.81 344 LEU A N 1
ATOM 2654 C CA . LEU A 1 344 ? 5.395 -0.150 3.975 1.00 95.81 344 LEU A CA 1
ATOM 2655 C C . LEU A 1 344 ? 3.946 -0.418 3.552 1.00 95.81 344 LEU A C 1
ATOM 2657 O O . LEU A 1 344 ? 3.581 -1.562 3.275 1.00 95.81 344 LEU A O 1
ATOM 2661 N N . THR A 1 345 ? 3.170 0.651 3.361 1.00 97.56 345 THR A N 1
ATOM 2662 C CA . THR A 1 345 ? 1.777 0.562 2.911 1.00 97.56 345 THR A CA 1
ATOM 2663 C C . THR A 1 345 ? 1.670 -0.078 1.529 1.00 97.56 345 THR A C 1
ATOM 2665 O O . THR A 1 345 ? 0.811 -0.927 1.297 1.00 97.56 345 THR A O 1
ATOM 2668 N N . ALA A 1 346 ? 2.576 0.253 0.601 1.00 98.12 346 ALA A N 1
ATOM 2669 C CA . ALA A 1 346 ? 2.570 -0.365 -0.722 1.00 98.12 346 ALA A CA 1
ATOM 2670 C C . ALA A 1 346 ? 2.791 -1.885 -0.663 1.00 98.12 346 ALA A C 1
ATOM 2672 O O . ALA A 1 346 ? 2.121 -2.617 -1.386 1.00 98.12 346 ALA A O 1
ATOM 2673 N N . ARG A 1 347 ? 3.686 -2.388 0.202 1.00 97.88 347 ARG A N 1
ATOM 2674 C CA . ARG A 1 347 ? 3.895 -3.839 0.361 1.00 97.88 347 ARG A CA 1
ATOM 2675 C C . ARG A 1 347 ? 2.623 -4.551 0.807 1.00 97.88 347 ARG A C 1
ATOM 2677 O O . ARG A 1 347 ? 2.333 -5.611 0.256 1.00 97.88 347 ARG A O 1
ATOM 2684 N N . ALA A 1 348 ? 1.891 -3.962 1.747 1.00 97.81 348 ALA A N 1
ATOM 2685 C CA . ALA A 1 348 ? 0.632 -4.509 2.236 1.00 97.81 348 ALA A CA 1
ATOM 2686 C C . ALA A 1 348 ? -0.476 -4.461 1.168 1.00 97.81 348 ALA A C 1
ATOM 2688 O O . ALA A 1 348 ? -1.238 -5.409 1.029 1.00 97.81 348 ALA A O 1
ATOM 2689 N N . LEU A 1 349 ? -0.535 -3.398 0.356 1.00 98.38 349 LEU A N 1
ATOM 2690 C CA . LEU A 1 349 ? -1.587 -3.210 -0.654 1.00 98.38 349 LEU A CA 1
ATOM 2691 C C . LEU A 1 349 ? -1.361 -3.968 -1.972 1.00 98.38 349 LEU A C 1
ATOM 2693 O O . LEU A 1 349 ? -2.322 -4.232 -2.695 1.00 98.38 349 LEU A O 1
ATOM 2697 N N . ILE A 1 350 ? -0.119 -4.325 -2.319 1.00 98.00 350 ILE A N 1
ATOM 2698 C CA . ILE A 1 350 ? 0.208 -5.030 -3.574 1.00 98.00 350 ILE A CA 1
ATOM 2699 C C . ILE A 1 350 ? -0.637 -6.297 -3.796 1.00 98.00 350 ILE A C 1
ATOM 2701 O O . ILE A 1 350 ? -1.163 -6.447 -4.899 1.00 98.00 350 ILE A O 1
ATOM 2705 N N . PRO A 1 351 ? -0.795 -7.219 -2.825 1.00 96.88 351 PRO A N 1
ATOM 2706 C CA . PRO A 1 351 ? -1.599 -8.426 -3.019 1.00 96.88 351 PRO A CA 1
ATOM 2707 C C . PRO A 1 351 ? -3.040 -8.154 -3.467 1.00 96.88 351 PRO A C 1
ATOM 2709 O O . PRO A 1 351 ? -3.575 -8.948 -4.238 1.00 96.88 351 PRO A O 1
ATOM 2712 N N . ILE A 1 352 ? -3.622 -7.030 -3.038 1.00 96.00 352 ILE A N 1
ATOM 2713 C CA . ILE A 1 352 ? -5.029 -6.672 -3.258 1.00 96.00 352 ILE A CA 1
ATOM 2714 C C . ILE A 1 352 ? -5.202 -5.795 -4.507 1.00 96.00 352 ILE A C 1
ATOM 2716 O O . ILE A 1 352 ? -6.110 -6.005 -5.308 1.00 96.00 352 ILE A O 1
ATOM 2720 N N . GLN A 1 353 ? -4.328 -4.801 -4.698 1.00 97.19 353 GLN A N 1
ATOM 2721 C CA . GLN A 1 353 ? -4.535 -3.730 -5.682 1.00 97.19 353 GLN A CA 1
ATOM 2722 C C . GLN A 1 353 ? -3.567 -3.758 -6.877 1.00 97.19 353 GLN A C 1
ATOM 2724 O O . GLN A 1 353 ? -3.686 -2.903 -7.759 1.00 97.19 353 GLN A O 1
ATOM 2729 N N . LYS A 1 354 ? -2.622 -4.711 -6.950 1.00 94.75 354 LYS A N 1
ATOM 2730 C CA . LYS A 1 354 ? -1.688 -4.816 -8.090 1.00 94.75 354 LYS A CA 1
ATOM 2731 C C . LYS A 1 354 ? -2.424 -4.872 -9.430 1.00 94.75 354 LYS A C 1
ATOM 2733 O O . LYS A 1 354 ? -3.424 -5.572 -9.577 1.00 94.75 354 LYS A O 1
ATOM 2738 N N . GLY A 1 355 ? -1.896 -4.162 -10.423 1.00 93.38 355 GLY A N 1
ATOM 2739 C CA . GLY A 1 355 ? -2.419 -4.195 -11.791 1.00 93.38 355 GLY A CA 1
ATOM 2740 C C . GLY A 1 355 ? -3.705 -3.392 -12.008 1.00 93.38 355 GLY A C 1
ATOM 2741 O O . GLY A 1 355 ? -4.124 -3.241 -13.155 1.00 93.38 355 GLY A O 1
ATOM 2742 N N . ARG A 1 356 ? -4.308 -2.816 -10.956 1.00 95.12 356 ARG A N 1
ATOM 2743 C CA . ARG A 1 356 ? -5.346 -1.790 -11.123 1.00 95.12 356 ARG A CA 1
ATOM 2744 C C . ARG A 1 356 ? -4.727 -0.562 -11.785 1.00 95.12 356 ARG A C 1
ATOM 2746 O O . ARG A 1 356 ? -3.611 -0.161 -11.451 1.00 95.12 356 ARG A O 1
ATOM 2753 N N . ALA A 1 357 ? -5.456 0.043 -12.715 1.00 95.06 357 ALA A N 1
ATOM 2754 C CA . ALA A 1 357 ? -4.990 1.189 -13.482 1.00 95.06 357 ALA A CA 1
ATOM 2755 C C . ALA A 1 357 ? -6.013 2.326 -13.430 1.00 95.06 357 ALA A C 1
ATOM 2757 O O . ALA A 1 357 ? -7.202 2.113 -13.652 1.00 95.06 357 ALA A O 1
ATOM 2758 N N . ALA A 1 358 ? -5.519 3.534 -13.169 1.00 95.56 358 ALA A N 1
ATOM 2759 C CA . ALA A 1 358 ? -6.259 4.775 -13.339 1.00 95.56 358 ALA A CA 1
ATOM 2760 C C . ALA A 1 358 ? -5.989 5.352 -14.736 1.00 95.56 358 ALA A C 1
ATOM 2762 O O . ALA A 1 358 ? -5.090 4.903 -15.452 1.00 95.56 358 ALA A O 1
ATOM 2763 N N . SER A 1 359 ? -6.676 6.441 -15.089 1.00 93.12 359 SER A N 1
ATOM 2764 C CA . SER A 1 359 ? -6.329 7.233 -16.286 1.00 93.12 359 SER A CA 1
ATOM 2765 C C . SER A 1 359 ? -4.849 7.650 -16.305 1.00 93.12 359 SER A C 1
ATOM 2767 O O . SER A 1 359 ? -4.193 7.625 -17.346 1.00 93.12 359 SER A O 1
ATOM 2769 N N . THR A 1 360 ? -4.292 7.965 -15.134 1.00 91.88 360 THR A N 1
ATOM 2770 C CA . THR A 1 360 ? -2.890 8.362 -14.959 1.00 91.88 360 THR A CA 1
ATOM 2771 C C . THR A 1 360 ? -1.909 7.185 -14.961 1.00 91.88 360 THR A C 1
ATOM 2773 O O . THR A 1 360 ? -0.701 7.416 -15.019 1.00 91.88 360 THR A O 1
ATOM 2776 N N . GLY A 1 361 ? -2.398 5.942 -14.968 1.00 95.88 361 GLY A N 1
ATOM 2777 C CA . GLY A 1 361 ? -1.602 4.715 -14.996 1.00 95.88 361 GLY A CA 1
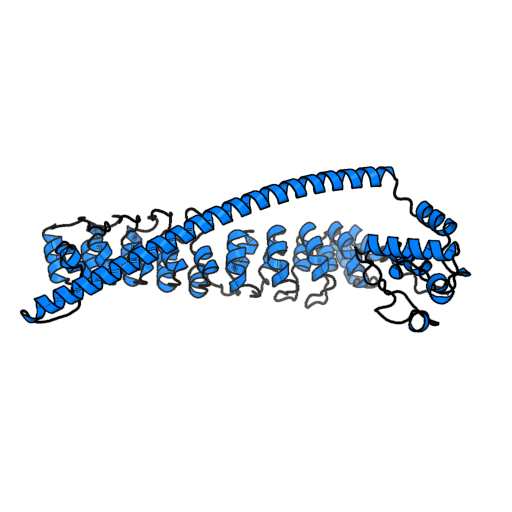ATOM 2778 C C . GLY A 1 361 ? -1.679 3.899 -13.707 1.00 95.88 361 GLY A C 1
ATOM 2779 O O .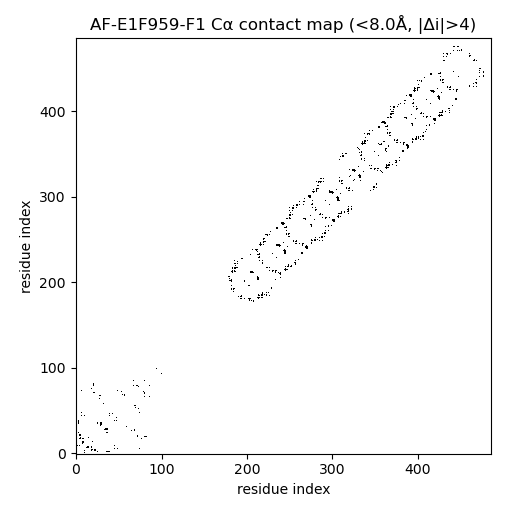 GLY A 1 361 ? -2.490 4.172 -12.824 1.00 95.88 361 GLY A O 1
ATOM 2780 N N . THR A 1 362 ? -0.828 2.878 -13.617 1.00 98.06 362 THR A N 1
ATOM 2781 C CA . THR A 1 362 ? -0.691 2.013 -12.437 1.00 98.06 362 THR A CA 1
ATOM 2782 C C . THR A 1 362 ? 0.194 2.647 -11.359 1.00 98.06 362 THR A C 1
ATOM 2784 O O . THR A 1 362 ? 0.759 3.730 -11.550 1.00 98.06 362 THR A O 1
ATOM 2787 N N . ALA A 1 363 ? 0.354 1.971 -10.221 1.00 98.31 363 ALA A N 1
ATOM 2788 C CA . ALA A 1 363 ? 1.201 2.436 -9.129 1.00 98.31 363 ALA A CA 1
ATOM 2789 C C . ALA A 1 363 ? 2.683 2.557 -9.539 1.00 98.31 363 ALA A C 1
ATOM 2791 O O . ALA A 1 363 ? 3.350 3.515 -9.148 1.00 98.31 363 ALA A O 1
ATOM 2792 N N . LEU A 1 364 ? 3.186 1.654 -10.386 1.00 98.56 364 LEU A N 1
ATOM 2793 C CA . LEU A 1 364 ? 4.529 1.714 -10.965 1.00 98.56 364 LEU A CA 1
ATOM 2794 C C . LEU A 1 364 ? 4.722 2.982 -11.801 1.00 98.56 364 LEU A C 1
ATOM 2796 O O . LEU A 1 364 ? 5.749 3.645 -11.668 1.00 98.56 364 LEU A O 1
ATOM 2800 N N . ILE A 1 365 ? 3.723 3.354 -12.610 1.00 98.44 365 ILE A N 1
ATOM 2801 C CA . ILE A 1 365 ? 3.761 4.595 -13.394 1.00 98.44 365 ILE A CA 1
ATOM 2802 C C . ILE A 1 365 ? 3.812 5.807 -12.452 1.00 98.44 365 ILE A C 1
ATOM 2804 O O . ILE A 1 365 ? 4.622 6.705 -12.671 1.00 98.44 365 ILE A O 1
ATOM 2808 N N . GLN A 1 366 ? 3.030 5.817 -11.364 1.00 98.12 366 GLN A N 1
ATOM 2809 C CA . GLN A 1 366 ? 3.096 6.895 -10.366 1.00 98.12 366 GLN A CA 1
ATOM 2810 C C . GLN A 1 366 ? 4.467 6.978 -9.680 1.00 98.12 366 GLN A C 1
ATOM 2812 O O . GLN A 1 366 ? 5.019 8.067 -9.535 1.00 98.12 366 GLN A O 1
ATOM 2817 N N . ALA A 1 367 ? 5.042 5.837 -9.292 1.00 98.44 367 ALA A N 1
ATOM 2818 C CA . ALA A 1 367 ? 6.372 5.778 -8.692 1.00 98.44 367 ALA A CA 1
ATOM 2819 C C . ALA A 1 367 ? 7.457 6.291 -9.651 1.00 98.44 367 ALA A C 1
ATOM 2821 O O . ALA A 1 367 ? 8.369 7.003 -9.228 1.00 98.44 367 ALA A O 1
ATOM 2822 N N . ALA A 1 368 ? 7.339 5.962 -10.939 1.00 98.44 368 ALA A N 1
ATOM 2823 C CA . ALA A 1 368 ? 8.269 6.388 -11.973 1.00 98.44 368 ALA A CA 1
ATOM 2824 C C . ALA A 1 368 ? 8.181 7.890 -12.269 1.00 98.44 368 ALA A C 1
ATOM 2826 O O . ALA A 1 368 ? 9.221 8.530 -12.391 1.00 98.44 368 ALA A O 1
ATOM 2827 N N . VAL A 1 369 ? 6.973 8.470 -12.299 1.00 98.06 369 VAL A N 1
ATOM 2828 C CA . VAL A 1 369 ? 6.770 9.930 -12.404 1.00 98.06 369 VAL A CA 1
ATOM 2829 C C . VAL A 1 369 ? 7.471 10.666 -11.257 1.00 98.06 369 VAL A C 1
ATOM 2831 O O . VAL A 1 369 ? 8.094 11.704 -11.473 1.00 98.06 369 VAL A O 1
ATOM 2834 N N . CYS A 1 370 ? 7.402 10.122 -10.041 1.00 97.81 370 CYS A N 1
ATOM 2835 C CA . CYS A 1 370 ? 8.010 10.733 -8.859 1.00 97.81 370 CYS A CA 1
ATOM 2836 C C . CYS A 1 370 ? 9.494 10.389 -8.646 1.00 97.81 370 CYS A C 1
ATOM 2838 O O . CYS A 1 370 ? 10.104 10.937 -7.733 1.00 97.81 370 CYS A O 1
ATOM 2840 N N . GLY A 1 371 ? 10.084 9.498 -9.449 1.00 97.75 371 GLY A N 1
ATOM 2841 C CA . GLY A 1 371 ? 11.498 9.124 -9.320 1.00 97.75 371 GLY A CA 1
ATOM 2842 C C . GLY A 1 371 ? 11.812 8.188 -8.150 1.00 97.75 371 GLY A C 1
ATOM 2843 O O . GLY A 1 371 ? 12.969 8.056 -7.745 1.00 97.75 371 GLY A O 1
ATOM 2844 N N . HIS A 1 372 ? 10.804 7.513 -7.595 1.00 98.31 372 HIS A N 1
ATOM 2845 C CA . HIS A 1 372 ? 10.944 6.694 -6.389 1.00 98.31 372 HIS A CA 1
ATOM 2846 C C . HIS A 1 372 ? 11.554 5.327 -6.701 1.00 98.31 372 HIS A C 1
ATOM 2848 O O . HIS A 1 372 ? 10.855 4.327 -6.845 1.00 98.31 372 HIS A O 1
ATOM 2854 N N . VAL A 1 373 ? 12.885 5.274 -6.783 1.00 97.88 373 VAL A N 1
ATOM 2855 C CA . VAL A 1 373 ? 13.664 4.080 -7.169 1.00 97.88 373 VAL A CA 1
ATOM 2856 C C . VAL A 1 373 ? 13.273 2.825 -6.375 1.00 97.88 373 VAL A C 1
ATOM 2858 O O . VAL A 1 373 ? 13.071 1.762 -6.960 1.00 97.88 373 VAL A O 1
ATOM 2861 N N . THR A 1 374 ? 13.148 2.926 -5.048 1.00 97.50 374 THR A N 1
ATOM 2862 C CA . THR A 1 374 ? 12.797 1.781 -4.187 1.00 97.50 374 THR A CA 1
ATOM 2863 C C . THR A 1 374 ? 11.388 1.267 -4.477 1.00 97.50 374 THR A C 1
ATOM 2865 O O . THR A 1 374 ? 11.184 0.059 -4.597 1.00 97.50 374 THR A O 1
ATOM 2868 N N . MET A 1 375 ? 10.429 2.178 -4.654 1.00 98.19 375 MET A N 1
ATOM 2869 C CA . MET A 1 375 ? 9.051 1.837 -5.001 1.00 98.19 375 MET A CA 1
ATOM 2870 C C . MET A 1 375 ? 8.954 1.210 -6.399 1.00 98.19 375 MET A C 1
ATOM 2872 O O . MET A 1 375 ? 8.270 0.205 -6.581 1.00 98.19 375 MET A O 1
ATOM 2876 N N . VAL A 1 376 ? 9.702 1.737 -7.374 1.00 98.44 376 VAL A N 1
ATOM 2877 C CA . VAL A 1 376 ? 9.801 1.157 -8.722 1.00 98.44 376 VAL A CA 1
ATOM 2878 C C . VAL A 1 376 ? 10.301 -0.284 -8.648 1.00 98.44 376 VAL A C 1
ATOM 2880 O O . VAL A 1 376 ? 9.657 -1.175 -9.193 1.00 98.44 376 VAL A O 1
ATOM 2883 N N . ARG A 1 377 ? 11.389 -0.555 -7.912 1.00 97.25 377 ARG A N 1
ATOM 2884 C CA . ARG A 1 377 ? 11.897 -1.930 -7.729 1.00 97.25 377 ARG A CA 1
ATOM 2885 C C . ARG A 1 377 ? 10.855 -2.862 -7.115 1.00 97.25 377 ARG A C 1
ATOM 2887 O O . ARG A 1 377 ? 10.768 -4.022 -7.510 1.00 97.25 377 ARG A O 1
ATOM 2894 N N . LEU A 1 378 ? 10.074 -2.362 -6.158 1.00 97.69 378 LEU A N 1
ATOM 2895 C CA . LEU A 1 378 ? 9.038 -3.141 -5.488 1.00 97.69 378 LEU A CA 1
ATOM 2896 C C . LEU A 1 378 ? 7.905 -3.549 -6.450 1.00 97.69 378 LEU A C 1
ATOM 2898 O O . LEU A 1 378 ? 7.463 -4.703 -6.410 1.00 97.69 378 LEU A O 1
ATOM 2902 N N . LEU A 1 379 ? 7.464 -2.619 -7.305 1.00 97.81 379 LEU A N 1
ATOM 2903 C CA . LEU A 1 379 ? 6.290 -2.761 -8.176 1.00 97.81 379 LEU A CA 1
ATOM 2904 C C . LEU A 1 379 ? 6.598 -3.347 -9.561 1.00 97.81 379 LEU A C 1
ATOM 2906 O O . LEU A 1 379 ? 5.728 -3.969 -10.167 1.00 97.81 379 LEU A O 1
ATOM 2910 N N . MET A 1 380 ? 7.833 -3.209 -10.052 1.00 95.44 380 MET A N 1
ATOM 2911 C CA . MET A 1 380 ? 8.237 -3.586 -11.416 1.00 95.44 380 MET A CA 1
ATOM 2912 C C . MET A 1 380 ? 7.897 -5.036 -11.785 1.00 95.44 380 MET A C 1
ATOM 2914 O O . MET A 1 380 ? 7.505 -5.316 -12.913 1.00 95.44 380 MET A O 1
ATOM 2918 N N . ARG A 1 381 ? 8.000 -5.968 -10.832 1.00 94.31 381 ARG A N 1
ATOM 2919 C CA . ARG A 1 381 ? 7.666 -7.389 -11.049 1.00 94.31 381 ARG A CA 1
ATOM 2920 C C . ARG A 1 381 ? 6.169 -7.671 -11.221 1.00 94.31 381 ARG A C 1
ATOM 2922 O O . ARG A 1 381 ? 5.825 -8.755 -11.675 1.00 94.31 381 ARG A O 1
ATOM 2929 N N . TYR A 1 382 ? 5.304 -6.740 -10.826 1.00 95.50 382 TYR A N 1
ATOM 2930 C CA . TYR A 1 382 ? 3.850 -6.900 -10.869 1.00 95.50 382 TYR A CA 1
ATOM 2931 C C . TYR A 1 382 ? 3.202 -6.081 -11.986 1.00 95.50 382 TYR A C 1
ATOM 2933 O O . TYR A 1 382 ? 2.200 -6.513 -12.542 1.00 95.50 382 TYR A O 1
ATOM 2941 N N . GLU A 1 383 ? 3.762 -4.912 -12.303 1.00 96.75 383 GLU A N 1
ATOM 2942 C CA . GLU A 1 383 ? 3.132 -3.930 -13.198 1.00 96.75 383 GLU A CA 1
ATOM 2943 C C . GLU A 1 383 ? 4.018 -3.515 -14.384 1.00 96.75 383 GLU A C 1
ATOM 2945 O O . GLU A 1 383 ? 3.667 -2.593 -15.118 1.00 96.75 383 GLU A O 1
ATOM 2950 N N . GLY A 1 384 ? 5.172 -4.161 -14.579 1.00 94.69 384 GLY A N 1
ATOM 2951 C CA . GLY A 1 384 ? 6.070 -3.852 -15.694 1.00 94.69 384 GLY A CA 1
ATOM 2952 C C . GLY A 1 384 ? 5.373 -4.000 -17.049 1.00 94.69 384 GLY A C 1
ATOM 2953 O O . GLY A 1 384 ? 4.727 -5.014 -17.313 1.00 94.69 384 GLY A O 1
ATOM 2954 N N . GLY A 1 385 ? 5.505 -2.982 -17.902 1.00 95.44 385 GLY A N 1
ATOM 2955 C CA . GLY A 1 385 ? 4.851 -2.933 -19.212 1.00 95.44 385 GLY A CA 1
ATOM 2956 C C . GLY A 1 385 ? 3.396 -2.453 -19.181 1.00 95.44 385 GLY A C 1
ATOM 2957 O O . GLY A 1 385 ? 2.758 -2.370 -20.235 1.00 95.44 385 GLY A O 1
ATOM 2958 N N . ALA A 1 386 ? 2.858 -2.103 -18.008 1.00 96.75 386 ALA A N 1
ATOM 2959 C CA . ALA A 1 386 ? 1.567 -1.436 -17.925 1.00 96.75 386 ALA A CA 1
ATOM 2960 C C . ALA A 1 386 ? 1.611 -0.061 -18.610 1.00 96.75 386 ALA A C 1
ATOM 2962 O O . ALA A 1 386 ? 2.645 0.609 -18.667 1.00 96.75 386 ALA A O 1
ATOM 2963 N N . ARG A 1 387 ? 0.458 0.364 -19.130 1.00 96.69 387 ARG A N 1
ATOM 2964 C CA . ARG A 1 387 ? 0.296 1.621 -19.862 1.00 96.69 387 ARG A CA 1
ATOM 2965 C C . ARG A 1 387 ? -0.816 2.456 -19.246 1.00 96.69 387 ARG A C 1
ATOM 2967 O O . ARG A 1 387 ? -1.807 1.912 -18.767 1.00 96.69 387 ARG A O 1
ATOM 2974 N N . ASN A 1 388 ? -0.655 3.774 -19.271 1.00 96.38 388 ASN A N 1
ATOM 2975 C CA . ASN A 1 388 ? -1.729 4.698 -18.916 1.00 96.38 388 ASN A CA 1
ATOM 2976 C C . ASN A 1 388 ? -2.668 4.973 -20.110 1.00 96.38 388 ASN A C 1
ATOM 2978 O O . ASN A 1 388 ? -2.532 4.355 -21.167 1.00 96.38 388 ASN A O 1
ATOM 2982 N N . SER A 1 389 ? -3.620 5.902 -19.962 1.00 95.06 389 SER A N 1
ATOM 2983 C CA . SER A 1 389 ? -4.640 6.175 -20.990 1.00 95.06 389 SER A CA 1
ATOM 2984 C C . SER A 1 389 ? -4.092 6.665 -22.336 1.00 95.06 389 SER A C 1
ATOM 2986 O O . SER A 1 389 ? -4.746 6.467 -23.355 1.00 95.06 389 SER A O 1
ATOM 2988 N N . CYS A 1 390 ? -2.897 7.262 -22.374 1.00 94.44 390 CYS A N 1
ATOM 2989 C CA . CYS A 1 390 ? -2.233 7.636 -23.626 1.00 94.44 390 CYS A CA 1
ATOM 2990 C C . CYS A 1 390 ? -1.215 6.580 -24.087 1.00 94.44 390 CYS A C 1
ATOM 2992 O O . CYS A 1 390 ? -0.352 6.861 -24.910 1.00 94.44 390 CYS A O 1
ATOM 2994 N N . GLY A 1 391 ? -1.255 5.368 -23.531 1.00 96.50 391 GLY A N 1
ATOM 2995 C CA . GLY A 1 391 ? -0.334 4.290 -23.882 1.00 96.50 391 GLY A CA 1
ATOM 2996 C C . GLY A 1 391 ? 1.067 4.421 -23.282 1.00 96.50 391 GLY A C 1
ATOM 2997 O O . GLY A 1 391 ? 1.912 3.578 -23.573 1.00 96.50 391 GLY A O 1
ATOM 2998 N N . ALA A 1 392 ? 1.331 5.436 -22.454 1.00 97.50 392 ALA A N 1
ATOM 2999 C CA . ALA A 1 392 ? 2.668 5.660 -21.916 1.00 97.50 392 ALA A CA 1
ATOM 3000 C C . ALA A 1 392 ? 2.997 4.675 -20.789 1.00 97.50 392 ALA A C 1
ATOM 3002 O O . ALA A 1 392 ? 2.171 4.446 -19.899 1.00 97.50 392 ALA A O 1
ATOM 3003 N N . THR A 1 393 ? 4.218 4.140 -20.812 1.00 98.19 393 THR A N 1
ATOM 3004 C CA . THR A 1 393 ? 4.752 3.236 -19.784 1.00 98.19 393 THR A CA 1
ATOM 3005 C C . THR A 1 393 ? 5.459 4.000 -18.661 1.00 98.19 393 THR A C 1
ATOM 3007 O O . THR A 1 393 ? 5.630 5.224 -18.720 1.00 98.19 393 THR A O 1
ATOM 3010 N N . ALA A 1 394 ? 5.903 3.285 -17.625 1.00 98.31 394 ALA A N 1
ATOM 3011 C CA . ALA A 1 394 ? 6.661 3.870 -16.525 1.00 98.31 394 ALA A CA 1
ATOM 3012 C C . ALA A 1 394 ? 8.021 4.426 -16.994 1.00 98.31 394 ALA A C 1
ATOM 3014 O O . ALA A 1 394 ? 8.405 5.519 -16.577 1.00 98.31 394 ALA A O 1
ATOM 3015 N N . LEU A 1 395 ? 8.706 3.737 -17.915 1.00 98.56 395 LEU A N 1
ATOM 3016 C CA . LEU A 1 395 ? 9.962 4.170 -18.532 1.00 98.56 395 LEU A CA 1
ATOM 3017 C C . LEU A 1 395 ? 9.796 5.503 -19.266 1.00 98.56 395 LEU A C 1
ATOM 3019 O O . LEU A 1 395 ? 10.586 6.415 -19.042 1.00 98.56 395 LEU A O 1
ATOM 3023 N N . MET A 1 396 ? 8.742 5.651 -20.076 1.00 98.56 396 MET A N 1
ATOM 3024 C CA . MET A 1 396 ? 8.459 6.900 -20.799 1.00 98.56 396 MET A CA 1
ATOM 3025 C C . MET A 1 396 ? 8.234 8.071 -19.840 1.00 98.56 396 MET A C 1
ATOM 3027 O O . MET A 1 396 ? 8.741 9.172 -20.056 1.00 98.56 396 MET A O 1
ATOM 3031 N N . ARG A 1 397 ? 7.508 7.837 -18.739 1.00 98.25 397 ARG A N 1
ATOM 3032 C CA . ARG A 1 397 ? 7.280 8.867 -17.718 1.00 98.25 397 ARG A CA 1
ATOM 3033 C C . ARG A 1 397 ? 8.545 9.215 -16.944 1.00 98.25 397 ARG A C 1
ATOM 3035 O O . ARG A 1 397 ? 8.812 10.396 -16.756 1.00 98.25 397 ARG A O 1
ATOM 3042 N N . ALA A 1 398 ? 9.348 8.231 -16.551 1.00 98.44 398 ALA A N 1
ATOM 3043 C CA . ALA A 1 398 ? 10.638 8.476 -15.908 1.00 98.44 398 ALA A CA 1
ATOM 3044 C C . ALA A 1 398 ? 11.606 9.242 -16.822 1.00 98.44 398 ALA A C 1
ATOM 3046 O O . ALA A 1 398 ? 12.302 10.144 -16.357 1.00 98.44 398 ALA A O 1
ATOM 3047 N N . ALA A 1 399 ? 11.612 8.906 -18.115 1.00 98.38 399 ALA A N 1
ATOM 3048 C CA . ALA A 1 399 ? 12.424 9.554 -19.132 1.00 98.38 399 ALA A CA 1
ATOM 3049 C C . ALA A 1 399 ? 12.049 11.031 -19.298 1.00 98.38 399 ALA A C 1
ATOM 3051 O O . ALA A 1 399 ? 12.933 11.877 -19.288 1.00 98.38 399 ALA A O 1
ATOM 3052 N N . SER A 1 400 ? 10.752 11.354 -19.351 1.00 97.88 400 SER A N 1
ATOM 3053 C CA . SER A 1 400 ? 10.270 12.743 -19.416 1.00 97.88 400 SER A CA 1
ATOM 3054 C C . SER A 1 400 ? 10.536 13.546 -18.130 1.00 97.88 400 SER A C 1
ATOM 3056 O O . SER A 1 400 ? 10.770 14.751 -18.191 1.00 97.88 400 SER A O 1
ATOM 3058 N N . MET A 1 401 ? 10.546 12.893 -16.962 1.00 98.06 401 MET A N 1
ATOM 3059 C CA . MET A 1 401 ? 10.736 13.541 -15.651 1.00 98.06 401 MET A CA 1
ATOM 3060 C C . MET A 1 401 ? 12.202 13.592 -15.169 1.00 98.06 401 MET A C 1
ATOM 3062 O O . MET A 1 401 ? 12.457 13.971 -14.029 1.00 98.06 401 MET A O 1
ATOM 3066 N N . ASN A 1 402 ? 13.170 13.232 -16.018 1.00 97.75 402 ASN A N 1
ATOM 3067 C CA . ASN A 1 402 ? 14.609 13.211 -15.719 1.00 97.75 402 ASN A CA 1
ATOM 3068 C C . ASN A 1 402 ? 15.070 12.231 -14.615 1.00 97.75 402 ASN A C 1
ATOM 3070 O O . ASN A 1 402 ? 16.041 12.480 -13.895 1.00 97.75 402 ASN A O 1
ATOM 3074 N N . HIS A 1 403 ? 14.407 11.082 -14.467 1.00 98.25 403 HIS A N 1
ATOM 3075 C CA . HIS A 1 403 ? 14.744 10.111 -13.417 1.00 98.25 403 HIS A CA 1
ATOM 3076 C C . HIS A 1 403 ? 15.706 9.025 -13.908 1.00 98.25 403 HIS A C 1
ATOM 3078 O O . HIS A 1 403 ? 15.319 7.868 -14.073 1.00 98.25 403 HIS A O 1
ATOM 3084 N N . ILE A 1 404 ? 16.986 9.373 -14.093 1.00 97.56 404 ILE A N 1
ATOM 3085 C CA . ILE A 1 404 ? 18.033 8.499 -14.676 1.00 97.56 404 ILE A CA 1
ATOM 3086 C C . ILE A 1 404 ? 18.065 7.095 -14.045 1.00 97.56 404 ILE A C 1
ATOM 3088 O O . ILE A 1 404 ? 18.043 6.089 -14.750 1.00 97.56 404 ILE A O 1
ATOM 3092 N N . LYS A 1 405 ? 18.070 6.998 -12.707 1.00 98.12 405 LYS A N 1
ATOM 3093 C CA . LYS A 1 405 ? 18.117 5.698 -12.006 1.00 98.12 405 LYS A CA 1
ATOM 3094 C C . LYS A 1 405 ? 16.871 4.847 -12.254 1.00 98.12 405 LYS A C 1
ATOM 3096 O O . LYS A 1 405 ? 16.966 3.626 -12.272 1.00 98.12 405 LYS A O 1
ATOM 3101 N N . VAL A 1 406 ? 15.704 5.472 -12.411 1.00 98.50 406 VAL A N 1
ATOM 3102 C CA . VAL A 1 406 ? 14.459 4.760 -12.730 1.00 98.50 406 VAL A CA 1
ATOM 3103 C C . VAL A 1 406 ? 14.481 4.288 -14.182 1.00 98.50 406 VAL A C 1
ATOM 3105 O O . VAL A 1 406 ? 14.116 3.145 -14.443 1.00 98.50 406 VAL A O 1
ATOM 3108 N N . VAL A 1 407 ? 14.979 5.120 -15.104 1.00 98.44 407 VAL A N 1
ATOM 3109 C CA . VAL A 1 407 ? 15.178 4.748 -16.513 1.00 98.44 407 VAL A CA 1
ATOM 3110 C C . VAL A 1 407 ? 16.067 3.511 -16.624 1.00 98.44 407 VAL A C 1
ATOM 3112 O O . VAL A 1 407 ? 15.642 2.519 -17.211 1.00 98.44 407 VAL A O 1
ATOM 3115 N N . GLN A 1 408 ? 17.238 3.516 -15.978 1.00 97.25 408 GLN A N 1
ATOM 3116 C CA . GLN A 1 408 ? 18.159 2.371 -15.968 1.00 97.25 408 GLN A CA 1
ATOM 3117 C C . GLN A 1 408 ? 17.488 1.072 -15.504 1.00 97.25 408 GLN A C 1
ATOM 3119 O O . GLN A 1 408 ? 17.779 0.005 -16.034 1.00 97.25 408 GLN A O 1
ATOM 3124 N N . LEU A 1 409 ? 16.578 1.152 -14.528 1.00 97.31 409 LEU A N 1
ATOM 3125 C CA . LEU A 1 409 ? 15.876 -0.024 -14.014 1.00 97.31 409 LEU A CA 1
ATOM 3126 C C . LEU A 1 409 ? 14.801 -0.557 -14.950 1.00 97.31 409 LEU A C 1
ATOM 3128 O O . LEU A 1 409 ? 14.599 -1.766 -15.016 1.00 97.31 409 LEU A O 1
ATOM 3132 N N . LEU A 1 410 ? 14.091 0.332 -15.637 1.00 97.38 410 LEU A N 1
ATOM 3133 C CA . LEU A 1 410 ? 12.956 -0.049 -16.471 1.00 97.38 410 LEU A CA 1
ATOM 3134 C C . LEU A 1 410 ? 13.367 -0.405 -17.905 1.00 97.38 410 LEU A C 1
ATOM 3136 O O . LEU A 1 410 ? 12.623 -1.113 -18.578 1.00 97.38 410 LEU A O 1
ATOM 3140 N N . MET A 1 411 ? 14.553 0.013 -18.357 1.00 94.31 411 MET A N 1
ATOM 3141 C CA . MET A 1 411 ? 15.073 -0.240 -19.708 1.00 94.31 411 MET A CA 1
ATOM 3142 C C . MET A 1 411 ? 15.030 -1.709 -20.144 1.00 94.31 411 MET A C 1
ATOM 3144 O O . MET A 1 411 ? 14.709 -1.994 -21.294 1.00 94.31 411 MET A O 1
ATOM 3148 N N . GLU A 1 412 ? 15.356 -2.650 -19.257 1.00 90.00 412 GLU A N 1
ATOM 3149 C CA . GLU A 1 412 ? 15.353 -4.082 -19.596 1.00 90.00 412 GLU A CA 1
ATOM 3150 C C . GLU A 1 412 ? 13.943 -4.648 -19.796 1.00 90.00 412 GLU A C 1
ATOM 3152 O O . GLU A 1 412 ? 13.767 -5.631 -20.511 1.00 90.00 412 GLU A O 1
ATOM 3157 N N . ARG A 1 413 ? 12.941 -4.044 -19.152 1.00 92.56 413 ARG A N 1
ATOM 3158 C CA . ARG A 1 413 ? 11.553 -4.526 -19.129 1.00 92.56 413 ARG A CA 1
ATOM 3159 C C . ARG A 1 413 ? 10.659 -3.809 -20.134 1.00 92.56 413 ARG A C 1
ATOM 3161 O O . ARG A 1 413 ? 9.763 -4.435 -20.685 1.00 92.56 413 ARG A O 1
ATOM 3168 N N . GLU A 1 414 ? 10.876 -2.512 -20.329 1.00 96.44 414 GLU A N 1
ATOM 3169 C CA . GLU A 1 414 ? 9.988 -1.634 -21.100 1.00 96.44 414 GLU A CA 1
ATOM 3170 C C . GLU A 1 414 ? 10.672 -0.968 -22.299 1.00 96.44 414 GLU A C 1
ATOM 3172 O O . GLU A 1 414 ? 10.033 -0.203 -23.021 1.00 96.44 414 GLU A O 1
ATOM 3177 N N . GLY A 1 415 ? 11.962 -1.235 -22.522 1.00 93.50 415 GLY A N 1
ATOM 3178 C CA . GLY A 1 415 ? 12.693 -0.675 -23.653 1.00 93.50 415 GLY A CA 1
ATOM 3179 C C . GLY A 1 415 ? 12.021 -1.004 -24.987 1.00 93.50 415 GLY A C 1
ATOM 3180 O O . GLY A 1 415 ? 11.481 -2.095 -25.176 1.00 93.50 415 GLY A O 1
ATOM 3181 N N . CYS A 1 416 ? 12.075 -0.054 -25.917 1.00 95.19 416 CYS A N 1
ATOM 3182 C CA . CYS A 1 416 ? 11.480 -0.132 -27.257 1.00 95.19 416 CYS A CA 1
ATOM 3183 C C . CYS A 1 416 ? 9.942 -0.130 -27.301 1.00 95.19 416 CYS A C 1
ATOM 3185 O O . CYS A 1 416 ? 9.363 -0.159 -28.392 1.00 95.19 416 CYS A O 1
ATOM 3187 N N . MET A 1 417 ? 9.253 -0.078 -26.156 1.00 96.56 417 MET A N 1
ATOM 3188 C CA . MET A 1 417 ? 7.805 0.119 -26.142 1.00 96.56 417 MET A CA 1
ATOM 3189 C C . MET A 1 417 ? 7.455 1.511 -26.682 1.00 96.56 417 MET A C 1
ATOM 3191 O O . MET A 1 417 ? 8.215 2.466 -26.537 1.00 96.56 417 MET A O 1
ATOM 3195 N N . LYS A 1 418 ? 6.273 1.621 -27.292 1.00 96.81 418 LYS A N 1
ATOM 3196 C CA . LYS A 1 418 ? 5.723 2.866 -27.843 1.00 96.81 418 LYS A CA 1
ATOM 3197 C C . LYS A 1 418 ? 4.367 3.173 -27.214 1.00 96.81 418 LYS A C 1
ATOM 3199 O O . LYS A 1 418 ? 3.642 2.246 -26.828 1.00 96.81 418 LYS A O 1
ATOM 3204 N N . ASP A 1 419 ? 4.071 4.461 -27.081 1.00 96.81 419 ASP A N 1
ATOM 3205 C CA . ASP A 1 419 ? 2.760 4.948 -26.656 1.00 96.81 419 ASP A CA 1
ATOM 3206 C C . ASP A 1 419 ? 1.743 4.938 -27.817 1.00 96.81 419 ASP A C 1
ATOM 3208 O O . ASP A 1 419 ? 2.032 4.417 -28.898 1.00 96.81 419 ASP A O 1
ATOM 3212 N N . VAL A 1 420 ? 0.533 5.478 -27.607 1.00 95.88 420 VAL A N 1
ATOM 3213 C CA . VAL A 1 420 ? -0.509 5.487 -28.660 1.00 95.88 420 VAL A CA 1
ATOM 3214 C C . VAL A 1 420 ? -0.133 6.324 -29.884 1.00 95.88 420 VAL A C 1
ATOM 3216 O O . VAL A 1 420 ? -0.663 6.075 -30.963 1.00 95.88 420 VAL A O 1
ATOM 3219 N N . CYS A 1 421 ? 0.776 7.289 -29.735 1.00 94.50 421 CYS A N 1
ATOM 3220 C CA . CYS A 1 421 ? 1.276 8.128 -30.821 1.00 94.50 421 CYS A CA 1
ATOM 3221 C C . CYS A 1 421 ? 2.480 7.491 -31.535 1.00 94.50 421 CYS A C 1
ATOM 3223 O O . CYS A 1 421 ? 3.024 8.084 -32.462 1.00 94.50 421 CYS A O 1
ATOM 3225 N N . GLY A 1 422 ? 2.919 6.299 -31.114 1.00 94.75 422 GLY A N 1
ATOM 3226 C CA . GLY A 1 422 ? 4.103 5.641 -31.662 1.00 94.75 422 GLY A CA 1
ATOM 3227 C C . GLY A 1 422 ? 5.425 6.174 -31.101 1.00 94.75 422 GLY A C 1
ATOM 3228 O O . GLY A 1 422 ? 6.479 5.841 -31.643 1.00 94.75 422 GLY A O 1
ATOM 3229 N N . VAL A 1 423 ? 5.386 6.962 -30.022 1.00 95.56 423 VAL A N 1
ATOM 3230 C CA . VAL A 1 423 ? 6.539 7.678 -29.460 1.00 95.56 423 VAL A CA 1
ATOM 3231 C C . VAL A 1 423 ? 7.235 6.796 -28.401 1.00 95.56 423 VAL A C 1
ATOM 3233 O O . VAL A 1 423 ? 6.597 6.427 -27.408 1.00 95.56 423 VAL A O 1
ATOM 3236 N N . PRO A 1 424 ? 8.513 6.397 -28.591 1.00 97.06 424 PRO A N 1
ATOM 3237 C CA . PRO A 1 424 ? 9.294 5.650 -27.593 1.00 97.06 424 PRO A CA 1
ATOM 3238 C C . PRO A 1 424 ? 9.834 6.525 -26.443 1.00 97.06 424 PRO A C 1
ATOM 3240 O O . PRO A 1 424 ? 9.727 7.755 -26.447 1.00 97.06 424 PRO A O 1
ATOM 3243 N N . ALA A 1 425 ? 10.445 5.909 -25.427 1.00 97.81 425 ALA A N 1
ATOM 3244 C CA . ALA A 1 425 ? 10.945 6.629 -24.253 1.00 97.81 425 ALA A CA 1
ATOM 3245 C C . ALA A 1 425 ? 12.069 7.628 -24.589 1.00 97.81 425 ALA A C 1
ATOM 3247 O O . ALA A 1 425 ? 12.104 8.721 -24.020 1.00 97.81 425 ALA A O 1
ATOM 3248 N N . ILE A 1 426 ? 12.941 7.302 -25.548 1.00 97.81 426 ILE A N 1
ATOM 3249 C CA . ILE A 1 426 ? 14.025 8.180 -26.008 1.00 97.81 426 ILE A CA 1
ATOM 3250 C C . ILE A 1 426 ? 13.500 9.502 -26.576 1.00 97.81 426 ILE A C 1
ATOM 3252 O O . ILE A 1 426 ? 14.058 10.561 -26.296 1.00 97.81 426 ILE A O 1
ATOM 3256 N N . THR A 1 427 ? 12.383 9.470 -27.306 1.00 97.38 427 THR A N 1
ATOM 3257 C CA . THR A 1 427 ? 11.746 10.676 -27.849 1.00 97.38 427 THR A CA 1
ATOM 3258 C C . THR A 1 427 ? 11.062 11.496 -26.757 1.00 97.38 427 THR A C 1
ATOM 3260 O O . THR A 1 427 ? 11.158 12.720 -26.781 1.00 97.38 427 THR A O 1
ATOM 3263 N N . HIS A 1 428 ? 10.464 10.855 -25.740 1.00 97.75 428 HIS A N 1
ATOM 3264 C CA . HIS A 1 428 ? 9.953 11.559 -24.550 1.00 97.75 428 HIS A CA 1
ATOM 3265 C C . HIS A 1 428 ? 11.077 12.302 -23.807 1.00 97.75 428 HIS A C 1
ATOM 3267 O O . HIS A 1 428 ? 10.890 13.451 -23.406 1.00 97.75 428 HIS A O 1
ATOM 3273 N N . ALA A 1 429 ? 12.257 11.687 -23.658 1.00 98.25 429 ALA A N 1
ATOM 3274 C CA . ALA A 1 429 ? 13.433 12.340 -23.074 1.00 98.25 429 ALA A CA 1
ATOM 3275 C C . ALA A 1 429 ? 13.954 13.499 -23.936 1.00 98.25 429 ALA A C 1
ATOM 3277 O O . ALA A 1 429 ? 14.293 14.551 -23.394 1.00 98.25 429 ALA A O 1
ATOM 3278 N N . ALA A 1 430 ? 13.984 13.323 -25.262 1.00 97.81 430 ALA A N 1
ATOM 3279 C CA . ALA A 1 430 ? 14.454 14.338 -26.201 1.00 97.81 430 ALA A CA 1
ATOM 3280 C C . ALA A 1 430 ? 13.576 15.597 -26.168 1.00 97.81 430 ALA A C 1
ATOM 3282 O O . ALA A 1 430 ? 14.095 16.688 -25.945 1.00 97.81 430 ALA A O 1
ATOM 3283 N N . TYR A 1 431 ? 12.251 15.441 -26.276 1.00 97.06 431 TYR A N 1
ATOM 3284 C CA . TYR A 1 431 ? 11.298 16.554 -26.161 1.00 97.06 431 TYR A CA 1
ATOM 3285 C C . TYR A 1 431 ? 11.271 17.201 -24.770 1.00 97.06 431 TYR A C 1
ATOM 3287 O O . TYR A 1 431 ? 10.790 18.320 -24.626 1.00 97.06 431 TYR A O 1
ATOM 3295 N N . SER A 1 432 ? 11.789 16.517 -23.746 1.00 97.38 432 SER A N 1
ATOM 3296 C CA . SER A 1 432 ? 11.908 17.060 -22.388 1.00 97.38 432 SER A CA 1
ATOM 3297 C C . SER A 1 432 ? 13.291 17.667 -22.093 1.00 97.38 432 SER A C 1
ATOM 3299 O O . SER A 1 432 ? 13.502 18.174 -20.993 1.00 97.38 432 SER A O 1
ATOM 3301 N N . GLY A 1 433 ? 14.237 17.622 -23.043 1.00 97.56 433 GLY A N 1
ATOM 3302 C CA . GLY A 1 433 ? 15.567 18.221 -22.901 1.00 97.56 433 GLY A CA 1
ATOM 3303 C C . GLY A 1 433 ? 16.591 17.399 -22.106 1.00 97.56 433 GLY A C 1
ATOM 3304 O O . GLY A 1 433 ? 17.624 17.936 -21.706 1.00 97.56 433 GLY A O 1
ATOM 3305 N N . HIS A 1 434 ? 16.354 16.104 -21.870 1.00 98.06 434 HIS A N 1
ATOM 3306 C CA . HIS A 1 434 ? 17.186 15.288 -20.969 1.00 98.06 434 HIS A CA 1
ATOM 3307 C C . HIS A 1 434 ? 18.280 14.514 -21.713 1.00 98.06 434 HIS A C 1
ATOM 3309 O O . HIS A 1 434 ? 18.184 13.299 -21.897 1.00 98.06 434 HIS A O 1
ATOM 3315 N N . LEU A 1 435 ? 19.346 15.211 -22.124 1.00 97.31 435 LEU A N 1
ATOM 3316 C CA . LEU A 1 435 ? 20.440 14.655 -22.939 1.00 97.31 435 LEU A CA 1
ATOM 3317 C C . LEU A 1 435 ? 21.055 13.366 -22.371 1.00 97.31 435 LEU A C 1
ATOM 3319 O O . LEU A 1 435 ? 21.286 12.420 -23.117 1.00 97.31 435 LEU A O 1
ATOM 3323 N N . GLU A 1 436 ? 21.311 13.300 -21.064 1.00 97.44 436 GLU A N 1
ATOM 3324 C CA . GLU A 1 436 ? 21.928 12.113 -20.453 1.00 97.44 436 GLU A CA 1
ATOM 3325 C C . GLU A 1 436 ? 21.018 10.880 -20.520 1.00 97.44 436 GLU A C 1
ATOM 3327 O O . GLU A 1 436 ? 21.488 9.766 -20.750 1.00 97.44 436 GLU A O 1
ATOM 3332 N N . ILE A 1 437 ? 19.700 11.071 -20.408 1.00 98.06 437 ILE A N 1
ATOM 3333 C CA . ILE A 1 437 ? 18.730 9.991 -20.616 1.00 98.06 437 ILE A CA 1
ATOM 3334 C C . ILE A 1 437 ? 18.658 9.613 -22.093 1.00 98.06 437 ILE A C 1
ATOM 3336 O O . ILE A 1 437 ? 18.567 8.428 -22.401 1.00 98.06 437 ILE A O 1
ATOM 3340 N N . VAL A 1 438 ? 18.737 10.587 -23.006 1.00 98.06 438 VAL A N 1
ATOM 3341 C CA . VAL A 1 438 ? 18.792 10.309 -24.447 1.00 98.06 438 VAL A CA 1
ATOM 3342 C C . VAL A 1 438 ? 20.004 9.441 -24.778 1.00 98.06 438 VAL A C 1
ATOM 3344 O O . VAL A 1 438 ? 19.833 8.415 -25.426 1.00 98.06 438 VAL A O 1
ATOM 3347 N N . LYS A 1 439 ? 21.201 9.795 -24.293 1.00 96.25 439 LYS A N 1
ATOM 3348 C CA . LYS A 1 439 ? 22.424 8.997 -24.483 1.00 96.25 439 LYS A CA 1
ATOM 3349 C C . LYS A 1 439 ? 22.265 7.581 -23.932 1.00 96.25 439 LYS A C 1
ATOM 3351 O O . LYS A 1 439 ? 22.573 6.622 -24.630 1.00 96.25 439 LYS A O 1
ATOM 3356 N N . LEU A 1 440 ? 21.733 7.457 -22.716 1.00 96.50 440 LEU A N 1
ATOM 3357 C CA . LEU A 1 440 ? 21.497 6.167 -22.067 1.00 96.50 440 LEU A CA 1
ATOM 3358 C C . LEU A 1 440 ? 20.506 5.289 -22.849 1.00 96.50 440 LEU A C 1
ATOM 3360 O O . LEU A 1 440 ? 20.720 4.089 -23.001 1.00 96.50 440 LEU A O 1
ATOM 3364 N N . LEU A 1 441 ? 19.408 5.872 -23.335 1.00 96.69 441 LEU A N 1
ATOM 3365 C CA . LEU A 1 441 ? 18.397 5.142 -24.096 1.00 96.69 441 LEU A CA 1
ATOM 3366 C C . LEU A 1 441 ? 18.838 4.858 -25.531 1.00 96.69 441 LEU A C 1
ATOM 3368 O O . LEU A 1 441 ? 18.353 3.891 -26.109 1.00 96.69 441 LEU A O 1
ATOM 3372 N N . PHE A 1 442 ? 19.753 5.644 -26.102 1.00 95.50 442 PHE A N 1
ATOM 3373 C CA . PHE A 1 442 ? 20.196 5.506 -27.491 1.00 95.50 442 PHE A CA 1
ATOM 3374 C C . PHE A 1 442 ? 20.757 4.119 -27.808 1.00 95.50 442 PHE A C 1
ATOM 3376 O O . PHE A 1 442 ?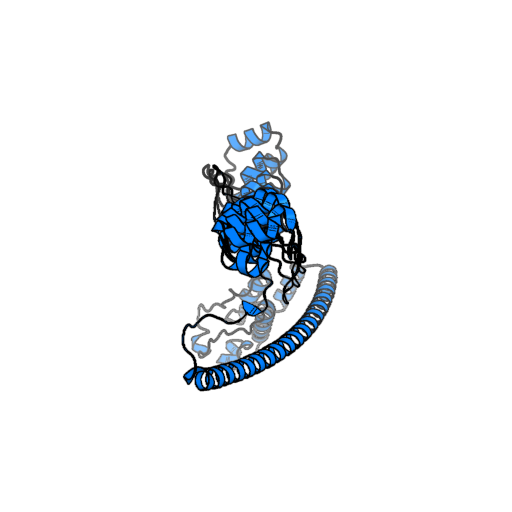 20.462 3.576 -28.870 1.00 95.50 442 PHE A O 1
ATOM 3383 N N . GLU A 1 443 ? 21.478 3.503 -26.870 1.00 89.06 443 GLU A N 1
ATOM 3384 C CA . GLU A 1 443 ? 22.004 2.142 -27.041 1.00 89.06 443 GLU A CA 1
ATOM 3385 C C . GLU A 1 443 ? 20.901 1.108 -27.311 1.00 89.06 443 GLU A C 1
ATOM 3387 O O . GLU A 1 443 ? 21.113 0.158 -28.061 1.00 89.06 443 GLU A O 1
ATOM 3392 N N . LYS A 1 444 ? 19.709 1.289 -26.723 1.00 91.19 444 LYS A N 1
ATOM 3393 C CA . LYS A 1 444 ? 18.571 0.375 -26.904 1.00 91.19 444 LYS A CA 1
ATOM 3394 C C . LYS A 1 444 ? 17.554 0.864 -27.928 1.00 91.19 444 LYS A C 1
ATOM 3396 O O . LYS A 1 444 ? 17.035 0.058 -28.688 1.00 91.19 444 LYS A O 1
ATOM 3401 N N . GLU A 1 445 ? 17.251 2.156 -27.952 1.00 95.62 445 GLU A N 1
ATOM 3402 C CA . GLU A 1 445 ? 16.136 2.739 -28.708 1.00 95.62 445 GLU A CA 1
ATOM 3403 C C . GLU A 1 445 ? 16.586 3.605 -29.888 1.00 95.62 445 GLU A C 1
ATOM 3405 O O . GLU A 1 445 ? 15.740 4.082 -30.639 1.00 95.62 445 GLU A O 1
ATOM 3410 N N . GLY A 1 446 ? 17.892 3.790 -30.109 1.00 92.19 446 GLY A N 1
ATOM 3411 C CA . GLY A 1 446 ? 18.409 4.619 -31.203 1.00 92.19 446 GLY A CA 1
ATOM 3412 C C . GLY A 1 446 ? 17.909 4.183 -32.584 1.00 92.19 446 GLY A C 1
ATOM 3413 O O . GLY A 1 446 ? 17.707 5.023 -33.454 1.00 92.19 446 GLY A O 1
ATOM 3414 N N . HIS A 1 447 ? 17.621 2.888 -32.769 1.00 92.69 447 HIS A N 1
ATOM 3415 C CA . HIS A 1 447 ? 17.123 2.330 -34.035 1.00 92.69 447 HIS A CA 1
ATOM 3416 C C . HIS A 1 447 ? 15.667 2.720 -34.324 1.00 92.69 447 HIS A C 1
ATOM 3418 O O . HIS A 1 447 ? 15.182 2.516 -35.433 1.00 92.69 447 HIS A O 1
ATOM 3424 N N . LEU A 1 448 ? 14.959 3.258 -33.327 1.00 92.94 448 LEU A N 1
ATOM 3425 C CA . LEU A 1 448 ? 13.585 3.737 -33.453 1.00 92.94 448 LEU A CA 1
ATOM 3426 C C . LEU A 1 448 ? 13.514 5.207 -33.879 1.00 92.94 448 LEU A C 1
ATOM 3428 O O . LEU A 1 448 ? 12.415 5.690 -34.149 1.00 92.94 448 LEU A O 1
ATOM 3432 N N . ILE A 1 449 ? 14.647 5.914 -33.919 1.00 94.06 449 ILE A N 1
ATOM 3433 C CA . ILE A 1 449 ? 14.717 7.308 -34.354 1.00 94.06 449 ILE A CA 1
ATOM 3434 C C . ILE A 1 449 ? 14.813 7.361 -35.879 1.00 94.06 449 ILE A C 1
ATOM 3436 O O . ILE A 1 449 ? 15.803 6.922 -36.466 1.00 94.06 449 ILE A O 1
ATOM 3440 N N . ASP A 1 450 ? 13.810 7.960 -36.520 1.00 91.44 450 ASP A N 1
ATOM 3441 C CA . ASP A 1 450 ? 13.878 8.289 -37.941 1.00 91.44 450 ASP A CA 1
ATOM 3442 C C . ASP A 1 450 ? 14.765 9.523 -38.151 1.00 91.44 450 ASP A C 1
ATOM 3444 O O . ASP A 1 450 ? 14.359 10.668 -37.950 1.00 91.44 450 ASP A O 1
ATOM 3448 N N . LYS A 1 451 ? 16.005 9.289 -38.587 1.00 89.81 451 LYS A N 1
ATOM 3449 C CA . LYS A 1 451 ? 16.968 10.361 -38.876 1.00 89.81 451 LYS A CA 1
ATOM 3450 C C . LYS A 1 451 ? 16.552 11.265 -40.044 1.00 89.81 451 LYS A C 1
ATOM 3452 O O . LYS A 1 451 ? 17.145 12.329 -40.218 1.00 89.81 451 LYS A O 1
ATOM 3457 N N . SER A 1 452 ? 15.568 10.858 -40.849 1.00 90.94 452 SER A N 1
ATOM 3458 C CA . SER A 1 452 ? 15.040 11.650 -41.961 1.00 90.94 452 SER A CA 1
ATOM 3459 C C . SER A 1 452 ? 13.908 12.602 -41.554 1.00 90.94 452 SER A C 1
ATOM 3461 O O . SER A 1 452 ? 13.563 13.495 -42.336 1.00 90.94 452 SER A O 1
ATOM 3463 N N . ASP A 1 453 ? 13.383 12.478 -40.328 1.00 92.75 453 ASP A N 1
ATOM 3464 C CA . ASP A 1 453 ? 12.297 13.312 -39.812 1.00 92.75 453 ASP A CA 1
ATOM 3465 C C . ASP A 1 453 ? 12.772 14.743 -39.513 1.00 92.75 453 ASP A C 1
ATOM 3467 O O . ASP A 1 453 ? 13.156 15.112 -38.401 1.00 92.75 453 ASP A O 1
ATOM 3471 N N . LYS A 1 454 ? 12.742 15.587 -40.548 1.00 93.25 454 LYS A N 1
ATOM 3472 C CA . LYS A 1 454 ? 13.119 17.002 -40.447 1.00 93.25 454 LYS A CA 1
ATOM 3473 C C . LYS A 1 454 ? 12.266 17.765 -39.436 1.00 93.25 454 LYS A C 1
ATOM 3475 O O . LYS A 1 454 ? 12.783 18.710 -38.842 1.00 93.25 454 LYS A O 1
ATOM 3480 N N . LEU A 1 455 ? 10.994 17.388 -39.264 1.00 93.50 455 LEU A N 1
ATOM 3481 C CA . LEU A 1 455 ? 10.090 18.082 -38.353 1.00 93.50 455 LEU A CA 1
ATOM 3482 C C . LEU A 1 455 ? 10.545 17.844 -36.912 1.00 93.50 455 LEU A C 1
ATOM 3484 O O . LEU A 1 455 ? 10.833 18.821 -36.223 1.00 93.50 455 LEU A O 1
ATOM 3488 N N . PHE A 1 456 ? 10.750 16.580 -36.524 1.00 94.06 456 PHE A N 1
ATOM 3489 C CA . PHE A 1 456 ? 11.263 16.194 -35.205 1.00 94.06 456 PHE A CA 1
ATOM 3490 C C . PHE A 1 456 ? 12.537 16.962 -34.823 1.00 94.06 456 PHE A C 1
ATOM 3492 O O . PHE A 1 456 ? 12.604 17.587 -33.763 1.00 94.06 456 PHE A O 1
ATOM 3499 N N . PHE A 1 457 ? 13.548 16.993 -35.699 1.00 96.25 457 PHE A N 1
ATOM 3500 C CA . PHE A 1 457 ? 14.789 17.710 -35.387 1.00 96.25 457 PHE A CA 1
ATOM 3501 C C . PHE A 1 457 ? 14.617 19.232 -35.349 1.00 96.25 457 PHE A C 1
ATOM 3503 O O . PHE A 1 457 ? 15.227 19.881 -34.501 1.00 96.25 457 PHE A O 1
ATOM 3510 N N . SER A 1 458 ? 13.799 19.805 -36.240 1.00 95.25 458 SER A N 1
ATOM 3511 C CA . SER A 1 458 ? 13.532 21.248 -36.230 1.00 95.25 458 SER A CA 1
ATOM 3512 C C . SER A 1 458 ? 12.800 21.689 -34.960 1.00 95.25 458 SER A C 1
ATOM 3514 O O . SER A 1 458 ? 13.091 22.758 -34.429 1.00 95.25 458 SER A O 1
ATOM 3516 N N . GLU A 1 459 ? 11.908 20.845 -34.430 1.00 95.88 459 GLU A N 1
ATOM 3517 C CA . GLU A 1 459 ? 11.224 21.083 -33.159 1.00 95.88 459 GLU A CA 1
ATOM 3518 C C . GLU A 1 459 ? 12.207 21.049 -31.985 1.00 95.88 459 GLU A C 1
ATOM 3520 O O . GLU A 1 459 ? 12.191 21.960 -31.159 1.00 95.88 459 GLU A O 1
ATOM 3525 N N . LEU A 1 460 ? 13.112 20.063 -31.933 1.00 96.44 460 LEU A N 1
ATOM 3526 C CA . LEU A 1 460 ? 14.151 20.005 -30.898 1.00 96.44 460 LEU A CA 1
ATOM 3527 C C . LEU A 1 460 ? 15.066 21.237 -30.928 1.00 96.44 460 LEU A C 1
ATOM 3529 O O . LEU A 1 460 ? 15.362 21.810 -29.880 1.00 96.44 460 LEU A O 1
ATOM 3533 N N . GLU A 1 461 ? 15.501 21.669 -32.113 1.00 95.19 461 GLU A N 1
ATOM 3534 C CA . GLU A 1 461 ? 16.322 22.874 -32.279 1.00 95.19 461 GLU A CA 1
ATOM 3535 C C . GLU A 1 461 ? 15.556 24.139 -31.844 1.00 95.19 461 GLU A C 1
ATOM 3537 O O . GLU A 1 461 ? 16.110 24.974 -31.127 1.00 95.19 461 GLU A O 1
ATOM 3542 N N . ALA A 1 462 ? 14.268 24.255 -32.191 1.00 96.50 462 ALA A N 1
ATOM 3543 C CA . ALA A 1 462 ? 13.411 25.367 -31.772 1.00 96.50 462 ALA A CA 1
ATOM 3544 C C . ALA A 1 462 ? 13.168 25.405 -30.251 1.00 96.50 462 ALA A C 1
ATOM 3546 O O . ALA A 1 462 ? 13.052 26.487 -29.676 1.00 96.50 462 ALA A O 1
ATOM 3547 N N . MET A 1 463 ? 13.136 24.243 -29.590 1.00 95.75 463 MET A N 1
ATOM 3548 C CA . MET A 1 463 ? 13.074 24.124 -28.126 1.00 95.75 463 MET A CA 1
ATOM 3549 C C . MET A 1 463 ? 14.424 24.402 -27.434 1.00 95.75 463 MET A C 1
ATOM 3551 O O . MET A 1 463 ? 14.490 24.424 -26.206 1.00 95.75 463 MET A O 1
ATOM 3555 N N . GLY A 1 464 ? 15.501 24.635 -28.195 1.00 96.06 464 GLY A N 1
ATOM 3556 C CA . GLY A 1 464 ? 16.847 24.885 -27.671 1.00 96.06 464 GLY A CA 1
ATOM 3557 C C . GLY A 1 464 ? 17.647 23.618 -27.353 1.00 96.06 464 GLY A C 1
ATOM 3558 O O . GLY A 1 464 ? 18.700 23.697 -26.724 1.00 96.06 464 GLY A O 1
ATOM 3559 N N . TYR A 1 465 ? 17.189 22.447 -27.798 1.00 97.62 465 TYR A N 1
ATOM 3560 C CA . TYR A 1 465 ? 17.822 21.147 -27.558 1.00 97.62 465 TYR A CA 1
ATOM 3561 C C . TYR A 1 465 ? 18.757 20.730 -28.704 1.00 97.62 465 TYR A C 1
ATOM 3563 O O . TYR A 1 465 ? 18.805 19.565 -29.105 1.00 97.62 465 TYR A O 1
ATOM 3571 N N . SER A 1 466 ? 19.540 21.678 -29.229 1.00 95.31 466 SER A N 1
ATOM 3572 C CA . SER A 1 466 ? 20.421 21.466 -30.387 1.00 95.31 466 SER A CA 1
ATOM 3573 C C . SER A 1 466 ? 21.489 20.394 -30.154 1.00 95.31 466 SER A C 1
ATOM 3575 O O . SER A 1 466 ? 21.861 19.686 -31.087 1.00 95.31 466 SER A O 1
ATOM 3577 N N . GLU A 1 467 ? 21.969 20.230 -28.918 1.00 96.88 467 GLU A N 1
ATOM 3578 C CA . GLU A 1 467 ? 22.918 19.162 -28.573 1.00 96.88 467 GLU A CA 1
ATOM 3579 C C . GLU A 1 467 ? 22.270 17.773 -28.680 1.00 96.88 467 GLU A C 1
ATOM 3581 O O . GLU A 1 467 ? 22.873 16.857 -29.236 1.00 96.88 467 GLU A O 1
ATOM 3586 N N . ILE A 1 468 ? 21.014 17.634 -28.240 1.00 97.44 468 ILE A N 1
ATOM 3587 C CA . ILE A 1 468 ? 20.234 16.397 -28.386 1.00 97.44 468 ILE A CA 1
ATOM 3588 C C . ILE A 1 468 ? 19.981 16.108 -29.867 1.00 97.44 468 ILE A C 1
ATOM 3590 O O . ILE A 1 468 ? 20.219 14.988 -30.319 1.00 97.44 468 ILE A O 1
ATOM 3594 N N . ALA A 1 469 ? 19.546 17.115 -30.631 1.00 96.31 469 ALA A N 1
ATOM 3595 C CA . ALA A 1 469 ? 19.311 16.981 -32.067 1.00 96.31 469 ALA A CA 1
ATOM 3596 C C . ALA A 1 469 ? 20.588 16.556 -32.815 1.00 96.31 469 ALA A C 1
ATOM 3598 O O . ALA A 1 469 ? 20.552 15.631 -33.626 1.00 96.31 469 ALA A O 1
ATOM 3599 N N . SER A 1 470 ? 21.725 17.188 -32.501 1.00 95.12 470 SER A N 1
ATOM 3600 C CA . SER A 1 470 ? 23.035 16.855 -33.070 1.00 95.12 470 SER A CA 1
ATOM 3601 C C . SER A 1 470 ? 23.465 15.430 -32.720 1.00 95.12 470 SER A C 1
ATOM 3603 O O . SER A 1 470 ? 23.852 14.673 -33.610 1.00 95.12 470 SER A O 1
ATOM 3605 N N . PHE A 1 471 ? 23.350 15.035 -31.449 1.00 96.44 471 PHE A N 1
ATOM 3606 C CA . PHE A 1 471 ? 23.682 13.685 -30.997 1.00 96.44 471 PHE A CA 1
ATOM 3607 C C . PHE A 1 471 ? 22.845 12.629 -31.731 1.00 96.44 471 PHE A C 1
ATOM 3609 O O . PHE A 1 471 ? 23.395 11.748 -32.384 1.00 96.44 471 PHE A O 1
ATOM 3616 N N . LEU A 1 472 ? 21.515 12.760 -31.718 1.00 95.06 472 LEU A N 1
ATOM 3617 C CA . LEU A 1 472 ? 20.613 11.797 -32.356 1.00 95.06 472 LEU A CA 1
ATOM 3618 C C . LEU A 1 472 ? 20.822 11.689 -33.877 1.00 95.06 472 LEU A C 1
ATOM 3620 O O . LEU A 1 472 ? 20.700 10.600 -34.440 1.00 95.06 472 LEU A O 1
ATOM 3624 N N . ARG A 1 473 ? 21.155 12.799 -34.547 1.00 92.56 473 ARG A N 1
ATOM 3625 C CA . ARG A 1 473 ? 21.426 12.821 -35.992 1.00 92.56 473 ARG A CA 1
ATOM 3626 C C . ARG A 1 473 ? 22.737 12.105 -36.334 1.00 92.56 473 ARG A C 1
ATOM 3628 O O . ARG A 1 473 ? 22.778 11.315 -37.279 1.00 92.56 473 ARG A O 1
ATOM 3635 N N . ASN A 1 474 ? 23.788 12.367 -35.558 1.00 90.62 474 ASN A N 1
ATOM 3636 C CA . ASN A 1 474 ? 25.160 11.988 -35.902 1.00 90.62 474 ASN A CA 1
ATOM 3637 C C . ASN A 1 474 ? 25.608 10.644 -35.308 1.00 90.62 474 ASN A C 1
ATOM 3639 O O . ASN A 1 474 ? 26.523 10.027 -35.844 1.00 90.62 474 ASN A O 1
ATOM 3643 N N . SER A 1 475 ? 24.987 10.172 -34.228 1.00 88.81 475 SER A N 1
ATOM 3644 C CA . SER A 1 475 ? 25.371 8.915 -33.580 1.00 88.81 475 SER A CA 1
ATOM 3645 C C . SER A 1 475 ? 24.879 7.693 -34.357 1.00 88.81 475 SER A C 1
ATOM 3647 O O . SER A 1 475 ? 23.734 7.654 -34.806 1.00 88.81 475 SER A O 1
ATOM 3649 N N . SER A 1 476 ? 25.724 6.673 -34.497 1.00 81.94 476 SER A N 1
ATOM 3650 C CA . SER A 1 476 ? 25.367 5.355 -35.046 1.00 81.94 476 SER A CA 1
ATOM 3651 C C . SER A 1 476 ? 25.304 4.322 -33.926 1.00 81.94 476 SER A C 1
ATOM 3653 O O . SER A 1 476 ? 26.010 4.439 -32.924 1.00 81.94 476 SER A O 1
ATOM 3655 N N . ILE A 1 477 ? 24.439 3.321 -34.073 1.00 69.31 477 ILE A N 1
ATOM 3656 C CA . ILE A 1 477 ? 24.329 2.230 -33.101 1.00 69.31 477 ILE A CA 1
ATOM 3657 C C . ILE A 1 477 ? 25.470 1.248 -33.385 1.00 69.31 477 ILE A C 1
ATOM 3659 O O . ILE A 1 477 ? 25.612 0.833 -34.539 1.00 69.31 477 ILE A O 1
ATOM 3663 N N . PRO A 1 478 ? 26.277 0.858 -32.385 1.00 51.69 478 PRO A N 1
ATOM 3664 C CA . PRO A 1 478 ? 27.330 -0.132 -32.585 1.00 51.69 478 PRO A CA 1
ATOM 3665 C C . PRO A 1 478 ? 26.727 -1.448 -33.107 1.00 51.69 478 PRO A C 1
ATOM 3667 O O . PRO A 1 478 ? 25.879 -2.037 -32.439 1.00 51.69 478 PRO A O 1
ATOM 3670 N N . GLY A 1 479 ? 27.140 -1.888 -34.301 1.00 50.84 479 GLY A N 1
ATOM 3671 C CA . GLY A 1 479 ? 26.709 -3.153 -34.919 1.00 50.84 479 GLY A CA 1
ATOM 3672 C C . GLY A 1 479 ? 25.732 -3.046 -36.100 1.00 50.84 479 GLY A C 1
ATOM 3673 O O . GLY A 1 479 ? 25.348 -4.079 -36.640 1.00 50.84 479 GLY A O 1
ATOM 3674 N N . ALA A 1 480 ? 25.335 -1.842 -36.531 1.00 44.03 480 ALA A N 1
ATOM 3675 C CA . ALA A 1 480 ? 24.526 -1.669 -37.749 1.00 44.03 480 ALA A CA 1
ATOM 3676 C C . ALA A 1 480 ? 25.355 -1.659 -39.055 1.00 44.03 480 ALA A C 1
ATOM 3678 O O . ALA A 1 480 ? 24.791 -1.872 -40.126 1.00 44.03 480 ALA A O 1
ATOM 3679 N N . ASP A 1 481 ? 26.673 -1.453 -38.965 1.00 40.50 481 ASP A N 1
ATOM 3680 C CA . ASP A 1 481 ? 27.548 -1.260 -40.132 1.00 40.50 481 ASP A CA 1
ATOM 3681 C C . ASP A 1 481 ? 28.244 -2.550 -40.630 1.00 40.50 481 ASP A C 1
ATOM 3683 O O . ASP A 1 481 ? 28.828 -2.541 -41.707 1.00 40.50 481 ASP A O 1
ATOM 3687 N N . ASP A 1 482 ? 28.116 -3.695 -39.943 1.00 39.16 482 ASP A N 1
ATOM 3688 C CA . ASP A 1 482 ? 28.802 -4.952 -40.328 1.00 39.16 482 ASP A CA 1
ATOM 3689 C C . ASP A 1 482 ? 28.006 -5.846 -41.309 1.00 39.16 482 ASP A C 1
ATOM 3691 O O . ASP A 1 482 ? 28.309 -7.026 -41.479 1.00 39.16 482 ASP A O 1
ATOM 3695 N N . CYS A 1 483 ? 26.962 -5.328 -41.965 1.00 35.66 483 CYS A N 1
ATOM 3696 C CA . CYS A 1 483 ? 26.181 -6.093 -42.955 1.00 35.66 483 CYS A CA 1
ATOM 3697 C C . CYS A 1 483 ? 26.165 -5.491 -44.366 1.00 35.66 483 CYS A C 1
ATOM 3699 O O . CYS A 1 483 ? 25.473 -6.021 -45.230 1.00 35.66 483 CYS A O 1
ATOM 3701 N N . ASN A 1 484 ? 26.933 -4.432 -44.623 1.00 35.56 484 ASN A N 1
ATOM 3702 C CA . ASN A 1 484 ? 27.104 -3.874 -45.963 1.00 35.56 484 ASN A CA 1
ATOM 3703 C C . ASN A 1 484 ? 28.579 -3.551 -46.211 1.00 35.56 484 ASN A C 1
ATOM 3705 O O . ASN A 1 484 ? 28.950 -2.387 -46.249 1.00 35.56 484 ASN A O 1
ATOM 3709 N N . ASP A 1 485 ? 29.407 -4.581 -46.372 1.00 36.25 485 ASP A N 1
ATOM 3710 C CA . ASP A 1 485 ? 30.471 -4.566 -47.379 1.00 36.25 485 ASP A CA 1
ATOM 3711 C C . ASP A 1 485 ? 31.053 -5.982 -47.570 1.00 36.25 485 ASP A C 1
ATOM 3713 O O . ASP A 1 485 ? 31.621 -6.566 -46.648 1.00 36.25 485 ASP A O 1
ATOM 3717 N N . HIS A 1 486 ? 30.922 -6.457 -48.819 1.00 36.31 486 HIS A N 1
ATOM 3718 C CA . HIS A 1 486 ? 31.521 -7.635 -49.483 1.00 36.31 486 HIS A CA 1
ATOM 3719 C C . HIS A 1 486 ? 30.726 -8.945 -49.549 1.00 36.31 486 HIS A C 1
ATOM 3721 O O . HIS A 1 486 ? 30.673 -9.712 -48.564 1.00 36.31 486 HIS A O 1
#

Solvent-accessible surface area (backbone atoms only — not comparable to full-atom values): 26221 Å² total; per-residue (Å²): 114,72,60,37,53,25,69,55,39,74,77,68,69,48,85,48,77,49,33,51,35,27,28,50,35,32,51,52,49,19,72,63,52,80,43,80,54,69,86,51,77,92,49,59,64,79,78,54,72,43,94,87,62,73,78,90,57,86,73,43,78,52,67,68,60,42,55,52,40,61,38,25,62,43,90,54,56,94,70,28,52,46,73,69,54,50,51,50,53,57,62,72,64,64,69,58,70,70,57,52,53,53,52,50,52,56,48,50,55,50,47,54,53,47,53,54,52,49,51,54,48,50,55,51,48,54,52,51,52,51,52,50,50,56,49,49,55,51,48,53,52,50,51,52,52,48,50,50,51,48,52,51,47,52,52,47,52,51,52,45,53,66,61,37,77,79,53,85,86,82,88,90,80,82,72,66,82,78,41,53,72,47,32,43,22,16,52,69,60,35,50,70,58,30,54,53,33,57,75,68,61,49,73,71,74,44,58,46,97,65,32,45,33,32,42,32,37,3,26,52,64,62,28,57,68,36,28,71,72,27,45,94,72,43,64,74,47,53,26,74,65,33,43,34,33,44,36,37,7,26,65,67,57,25,41,73,52,30,65,70,31,43,89,70,41,59,78,48,49,27,77,67,40,40,34,36,40,36,46,7,18,54,71,46,30,27,70,38,25,46,70,33,37,89,71,41,52,89,48,54,31,79,87,65,46,30,26,56,35,40,3,31,66,63,65,22,59,66,26,32,41,49,70,43,51,65,46,100,60,45,48,39,52,42,32,54,24,26,56,70,56,36,56,69,52,28,63,29,29,41,89,80,52,62,74,52,60,18,59,84,17,33,31,39,31,34,5,22,54,67,48,33,51,70,46,29,66,70,32,44,86,72,41,63,73,49,52,20,74,65,34,43,34,32,39,31,39,6,30,44,62,66,23,59,74,45,28,68,66,31,42,87,74,43,57,78,46,51,24,74,85,66,53,33,34,45,55,38,5,51,80,55,62,31,53,71,50,28,60,66,35,34,83,77,39,46,87,75,57,67,81,82,47,61,64,64,43,51,51,30,43,74,73,68,30,46,67,50,38,51,47,65,64,70,61,77,65,93,80,73,70,84,80,75,83,138

InterPro domains:
  IPR000719 Protein kinase domain [PS50011] (1-107)
  IPR001245 Serine-threonine/tyrosine-protein kinase, catalytic domain [PF07714] (3-88)
  IPR002110 Ankyrin repeat [PF12796] (182-265)
  IPR002110 Ankyrin repeat [PF12796] (267-323)
  IPR002110 Ankyrin repeat [PF12796] (327-382)
  IPR002110 Ankyrin repeat [PF12796] (387-447)
  IPR002110 Ankyrin repeat [SM00248] (177-206)
  IPR002110 Ankyrin repeat [SM00248] (210-239)
  IPR002110 Ankyrin repeat [SM00248] (241-271)
  IPR002110 Ankyrin repeat [SM00248] (272-301)
  IPR002110 Ankyrin repeat [SM00248] (303-333)
  IPR002110 Ankyrin repeat [SM00248] (359-389)
  IPR002110 Ankyrin repeat [SM00248] (390-419)
  IPR002110 Ankyrin repeat [SM00248] (421-451)
  IPR011009 Protein kinase-like domain superfamily [SSF56112] (3-88)
  IPR036770 Ankyrin repeat-containing domain superfamily [G3DSA:1.25.40.20] (102-265)
  IPR036770 Ankyrin repeat-containing domain superfamily [G3DSA:1.25.40.20] (266-351)
  IPR036770 Ankyrin repeat-containing domain superfamily [G3DSA:1.25.40.20] (361-478)
  IPR036770 Ankyrin repeat-containing domain superfamily [SSF48403] (179-442)

Nearest PDB structures (foldseek):
  6mok-assembly1_A-2  TM=4.823E-01  e=7.959E-11  synthetic construct
  7tbo-assembly2_B  TM=6.184E-01  e=1.273E-06  synthetic construct
  7qnl-assembly1_AAA  TM=6.945E-01  e=5.014E-06  synthetic construct
  8tzh-assembly1_B  TM=9.109E-01  e=5.577E-04  synthetic construct
  8wpn-assembly1_A  TM=3.473E-01  e=5.008E-02  Homo sapiens

pLDDT: mean 90.31, std 13.3, range [35.56, 98.88]

Mean predicted aligned error: 16.84 Å

Secondary structure (DSSP, 8-state):
-GGGS-HHHHHS----HHHHHHHHHHHHHHHHHSS---SSTTS-HHHHS-TT-----TT---HHHHHHHHHHS-SSGGGSPPHHHHHHHHHHT---HHHHHHHHHHHHHHHHHHHHHHHHHHHHHHHHHHHHHHHHHHHHHHHHHHHHHHHHHHHHHHHHHHHGGGS------SSTTSS-HHHHHHHTT-HHHHHHHHHTT-STT---TT---HHHHHHHTT-HHHHHHHHHHHTT---TTS--HHHHHHHTT-HHHHHHHHHHHTT---TTS--HHHHHHHTT-HHHHHHHHHHHTT-B-TTS-BHHHHHHHTT-HHHHHHHS---TT---HHHHHHHTT-HHHHHHHHHHHTT--BTTB-HHHHHHHTT-HHHHHHHHHHHTT---TTS--HHHHHHHTT-HHHHHHHHHHHTT-B-TTS-BHHHHHHHTT-HHHHHHHHHHHGGG--TT-HHHHHHHHHTT-HHHHHHHHH---TTSSTTS--

Sequence (486 aa):
MAAYMAPEALLRSEASPASDMWSLGAILYELATLRRPDFLKGREPAEVFVDGWRPDLSAVADGFIKGILERIFVLEPERRLTAGELYKTLTAAAIPVSELGHRHKVLEEKYNSLEIAVSNNNDRVALLEEDAKAKSTKIDALEDQGKEHLTMIKALENRFTQSSSETNTSGSQTNLSLLTELMRAAHTNNVRTTKMLVTRKVSIGQRDERGMTALMHAAQQGHIDPVNLLVEKEKGLKDKRGWTALMHAAHENHFEIVEILAPHEHGKRSKNDRTALMIAAENGHAETASVLAPYEKDLIDSEGNTALILAAEAGHEAVVEALDPIDDKGVTALMRAARRNDTLTARALIPIQKGRAASTGTALIQAAVCGHVTMVRLLMRYEGGARNSCGATALMRAASMNHIKVVQLLMEREGCMKDVCGVPAITHAAYSGHLEIVKLLFEKEGHLIDKSDKLFFSELEAMGYSEIASFLRNSSIPGADDCNDH

Foldseek 3Di:
DVLLFALCCQPPVDDDQLRVLSSVLQVLLCVQQVDGDDQQVPHRSVVRLDPPHFGDSVSRPDPLSVVLSRQSNDNDSVRHDGPVNVVVSDVVVDPDPVVVVVVVVVVVVVVVVVVVVVVVVVVVVVVVVVVVVVVVVVVVVVVVVVVVVVVVVVVVVVVVVVVCVVPDDDDDDDDLVQDDQLLSCLLVLVLVSVLVCLVVVHCQCPAGPQGDGSLLSNLLNLRPSSVVSRCVRHFPRAGPQQDTSLLSNLLNLSQVSVLVRLVGHFCRAGPQRDTSLLNNLLNLNQSNNLSNLVGAQCGATPVRDGSLLNNLQSVNVSNVCSNFNQDPQRQHPLLVCLLVVVVSSNVSNCVPCFPRAGLCGGSLLNNLLNLPLVSVVVRCVRQQCTAHNQQDGSL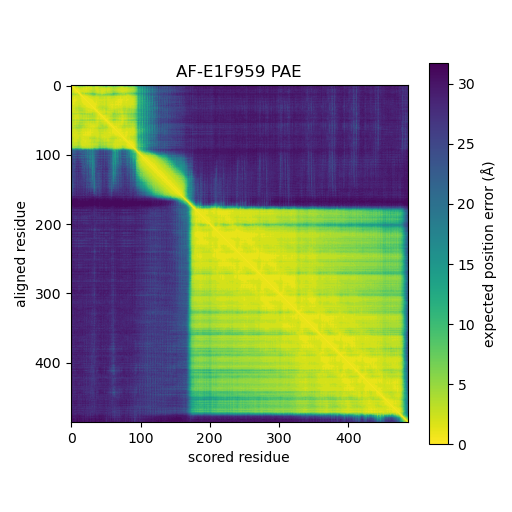LNNLLNLNQSSVVVNCVRCQPGATNVRDGSLLSNLLSLNQVSNVVNCLGCLVVDDLPPPVSLVSSVVVVSPVSSCCSNPDDHPPPPVPPDD

Organism: Giardia intestinalis (strain P15) (NCBI:txid658858)